Protein AF-0000000086653975 (afdb_homodimer)

Organism: Vespula vulgaris (NCBI:txid7454)

Nearest PDB structures (foldseek):
  1xg5-assembly2_A  TM=9.527E-01  e=5.879E-28  Homo sapiens
  1xg5-assembly1_C  TM=9.156E-01  e=7.631E-26  Homo sapiens
  1xg5-assembly2_B-2  TM=9.301E-01  e=3.716E-25  Homo sapiens
  3a28-assembly1_A  TM=8.313E-01  e=4.718E-18  Corynebacterium glutamicum
  4yae-assembly1_B  TM=7.698E-01  e=1.686E-16  Sphingobium sp. SYK-6

Foldseek 3Di:
DQVQAAAEEEFEPCLWFLNVLLQLVSLLNHYAYEYEEQDQVSQVVSQVVSVVVVHNYGYRYDYADLLDLVRLVVSLVCCCVPVNAHAEYELDFAAWAQDAQVPDDPVVVSSRCSRLPVSLVSNLVSRQVRQQPDPDAHEYEYEAAVLLVPVPQADTHGHCNSVSSVNVLVVLVVVVVVCVVVVGRYAYAYEHEYAEPIPNVVNSVDDPVVVVPFDHHYSNVSSVVVVVQVPDDSVDHHHYDYYYPDVGRHD/DQVQAAAEEEFEPCLWFLNVLLQLVSLLSHYAYEYEEQDQVSQVVSQVVSVVVVHNYGYRYDYADLLDLVRLVVSLVCCCVPVNAHAEYELDFAAWAQDAQVPDDPVVVSSRCSRLPVSLVSNLVSRQVRQQPDPDAHEYEYEAAVLLVPVPQADTHGHCNSVSSVNVLVVLVVVVVVCVVVVGRYAYAYEHEYAEPIPNVVNSVDDPVVVVPFDHHYSNVSSVVVVVQVPDDSVDHHHYDYYYPDVGHHD

Radius of gyration: 23.65 Å; Cα contacts (8 Å, |Δi|>4): 1128; chains: 2; bounding box: 62×72×50 Å

Structure (mmCIF, N/CA/C/O backbone):
data_AF-0000000086653975-model_v1
#
loop_
_entity.id
_entity.type
_entity.pdbx_description
1 polymer 'Farnesol dehydrogenase'
#
loop_
_atom_site.group_PDB
_atom_site.id
_atom_site.type_symbol
_atom_site.label_atom_id
_atom_site.label_alt_id
_atom_site.label_comp_id
_atom_site.label_asym_id
_atom_site.label_entity_id
_atom_site.label_seq_id
_atom_site.pdbx_PDB_ins_code
_atom_site.Cartn_x
_atom_site.Cartn_y
_atom_site.Cartn_z
_atom_site.occupancy
_atom_site.B_iso_or_equiv
_atom_site.auth_seq_id
_atom_site.auth_comp_id
_atom_site.auth_asym_id
_atom_site.auth_atom_id
_atom_site.pdbx_PDB_model_num
ATOM 1 N N . MET A 1 1 ? -1.835 32.625 3.398 1 94.94 1 MET A N 1
ATOM 2 C CA . MET A 1 1 ? -1.377 31.953 4.605 1 94.94 1 MET A CA 1
ATOM 3 C C . MET A 1 1 ? -1.901 32.656 5.855 1 94.94 1 MET A C 1
ATOM 5 O O . MET A 1 1 ? -1.887 32.062 6.945 1 94.94 1 MET A O 1
ATOM 9 N N . GLU A 1 2 ? -2.426 33.812 5.676 1 93.56 2 GLU A N 1
ATOM 10 C CA . GLU A 1 2 ? -2.922 34.562 6.809 1 93.56 2 GLU A CA 1
ATOM 11 C C . GLU A 1 2 ? -4.055 33.844 7.523 1 93.56 2 GLU A C 1
ATOM 13 O O . GLU A 1 2 ? -4.148 33.875 8.75 1 93.56 2 GLU A O 1
ATOM 18 N N . ARG A 1 3 ? -4.855 33.125 6.789 1 93.69 3 ARG A N 1
ATOM 19 C CA . ARG A 1 3 ? -6.012 32.469 7.363 1 93.69 3 ARG A CA 1
ATOM 20 C C . ARG A 1 3 ? -5.582 31.344 8.312 1 93.69 3 ARG A C 1
ATOM 22 O O . ARG A 1 3 ? -6.391 30.844 9.102 1 93.69 3 ARG A O 1
ATOM 29 N N . TRP A 1 4 ? -4.301 30.938 8.18 1 96.38 4 TRP A N 1
ATOM 30 C CA . TRP A 1 4 ? -3.816 29.812 8.977 1 96.38 4 TRP A CA 1
ATOM 31 C C . TRP A 1 4 ? -3.137 30.312 10.25 1 96.38 4 TRP A C 1
ATOM 33 O O . TRP A 1 4 ? -2.77 29.516 11.117 1 96.38 4 TRP A O 1
ATOM 43 N N . SER A 1 5 ? -2.949 31.672 10.289 1 96.75 5 SER A N 1
ATOM 44 C CA . SER A 1 5 ? -2.311 32.219 11.484 1 96.75 5 SER A CA 1
ATOM 45 C C . SER A 1 5 ? -3.082 31.844 12.742 1 96.75 5 SER A C 1
ATOM 47 O O . SER A 1 5 ? -4.309 31.969 12.789 1 96.75 5 SER A O 1
ATOM 49 N N . GLY A 1 6 ? -2.361 31.25 13.75 1 97.06 6 GLY A N 1
ATOM 50 C CA . GLY A 1 6 ? -2.955 30.844 15.016 1 97.06 6 GLY A CA 1
ATOM 51 C C . GLY A 1 6 ? -3.568 29.469 14.977 1 97.06 6 GLY A C 1
ATOM 52 O O . GLY A 1 6 ? -3.934 28.906 16.016 1 97.06 6 GLY A O 1
ATOM 53 N N . LYS A 1 7 ? -3.713 28.906 13.805 1 97.69 7 LYS A N 1
ATOM 54 C CA . LYS A 1 7 ? -4.316 27.578 13.656 1 97.69 7 LYS A CA 1
ATOM 55 C C . LYS A 1 7 ? -3.332 26.484 14.062 1 97.69 7 LYS A C 1
ATOM 57 O O . LYS A 1 7 ? -2.148 26.75 14.273 1 97.69 7 LYS A O 1
ATOM 62 N N . ILE A 1 8 ? -3.848 25.234 14.211 1 98.5 8 ILE A N 1
ATOM 63 C CA . ILE A 1 8 ? -3.064 24.125 14.758 1 98.5 8 ILE A CA 1
ATOM 64 C C . ILE A 1 8 ? -2.695 23.156 13.641 1 98.5 8 ILE A C 1
A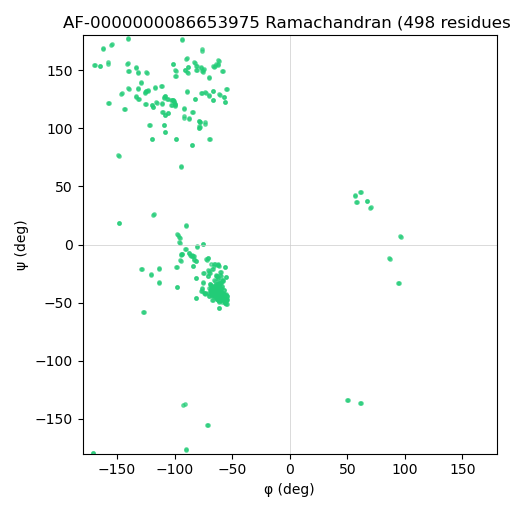TOM 66 O O . ILE A 1 8 ? -3.564 22.688 12.891 1 98.5 8 ILE A O 1
ATOM 70 N N . ALA A 1 9 ? -1.442 22.891 13.508 1 98.88 9 ALA A N 1
ATOM 71 C CA . ALA A 1 9 ? -0.938 21.906 12.555 1 98.88 9 ALA A CA 1
ATOM 72 C C . ALA A 1 9 ? -0.245 20.75 13.273 1 98.88 9 ALA A C 1
ATOM 74 O O . ALA A 1 9 ? 0.465 20.969 14.258 1 98.88 9 ALA A O 1
ATOM 75 N N . LEU A 1 10 ? -0.537 19.562 12.875 1 98.94 10 LEU A N 1
ATOM 76 C CA . LEU A 1 10 ? 0.234 18.391 13.281 1 98.94 10 LEU A CA 1
ATOM 77 C C . LEU A 1 10 ? 1.171 17.938 12.164 1 98.94 10 LEU A C 1
ATOM 79 O O . LEU A 1 10 ? 0.737 17.734 11.031 1 98.94 10 LEU A O 1
ATOM 83 N N . VAL A 1 11 ? 2.441 17.844 12.43 1 98.94 11 VAL A N 1
ATOM 84 C CA . VAL A 1 11 ? 3.439 17.375 11.477 1 98.94 11 VAL A CA 1
ATOM 85 C C . VAL A 1 11 ? 4.109 16.109 12.016 1 98.94 11 VAL A C 1
ATOM 87 O O . VAL A 1 11 ? 4.75 16.141 13.07 1 98.94 11 VAL A O 1
ATOM 90 N N . THR A 1 12 ? 3.975 15.008 11.32 1 98.94 12 THR A N 1
ATOM 91 C CA . THR A 1 12 ? 4.656 13.781 11.711 1 98.94 12 THR A CA 1
ATOM 92 C C . THR A 1 12 ? 6.043 13.703 11.086 1 98.94 12 THR A C 1
ATOM 94 O O . THR A 1 12 ? 6.266 14.234 9.992 1 98.94 12 THR A O 1
ATOM 97 N N . GLY A 1 13 ? 6.93 12.992 11.773 1 98.62 13 GLY A N 1
ATOM 98 C CA . GLY A 1 13 ? 8.289 12.914 11.281 1 98.62 13 GLY A CA 1
ATOM 99 C C . GLY A 1 13 ? 8.984 14.266 11.211 1 98.62 13 GLY A C 1
ATOM 100 O O . GLY A 1 13 ? 9.602 14.602 10.203 1 98.62 13 GLY A O 1
ATOM 101 N N . ALA A 1 14 ? 8.859 15.055 12.227 1 98.69 14 ALA A N 1
ATOM 102 C CA . ALA A 1 14 ? 9.242 16.453 12.188 1 98.69 14 ALA A CA 1
ATOM 103 C C . ALA A 1 14 ? 10.656 16.656 12.734 1 98.69 14 ALA A C 1
ATOM 105 O O . ALA A 1 14 ? 11.117 17.797 12.859 1 98.69 14 ALA A O 1
ATOM 106 N N . SER A 1 15 ? 11.391 15.586 13.055 1 97.25 15 SER A N 1
ATOM 107 C CA . SER A 1 15 ? 12.656 15.727 13.758 1 97.25 15 SER A CA 1
ATOM 108 C C . SER A 1 15 ? 13.789 16.078 12.797 1 97.25 15 SER A C 1
ATOM 110 O O . SER A 1 15 ? 14.883 16.453 13.227 1 97.25 15 SER A O 1
ATOM 112 N N . ALA A 1 16 ? 13.586 15.93 11.484 1 95.88 16 ALA A N 1
ATOM 113 C CA . ALA A 1 16 ? 14.641 16.203 10.516 1 95.88 16 ALA A CA 1
ATOM 114 C C . ALA A 1 16 ? 14.062 16.391 9.109 1 95.88 16 ALA A C 1
ATOM 116 O O . ALA A 1 16 ? 12.867 16.203 8.898 1 95.88 16 ALA A O 1
ATOM 117 N N . GLY A 1 17 ? 14.859 16.844 8.281 1 96.81 17 GLY A N 1
ATOM 118 C CA . GLY A 1 17 ? 14.555 16.844 6.859 1 96.81 17 GLY A CA 1
ATOM 119 C C . GLY A 1 17 ? 13.32 17.672 6.52 1 96.81 17 GLY A C 1
ATOM 120 O O . GLY A 1 17 ? 13.188 18.812 6.969 1 96.81 17 GLY A O 1
ATOM 121 N N . ILE A 1 18 ? 12.516 17.062 5.645 1 98 18 ILE A N 1
ATOM 122 C CA . ILE A 1 18 ? 11.328 17.75 5.121 1 98 18 ILE A CA 1
ATOM 123 C C . ILE A 1 18 ? 10.414 18.141 6.27 1 98 18 ILE A C 1
ATOM 125 O O . ILE A 1 18 ? 9.922 19.266 6.32 1 98 18 ILE A O 1
ATOM 129 N N . GLY A 1 19 ? 10.242 17.25 7.258 1 98.56 19 GLY A N 1
ATOM 130 C CA . GLY A 1 19 ? 9.336 17.484 8.375 1 98.56 19 GLY A CA 1
ATOM 131 C C . GLY A 1 19 ? 9.742 18.672 9.234 1 98.56 19 GLY A C 1
ATOM 132 O O . GLY A 1 19 ? 8.914 19.516 9.578 1 98.56 19 GLY A O 1
ATOM 133 N N . ALA A 1 20 ? 10.984 18.703 9.547 1 98.62 20 ALA A N 1
ATOM 134 C CA . ALA A 1 20 ? 11.492 19.812 10.352 1 98.62 20 ALA A CA 1
ATOM 135 C C . ALA A 1 20 ? 11.344 21.141 9.609 1 98.62 20 ALA A C 1
ATOM 137 O O . ALA A 1 20 ? 10.945 22.156 10.195 1 98.62 20 ALA A O 1
ATOM 138 N N . LYS A 1 21 ? 11.664 21.109 8.32 1 98.56 21 LYS A N 1
ATOM 139 C CA . LYS A 1 21 ? 11.586 22.328 7.52 1 98.56 21 LYS A CA 1
ATOM 140 C C . LYS A 1 21 ? 10.141 22.812 7.398 1 98.56 21 LYS A C 1
ATOM 142 O O . LYS A 1 21 ? 9.867 24 7.477 1 98.56 21 LYS A O 1
ATOM 147 N N . ILE A 1 22 ? 9.227 21.859 7.223 1 98.69 22 ILE A N 1
ATOM 148 C CA . ILE A 1 22 ? 7.809 22.188 7.133 1 98.69 22 ILE A CA 1
ATOM 149 C C . ILE A 1 22 ? 7.344 22.828 8.445 1 98.69 22 ILE A C 1
ATOM 151 O O . ILE A 1 22 ? 6.652 23.844 8.43 1 98.69 22 ILE A O 1
ATOM 155 N N . ALA A 1 23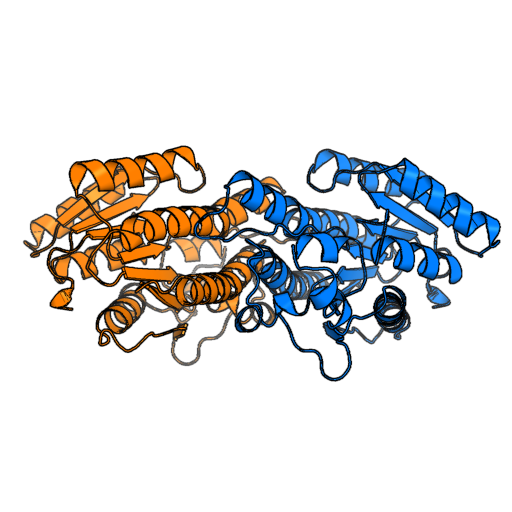 ? 7.703 22.219 9.562 1 98.75 23 ALA A N 1
ATOM 156 C CA . ALA A 1 23 ? 7.309 22.734 10.875 1 98.75 23 ALA A CA 1
ATOM 157 C C . ALA A 1 23 ? 7.801 24.172 11.062 1 98.75 23 ALA A C 1
ATOM 159 O O . ALA A 1 23 ? 7.047 25.031 11.516 1 98.75 23 ALA A O 1
ATOM 160 N N . GLU A 1 24 ? 9.031 24.406 10.695 1 98.5 24 GLU A N 1
ATOM 161 C CA . GLU A 1 24 ? 9.617 25.734 10.797 1 98.5 24 GLU A CA 1
ATOM 162 C C . GLU A 1 24 ? 8.867 26.734 9.922 1 98.5 24 GLU A C 1
ATOM 164 O O . GLU A 1 24 ? 8.547 27.844 10.375 1 98.5 24 GLU A O 1
ATOM 169 N N . GLU A 1 25 ? 8.617 26.344 8.656 1 98.5 25 GLU A N 1
ATOM 170 C CA . GLU A 1 25 ? 7.926 27.234 7.727 1 98.5 25 GLU A CA 1
ATOM 171 C C . GLU A 1 25 ? 6.52 27.562 8.219 1 98.5 25 GLU A C 1
ATOM 173 O O . GLU A 1 25 ? 6.07 28.703 8.109 1 98.5 25 GLU A O 1
ATOM 178 N N . LEU A 1 26 ? 5.828 26.562 8.773 1 98.69 26 LEU A N 1
ATOM 179 C CA . LEU A 1 26 ? 4.484 26.797 9.289 1 98.69 26 LEU A CA 1
ATOM 180 C C . LEU A 1 26 ? 4.512 27.781 10.461 1 98.69 26 LEU A C 1
ATOM 182 O O . LEU A 1 26 ? 3.637 28.641 10.578 1 98.69 26 LEU A O 1
ATOM 186 N N . ALA A 1 27 ? 5.5 27.656 11.305 1 98.56 27 ALA A N 1
ATOM 187 C CA . ALA A 1 27 ? 5.648 28.578 12.43 1 98.56 27 ALA A CA 1
ATOM 188 C C . ALA A 1 27 ? 5.883 30 11.945 1 98.56 27 ALA A C 1
ATOM 190 O O . ALA A 1 27 ? 5.422 30.953 12.578 1 98.56 27 ALA A O 1
ATOM 191 N N . LYS A 1 28 ? 6.602 30.125 10.836 1 98 28 LYS A N 1
ATOM 192 C CA . LYS A 1 28 ? 6.844 31.453 10.25 1 98 28 LYS A CA 1
ATOM 193 C C . LYS A 1 28 ? 5.527 32.156 9.906 1 98 28 LYS A C 1
ATOM 195 O O . LYS A 1 28 ? 5.441 33.375 9.938 1 98 28 LYS A O 1
ATOM 200 N N . TYR A 1 29 ? 4.57 31.359 9.594 1 98 29 TYR A N 1
ATOM 201 C CA . TYR A 1 29 ? 3.285 31.938 9.195 1 98 29 TYR A CA 1
ATOM 202 C C . TYR A 1 29 ? 2.309 31.953 10.367 1 98 29 TYR A C 1
ATOM 204 O O . TYR A 1 29 ? 1.105 32.125 10.172 1 98 29 TYR A O 1
ATOM 212 N N . GLY A 1 30 ? 2.807 31.641 11.578 1 98.31 30 GLY A N 1
ATOM 213 C CA . GLY A 1 30 ? 2.041 31.891 12.781 1 98.31 30 GLY A CA 1
ATOM 214 C C . GLY A 1 30 ? 1.274 30.688 13.273 1 98.31 30 GLY A C 1
ATOM 215 O O . GLY A 1 30 ? 0.443 30.797 14.18 1 98.31 30 GLY A O 1
ATOM 216 N N . LEU A 1 31 ? 1.469 29.531 12.688 1 98.5 31 LEU A N 1
ATOM 217 C CA . LEU A 1 31 ? 0.751 28.344 13.133 1 98.5 31 LEU A CA 1
ATOM 218 C C . LEU A 1 31 ? 1.345 27.797 14.43 1 98.5 31 LEU A C 1
ATOM 220 O O . LEU A 1 31 ? 2.525 28.016 14.711 1 98.5 31 LEU A O 1
ATOM 224 N N . LYS A 1 32 ? 0.507 27.203 15.211 1 98.69 32 LYS A N 1
ATOM 225 C CA . LYS A 1 32 ? 0.932 26.328 16.297 1 98.69 32 LYS A CA 1
ATOM 226 C C . LYS A 1 32 ? 1.181 24.922 15.797 1 98.69 32 LYS A C 1
ATOM 228 O O . LYS A 1 32 ? 0.243 24.219 15.406 1 98.69 32 LYS A O 1
ATOM 233 N N . VAL A 1 33 ? 2.402 24.531 15.852 1 98.94 33 VAL A N 1
ATOM 234 C CA . VAL A 1 33 ? 2.785 23.281 15.195 1 98.94 33 VAL A CA 1
ATOM 235 C C . VAL A 1 33 ? 3.08 22.219 16.25 1 98.94 33 VAL A C 1
ATOM 237 O O . VAL A 1 33 ? 4.027 22.344 17.031 1 98.94 33 VAL A O 1
ATOM 240 N N . VAL A 1 34 ? 2.23 21.219 16.328 1 98.94 34 VAL A N 1
ATOM 241 C CA . VAL A 1 34 ? 2.566 20 17.062 1 98.94 34 VAL A CA 1
ATOM 242 C C . VAL A 1 34 ? 3.494 19.141 16.219 1 98.94 34 VAL A C 1
ATOM 244 O O . VAL A 1 34 ? 3.07 18.547 15.211 1 98.94 34 VAL A O 1
ATOM 247 N N . ALA A 1 35 ? 4.75 19.141 16.609 1 98.94 35 ALA A N 1
ATOM 248 C CA . ALA A 1 35 ? 5.785 18.406 15.891 1 98.94 35 ALA A CA 1
ATOM 249 C C . ALA A 1 35 ? 6.086 17.062 16.578 1 98.94 35 ALA A C 1
ATOM 251 O O . ALA A 1 35 ? 6.523 17.047 17.719 1 98.94 35 ALA A O 1
ATOM 252 N N . ILE A 1 36 ? 5.883 15.977 15.836 1 98.94 36 ILE A N 1
ATOM 253 C CA . ILE A 1 36 ? 6.074 14.695 16.516 1 98.94 36 ILE A CA 1
ATOM 254 C C . ILE A 1 36 ? 7.094 13.852 15.742 1 98.94 36 ILE A C 1
ATOM 256 O O . ILE A 1 36 ? 7.207 13.969 14.523 1 98.94 36 ILE A O 1
ATOM 260 N N . ALA A 1 37 ? 7.809 13.086 16.391 1 98.81 37 ALA A N 1
ATOM 261 C CA . ALA A 1 37 ? 8.789 12.117 15.922 1 98.81 37 ALA A CA 1
ATOM 262 C C . ALA A 1 37 ? 9.281 11.234 17.062 1 98.81 37 ALA A C 1
ATOM 264 O O . ALA A 1 37 ? 8.828 11.367 18.203 1 98.81 37 ALA A O 1
ATOM 265 N N . ARG A 1 38 ? 10.188 10.32 16.797 1 97.44 38 ARG A N 1
ATOM 266 C CA . ARG A 1 38 ? 10.727 9.422 17.812 1 97.44 38 ARG A CA 1
ATOM 267 C C . ARG A 1 38 ? 11.828 10.102 18.625 1 97.44 38 ARG A C 1
ATOM 269 O O . ARG A 1 38 ? 12.039 9.781 19.797 1 97.44 38 ARG A O 1
ATOM 276 N N . ARG A 1 39 ? 12.57 11.094 18.016 1 96.5 39 ARG A N 1
ATOM 277 C CA . ARG A 1 39 ? 13.703 11.758 18.656 1 96.5 39 ARG A CA 1
ATOM 278 C C . ARG A 1 39 ? 13.297 13.094 19.25 1 96.5 39 ARG A C 1
ATOM 280 O O . ARG A 1 39 ? 13.391 14.133 18.594 1 96.5 39 ARG A O 1
ATOM 287 N N . LEU A 1 40 ? 12.914 12.977 20.484 1 98.5 40 LEU A N 1
ATOM 288 C CA . LEU A 1 40 ? 12.391 14.164 21.172 1 98.5 40 LEU A CA 1
ATOM 289 C C . LEU A 1 40 ? 13.445 15.266 21.219 1 98.5 40 LEU A C 1
ATOM 291 O O . LEU A 1 40 ? 13.117 16.438 21.109 1 98.5 40 LEU A O 1
ATOM 295 N N . ASN A 1 41 ? 14.719 14.875 21.422 1 98.62 41 ASN A N 1
ATOM 296 C CA . ASN A 1 41 ? 15.789 15.867 21.531 1 98.62 41 ASN A CA 1
ATOM 297 C C . ASN A 1 41 ? 15.891 16.719 20.266 1 98.62 41 ASN A C 1
ATOM 299 O O . ASN A 1 41 ? 16.109 17.938 20.359 1 98.62 41 ASN A O 1
ATOM 303 N N . LYS A 1 42 ? 15.695 16.125 19.094 1 98.5 42 LYS A N 1
ATOM 304 C CA . LYS A 1 42 ? 15.742 16.859 17.828 1 98.5 42 LYS A CA 1
ATOM 305 C C . LYS A 1 42 ? 14.547 17.797 17.703 1 98.5 42 LYS A C 1
ATOM 307 O O . LYS A 1 42 ? 14.664 18.891 17.125 1 98.5 42 LYS A O 1
ATOM 312 N N . LEU A 1 43 ? 13.438 17.391 18.234 1 98.75 43 LEU A N 1
ATOM 313 C CA . LEU A 1 43 ? 12.25 18.234 18.219 1 98.75 43 LEU A CA 1
ATOM 314 C C . LEU A 1 43 ? 12.438 19.453 19.125 1 98.75 43 LEU A C 1
ATOM 316 O O . LEU A 1 43 ? 12 20.562 18.797 1 98.75 43 LEU A O 1
ATOM 320 N N . GLU A 1 44 ? 13.039 19.219 20.234 1 98.69 44 GLU A N 1
ATOM 321 C CA . GLU A 1 44 ? 13.328 20.312 21.156 1 98.69 44 GLU A CA 1
ATOM 322 C C . GLU A 1 44 ? 14.305 21.312 20.547 1 98.69 44 GLU A C 1
ATOM 324 O O . GLU A 1 44 ? 14.18 22.516 20.75 1 98.69 44 GLU A O 1
ATOM 329 N N . GLU A 1 45 ? 15.258 20.781 19.828 1 98.62 45 GLU A N 1
ATOM 330 C CA . GLU A 1 45 ? 16.172 21.656 19.094 1 98.62 45 GLU A CA 1
ATOM 331 C C . GLU A 1 45 ? 15.422 22.516 18.078 1 98.62 45 GLU A C 1
ATOM 333 O O . GLU A 1 45 ? 15.719 23.688 17.922 1 98.62 45 GLU A O 1
ATOM 338 N N . LEU A 1 46 ? 14.516 21.891 17.391 1 98.31 46 LEU A N 1
ATOM 339 C CA . LEU A 1 46 ? 13.672 22.625 16.438 1 98.31 46 LEU A CA 1
ATOM 340 C C . LEU A 1 46 ? 12.898 23.734 17.141 1 98.31 46 LEU A C 1
ATOM 342 O O . LEU A 1 46 ? 12.82 24.844 16.641 1 98.31 46 LEU A O 1
ATOM 346 N N . LYS A 1 47 ? 12.289 23.406 18.266 1 98.62 47 LYS A N 1
ATOM 347 C CA . LYS A 1 47 ? 11.57 24.391 19.062 1 98.62 47 LYS A CA 1
ATOM 348 C C . LYS A 1 47 ? 12.469 25.578 19.422 1 98.62 47 LYS A C 1
ATOM 350 O O . LYS A 1 47 ? 12.094 26.734 19.234 1 98.62 47 LYS A O 1
ATOM 355 N N . THR A 1 48 ? 13.641 25.266 19.891 1 98.38 48 THR A N 1
ATOM 356 C CA . THR A 1 48 ? 14.586 26.297 20.312 1 98.38 48 THR A CA 1
ATOM 357 C C . THR A 1 48 ? 14.961 27.188 19.125 1 98.38 48 THR A C 1
ATOM 359 O O . THR A 1 48 ? 15.039 28.422 19.266 1 98.38 48 THR A O 1
ATOM 362 N N . LYS A 1 49 ? 15.203 26.562 18.016 1 97.12 49 LYS A N 1
ATOM 363 C CA . LYS A 1 49 ? 15.547 27.281 16.797 1 97.12 49 LYS A CA 1
ATOM 364 C C . LYS A 1 49 ? 14.445 28.266 16.406 1 97.12 49 LYS A C 1
ATOM 366 O O . LYS A 1 49 ? 14.719 29.422 16.078 1 97.12 49 LYS A O 1
ATOM 371 N N . VAL A 1 50 ? 13.25 27.812 16.422 1 97.06 50 VAL A N 1
ATOM 372 C CA . VAL A 1 50 ? 12.086 28.609 16.031 1 97.06 50 VAL A CA 1
ATOM 373 C C . VAL A 1 50 ? 11.898 29.75 17.031 1 97.06 50 VAL A C 1
ATOM 375 O O . VAL A 1 50 ? 11.641 30.891 16.641 1 97.06 50 VAL A O 1
ATOM 378 N N . GLU A 1 51 ? 12.07 29.484 18.297 1 97.31 51 GLU A N 1
ATOM 379 C CA . GLU A 1 51 ? 11.93 30.5 19.344 1 97.31 51 GLU A CA 1
ATOM 380 C C . GLU A 1 51 ? 13 31.578 19.203 1 97.31 51 GLU A C 1
ATOM 382 O O . GLU A 1 51 ? 12.727 32.75 19.422 1 97.31 51 GLU A O 1
ATOM 387 N N . ALA A 1 52 ? 14.18 31.125 18.875 1 97.62 52 ALA A N 1
ATOM 388 C CA . ALA A 1 52 ? 15.297 32.062 18.734 1 97.62 52 ALA A CA 1
ATOM 389 C C . ALA A 1 52 ? 15.055 33.031 17.594 1 97.62 52 ALA A C 1
ATOM 391 O O . ALA A 1 52 ? 15.539 34.156 17.641 1 97.62 52 ALA A O 1
ATOM 392 N N . GLN A 1 53 ? 14.305 32.625 16.641 1 96.69 53 GLN A N 1
ATOM 393 C CA . GLN A 1 53 ? 14.008 33.469 15.477 1 96.69 53 GLN A CA 1
ATOM 394 C C . GLN A 1 53 ? 12.844 34.406 15.75 1 96.69 53 GLN A C 1
ATOM 396 O O . GLN A 1 53 ? 12.523 35.281 14.922 1 96.69 53 GLN A O 1
ATOM 401 N N . LYS A 1 54 ? 12.156 34.219 16.891 1 96.25 54 LYS A N 1
ATOM 402 C CA . LYS A 1 54 ? 11.016 35.031 17.312 1 96.25 54 LYS A CA 1
ATOM 403 C C . LYS A 1 54 ? 9.898 35 16.266 1 96.25 54 LYS A C 1
ATOM 405 O O . LYS A 1 54 ? 9.367 36.062 15.891 1 96.25 54 LYS A O 1
ATOM 410 N N . LEU A 1 55 ? 9.742 33.875 15.664 1 94.06 55 LEU A N 1
ATOM 411 C CA . LEU A 1 55 ? 8.664 33.688 14.703 1 94.06 55 LEU A CA 1
ATOM 412 C C . LEU A 1 55 ? 7.301 33.781 15.391 1 94.06 55 LEU A C 1
ATOM 414 O O . LEU A 1 55 ? 7.203 33.625 16.609 1 94.06 55 LEU A O 1
ATOM 418 N N . PRO A 1 56 ? 6.266 34.156 14.656 1 97 56 PRO A N 1
ATOM 419 C CA . PRO A 1 56 ? 4.949 34.344 15.258 1 97 56 PRO A CA 1
ATOM 420 C C . PRO A 1 56 ? 4.309 33.031 15.719 1 97 56 PRO A C 1
ATOM 422 O O . PRO A 1 56 ? 3.459 33.031 16.609 1 97 56 PRO A O 1
ATOM 425 N N . GLY A 1 57 ? 4.684 31.922 15.156 1 97.56 57 GLY A N 1
ATOM 426 C CA . GLY A 1 57 ? 4.133 30.625 15.539 1 97.56 57 GLY A CA 1
ATOM 427 C C . GLY A 1 57 ? 4.918 29.953 16.656 1 97.56 57 GLY A C 1
ATOM 428 O O . GLY A 1 57 ? 5.809 30.562 17.25 1 97.56 57 GLY A O 1
ATOM 429 N N . LYS A 1 58 ? 4.512 28.734 17 1 98 58 LYS A N 1
ATOM 430 C CA . LYS A 1 58 ? 5.109 27.969 18.094 1 98 58 LYS A CA 1
ATOM 431 C C . LYS A 1 58 ? 5.246 26.5 17.719 1 98 58 LYS A C 1
ATOM 433 O O . LYS A 1 58 ? 4.445 25.969 16.953 1 98 58 LYS A O 1
ATOM 438 N N . ILE A 1 59 ? 6.254 25.906 18.281 1 98.75 59 ILE A N 1
ATOM 439 C CA . ILE A 1 59 ? 6.461 24.469 18.125 1 98.75 59 ILE A CA 1
ATOM 440 C C . ILE A 1 59 ? 6.148 23.766 19.438 1 98.75 59 ILE A C 1
ATOM 442 O O . ILE A 1 59 ? 6.613 24.172 20.5 1 98.75 59 ILE A O 1
ATOM 446 N N . TYR A 1 60 ? 5.301 22.766 19.375 1 98.81 60 TYR A N 1
ATOM 447 C CA . TYR A 1 60 ? 5.047 21.844 20.484 1 98.81 60 TYR A CA 1
ATOM 448 C C . TYR A 1 60 ? 5.656 20.469 20.188 1 98.81 60 TYR A C 1
ATOM 450 O O . TYR A 1 60 ? 5.035 19.641 19.531 1 98.81 60 TYR A O 1
ATOM 458 N N . PRO A 1 61 ? 6.875 20.234 20.734 1 98.81 61 PRO A N 1
ATOM 459 C CA . PRO A 1 61 ? 7.535 18.953 20.484 1 98.81 61 PRO A CA 1
ATOM 460 C C . PRO A 1 61 ? 6.945 17.812 21.312 1 98.81 61 PRO A C 1
ATOM 462 O O . PRO A 1 61 ? 6.758 17.953 22.516 1 98.81 61 PRO A O 1
ATOM 465 N N . MET A 1 62 ? 6.625 16.703 20.672 1 98.75 62 MET A N 1
ATOM 466 C CA . MET A 1 62 ? 6.129 15.531 21.375 1 98.75 62 MET A CA 1
ATOM 467 C C . MET A 1 62 ? 6.699 14.25 20.781 1 98.75 62 MET A C 1
ATOM 469 O O . MET A 1 62 ? 6.758 14.109 19.562 1 98.75 62 MET A O 1
ATOM 473 N N . LYS A 1 63 ? 7.133 13.383 21.672 1 98.81 63 LYS A N 1
ATOM 474 C CA . LYS A 1 63 ? 7.637 12.086 21.219 1 98.81 63 LYS A CA 1
ATOM 475 C C . LYS A 1 63 ? 6.496 11.18 20.766 1 98.81 63 LYS A C 1
ATOM 477 O O . LYS A 1 63 ? 5.48 11.055 21.453 1 98.81 63 LYS A O 1
ATOM 482 N N . CYS A 1 64 ? 6.676 10.609 19.609 1 98.88 64 CYS A N 1
ATOM 483 C CA . CYS A 1 64 ? 5.664 9.695 19.094 1 98.88 64 CYS A CA 1
ATOM 484 C C . CYS A 1 64 ? 6.262 8.742 18.062 1 98.88 64 CYS A C 1
ATOM 486 O O . CYS A 1 64 ? 6.898 9.18 17.109 1 98.88 64 CYS A O 1
ATOM 488 N N . ASP A 1 65 ? 6.172 7.504 18.297 1 98.81 65 ASP A N 1
ATOM 489 C CA . ASP A 1 65 ? 6.379 6.48 17.281 1 98.81 65 ASP A CA 1
ATOM 490 C C . ASP A 1 65 ? 5.078 6.18 16.531 1 98.81 65 ASP A C 1
ATOM 492 O O . ASP A 1 65 ? 4.191 5.508 17.062 1 98.81 65 ASP A O 1
ATOM 496 N N . VAL A 1 66 ? 5.055 6.641 15.289 1 98.81 66 VAL A N 1
ATOM 497 C CA . VAL A 1 66 ? 3.783 6.605 14.57 1 98.81 66 VAL A CA 1
ATOM 498 C C . VAL A 1 66 ? 3.432 5.164 14.211 1 98.81 66 VAL A C 1
ATOM 500 O O . VAL A 1 66 ? 2.311 4.879 13.781 1 98.81 66 VAL A O 1
ATOM 503 N N . SER A 1 67 ? 4.406 4.191 14.336 1 98.38 67 SER A N 1
ATOM 504 C CA . SER A 1 67 ? 4.074 2.787 14.125 1 98.38 67 SER A CA 1
ATOM 505 C C . SER A 1 67 ? 3.219 2.242 15.266 1 98.38 67 SER A C 1
ATOM 507 O O . SER A 1 67 ? 2.676 1.141 15.164 1 98.38 67 SER A O 1
ATOM 509 N N . LYS A 1 68 ? 3.094 2.975 16.359 1 98.56 68 LYS A N 1
ATOM 510 C CA . LYS A 1 68 ? 2.309 2.582 17.531 1 98.56 68 LYS A CA 1
ATOM 511 C C . LYS A 1 68 ? 1.013 3.383 17.609 1 98.56 68 LYS A C 1
ATOM 513 O O . LYS A 1 68 ? 1.029 4.566 17.953 1 98.56 68 LYS A O 1
ATOM 518 N N . GLU A 1 69 ? -0.062 2.744 17.453 1 98.56 69 GLU A N 1
ATOM 519 C CA . GLU A 1 69 ? -1.355 3.42 17.406 1 98.56 69 GLU A CA 1
ATOM 520 C C . GLU A 1 69 ? -1.604 4.199 18.703 1 98.56 69 GLU A C 1
ATOM 522 O O . GLU A 1 69 ? -2.1 5.328 18.656 1 98.56 69 GLU A O 1
ATOM 527 N N . GLU A 1 70 ? -1.317 3.568 19.797 1 98.62 70 GLU A N 1
ATOM 528 C CA . GLU A 1 70 ? -1.614 4.188 21.078 1 98.62 70 GLU A CA 1
ATOM 529 C C . GLU A 1 70 ? -0.896 5.527 21.234 1 98.62 70 GLU A C 1
ATOM 531 O O . GLU A 1 70 ? -1.433 6.465 21.812 1 98.62 70 GLU A O 1
ATOM 536 N N . GLU A 1 71 ? 0.288 5.629 20.719 1 98.88 71 GLU A N 1
ATOM 537 C CA . GLU A 1 71 ? 1.034 6.879 20.797 1 98.88 71 GLU A CA 1
ATOM 538 C C . GLU A 1 71 ? 0.404 7.953 19.906 1 98.88 71 GLU A C 1
ATOM 540 O O . GLU A 1 71 ? 0.343 9.125 20.297 1 98.88 71 GLU A O 1
ATOM 545 N N . ILE A 1 72 ? -0.096 7.566 18.734 1 98.88 72 ILE A N 1
ATOM 546 C CA . ILE A 1 72 ? -0.801 8.492 17.844 1 98.88 72 ILE A CA 1
ATOM 547 C C . ILE A 1 72 ? -2.049 9.023 18.547 1 98.88 72 ILE A C 1
ATOM 549 O O . ILE A 1 72 ? -2.287 10.234 18.578 1 98.88 72 ILE A O 1
ATOM 553 N N . LEU A 1 73 ? -2.785 8.086 19.109 1 98.75 73 LEU A N 1
ATOM 554 C CA . LEU A 1 73 ? -4.031 8.461 19.781 1 98.75 73 LEU A CA 1
ATOM 555 C C . LEU A 1 73 ? -3.77 9.406 20.938 1 98.75 73 LEU A C 1
ATOM 557 O O . LEU A 1 73 ? -4.547 10.336 21.188 1 98.75 73 LEU A O 1
ATOM 561 N N . ASN A 1 74 ? -2.703 9.211 21.625 1 98.81 74 ASN A N 1
ATOM 562 C CA . ASN A 1 74 ? -2.332 10.078 22.75 1 98.81 74 ASN A CA 1
ATOM 563 C C . ASN A 1 74 ? -2.02 11.492 22.266 1 98.81 74 ASN A C 1
ATOM 565 O O . ASN A 1 74 ? -2.328 12.469 22.953 1 98.81 74 ASN A O 1
ATOM 569 N N . ILE A 1 75 ? -1.378 11.602 21.125 1 98.88 75 ILE A N 1
ATOM 570 C CA . ILE A 1 75 ? -1.079 12.914 20.547 1 98.88 75 ILE A CA 1
ATOM 571 C C . ILE A 1 75 ? -2.379 13.656 20.266 1 98.88 75 ILE A C 1
ATOM 573 O O . ILE A 1 75 ? -2.529 14.828 20.625 1 98.88 75 ILE A O 1
ATOM 577 N N . PHE A 1 76 ? -3.326 13.016 19.609 1 98.69 76 PHE A N 1
ATOM 578 C CA . PHE A 1 76 ? -4.578 13.664 19.25 1 98.69 76 PHE A CA 1
ATOM 579 C C . PHE A 1 76 ? -5.398 14 20.484 1 98.69 76 PHE A C 1
ATOM 581 O O . PHE A 1 76 ? -6.082 15.023 20.516 1 98.69 76 PHE A O 1
ATOM 588 N N . LYS A 1 77 ? -5.328 13.094 21.469 1 98.62 77 LYS A N 1
ATOM 589 C CA . LYS A 1 77 ? -5.98 13.398 22.734 1 98.62 77 LYS A CA 1
ATOM 590 C C . LYS A 1 77 ? -5.41 14.664 23.359 1 98.62 77 LYS A C 1
ATOM 592 O O . LYS A 1 77 ? -6.16 15.531 23.812 1 98.62 77 LYS A O 1
ATOM 597 N N . TRP A 1 78 ? -4.141 14.758 23.406 1 98.75 78 TRP A N 1
ATOM 598 C CA . TRP A 1 78 ? -3.484 15.938 23.953 1 98.75 78 TRP A CA 1
ATOM 599 C C . TRP A 1 78 ? -3.881 17.188 23.172 1 98.75 78 TRP A C 1
ATOM 601 O O . TRP A 1 78 ? -4.184 18.234 23.781 1 98.75 78 TRP A O 1
ATOM 611 N N . ILE A 1 79 ? -3.863 17.141 21.844 1 98.44 79 ILE A N 1
ATOM 612 C CA . ILE A 1 79 ? -4.219 18.281 21 1 98.44 79 ILE A CA 1
ATOM 613 C C . ILE A 1 79 ? -5.633 18.75 21.344 1 98.44 79 ILE A C 1
ATOM 615 O O . ILE A 1 79 ? -5.871 19.953 21.516 1 98.44 79 ILE A O 1
ATOM 619 N N . LYS A 1 80 ? -6.516 17.797 21.422 1 97.31 80 LYS A N 1
ATOM 620 C CA . LYS A 1 80 ? -7.906 18.109 21.75 1 97.31 80 LYS A CA 1
ATOM 621 C C . LYS A 1 80 ? -8.016 18.812 23.094 1 97.31 80 LYS A C 1
ATOM 623 O O . LYS A 1 80 ? -8.711 19.812 23.234 1 97.31 80 LYS A O 1
ATOM 628 N N . GLU A 1 81 ? -7.328 18.328 24.062 1 98.06 81 GLU A N 1
ATOM 629 C CA . GLU A 1 81 ? -7.445 18.828 25.422 1 98.06 81 GLU A CA 1
ATOM 630 C C . GLU A 1 81 ? -6.719 20.156 25.594 1 98.06 81 GLU A C 1
ATOM 632 O O . GLU A 1 81 ? -7.211 21.062 26.281 1 98.06 81 GLU A O 1
ATOM 637 N N . GLU A 1 82 ? -5.582 20.312 24.953 1 98.06 82 GLU A N 1
ATOM 638 C CA . GLU A 1 82 ? -4.707 21.438 25.219 1 98.06 82 GLU A CA 1
ATOM 639 C C . GLU A 1 82 ? -4.91 22.547 24.188 1 98.06 82 GLU A C 1
ATOM 641 O O . GLU A 1 82 ? -4.797 23.734 24.5 1 98.06 82 GLU A O 1
ATOM 646 N N . LEU A 1 83 ? -5.148 22.141 22.953 1 96.56 83 LEU A N 1
ATOM 647 C CA . LEU A 1 83 ? -5.203 23.141 21.891 1 96.56 83 LEU A CA 1
ATOM 648 C C . LEU A 1 83 ? -6.609 23.234 21.312 1 96.56 83 LEU A C 1
ATOM 650 O O . LEU A 1 83 ? -6.953 24.234 20.672 1 96.56 83 LEU A O 1
ATOM 654 N N . GLY A 1 84 ? -7.434 22.188 21.5 1 94.19 84 GLY A N 1
ATOM 655 C CA . GLY A 1 84 ? -8.852 22.234 21.188 1 94.19 84 GLY A CA 1
ATOM 656 C C . GLY A 1 84 ? -9.18 21.719 19.797 1 94.19 84 GLY A C 1
ATOM 657 O O . GLY A 1 84 ? -10.242 21.125 19.594 1 94.19 84 GLY A O 1
ATOM 658 N N . GLU A 1 85 ? -8.328 21.891 18.812 1 95.12 85 GLU A N 1
ATOM 659 C CA . GLU A 1 85 ? -8.641 21.469 17.453 1 95.12 85 GLU A CA 1
ATOM 660 C C . GLU A 1 85 ? -7.363 21.188 16.656 1 95.12 85 GLU A C 1
ATOM 662 O O . GLU A 1 85 ? -6.258 21.391 17.156 1 95.12 85 GLU A O 1
ATOM 667 N N . VAL A 1 86 ? -7.551 20.641 15.445 1 97.44 86 VAL A N 1
ATOM 668 C CA . VAL A 1 86 ? -6.508 20.5 14.438 1 97.44 86 VAL A CA 1
ATOM 669 C C . VAL A 1 86 ? -7.023 21 13.086 1 97.44 86 VAL A C 1
ATOM 671 O O . VAL A 1 86 ? -8.164 20.719 12.711 1 97.44 86 VAL A O 1
ATOM 674 N N . ASN A 1 87 ? -6.219 21.781 12.43 1 98.12 87 ASN A N 1
ATOM 675 C CA . ASN A 1 87 ? -6.652 22.391 11.18 1 98.12 87 ASN A CA 1
ATOM 676 C C . ASN A 1 87 ? -5.859 21.859 9.992 1 98.12 87 ASN A C 1
ATOM 678 O O . ASN A 1 87 ? -6.383 21.781 8.875 1 98.12 87 ASN A O 1
ATOM 682 N N . VAL A 1 88 ? -4.625 21.531 10.227 1 98.75 88 VAL A N 1
ATOM 683 C CA . VAL A 1 88 ? -3.74 21.031 9.18 1 98.75 88 VAL A CA 1
ATOM 684 C C . VAL A 1 88 ? -3.029 19.766 9.664 1 98.75 88 VAL A C 1
ATOM 686 O O . VAL A 1 88 ? -2.506 19.734 10.781 1 98.75 88 VAL A O 1
ATOM 689 N N . LEU A 1 89 ? -3.125 18.703 8.953 1 98.94 89 LEU A N 1
ATOM 690 C CA . LEU A 1 89 ? -2.352 17.484 9.195 1 98.94 89 LEU A CA 1
ATOM 691 C C . LEU A 1 89 ? -1.33 17.281 8.078 1 98.94 89 LEU A C 1
ATOM 693 O O . LEU A 1 89 ? -1.691 17.219 6.902 1 98.94 89 LEU A O 1
ATOM 697 N N . ILE A 1 90 ? -0.102 17.219 8.43 1 98.94 90 ILE A N 1
ATOM 698 C CA . ILE A 1 90 ? 0.956 16.859 7.492 1 98.94 90 ILE A CA 1
ATOM 699 C C . ILE A 1 90 ? 1.498 15.477 7.832 1 98.94 90 ILE A C 1
ATOM 701 O O . ILE A 1 90 ? 2.285 15.328 8.766 1 98.94 90 ILE A O 1
ATOM 705 N N . ASN A 1 91 ? 1.086 14.516 7.062 1 98.94 91 ASN A N 1
ATOM 706 C CA . ASN A 1 91 ? 1.674 13.188 7.133 1 98.94 91 ASN A CA 1
ATOM 707 C C . ASN A 1 91 ? 3.012 13.125 6.402 1 98.94 91 ASN A C 1
ATOM 709 O O . ASN A 1 91 ? 3.051 12.93 5.188 1 98.94 91 ASN A O 1
ATOM 713 N N . ASN A 1 92 ? 4.086 13.188 7.191 1 98.88 92 ASN A N 1
ATOM 714 C CA . ASN A 1 92 ? 5.418 13.281 6.605 1 98.88 92 ASN A CA 1
ATOM 715 C C . ASN A 1 92 ? 6.301 12.117 7.031 1 98.88 92 ASN A C 1
ATOM 717 O O . ASN A 1 92 ? 7.234 11.742 6.316 1 98.88 92 ASN A O 1
ATOM 721 N N . ALA A 1 93 ? 5.969 11.531 8.219 1 98.69 93 ALA A N 1
ATOM 722 C CA . ALA A 1 93 ? 6.781 10.414 8.688 1 98.69 93 ALA A CA 1
ATOM 723 C C . ALA A 1 93 ? 6.852 9.312 7.633 1 98.69 93 ALA A C 1
ATOM 725 O O . ALA A 1 93 ? 5.844 8.984 7 1 98.69 93 ALA A O 1
ATOM 726 N N . GLY A 1 94 ? 7.98 8.82 7.387 1 98 94 GLY A N 1
ATOM 727 C CA . GLY A 1 94 ? 8.211 7.746 6.434 1 98 94 GLY A CA 1
ATOM 728 C C . GLY A 1 94 ? 9.578 7.098 6.582 1 98 94 GLY A C 1
ATOM 729 O O . GLY A 1 94 ? 10.523 7.734 7.047 1 98 94 GLY A O 1
ATOM 730 N N . ILE A 1 95 ? 9.656 5.879 6.191 1 98.06 95 ILE A N 1
ATOM 731 C CA . ILE A 1 95 ? 10.945 5.195 6.246 1 98.06 95 ILE A CA 1
ATOM 732 C C . ILE A 1 95 ? 11.195 4.465 4.93 1 98.06 95 ILE A C 1
ATOM 734 O O . ILE A 1 95 ? 10.258 4.125 4.207 1 98.06 95 ILE A O 1
ATOM 738 N N . ILE A 1 96 ? 12.43 4.301 4.617 1 97.75 96 ILE A N 1
ATOM 739 C CA . ILE A 1 96 ? 12.93 3.564 3.463 1 97.75 96 ILE A CA 1
ATOM 740 C C . ILE A 1 96 ? 13.992 2.564 3.91 1 97.75 96 ILE A C 1
ATOM 742 O O . ILE A 1 96 ? 14.75 2.83 4.848 1 97.75 96 ILE A O 1
ATOM 746 N N . VAL A 1 97 ? 14 1.413 3.389 1 97.31 97 VAL A N 1
ATOM 747 C CA . VAL A 1 97 ? 14.984 0.373 3.686 1 97.31 97 VAL A CA 1
ATOM 748 C C . VAL A 1 97 ? 15.641 -0.099 2.393 1 97.31 97 VAL A C 1
ATOM 750 O O . VAL A 1 97 ? 14.961 -0.37 1.401 1 97.31 97 VAL A O 1
ATOM 753 N N . ASN A 1 98 ? 16.953 -0.179 2.408 1 97.12 98 ASN A N 1
ATOM 754 C CA . ASN A 1 98 ? 17.719 -0.648 1.25 1 97.12 98 ASN A CA 1
ATOM 755 C C . ASN A 1 98 ? 17.812 -2.172 1.222 1 97.12 98 ASN A C 1
ATOM 757 O O . ASN A 1 98 ? 18.797 -2.744 1.675 1 97.12 98 ASN A O 1
ATOM 761 N N . GLU A 1 99 ? 16.891 -2.775 0.691 1 97.69 99 GLU A N 1
ATOM 762 C CA . GLU A 1 99 ? 16.828 -4.219 0.493 1 97.69 99 GLU A CA 1
ATOM 763 C C . GLU A 1 99 ? 15.867 -4.59 -0.628 1 97.69 99 GLU A C 1
ATOM 765 O O . GLU A 1 99 ? 15.008 -3.789 -1.004 1 97.69 99 GLU A O 1
ATOM 770 N N . LYS A 1 100 ? 16.078 -5.766 -1.242 1 98.25 100 LYS A N 1
ATOM 771 C CA . LYS A 1 100 ? 15.141 -6.266 -2.242 1 98.25 100 LYS A CA 1
ATOM 772 C C . LYS A 1 100 ? 13.891 -6.844 -1.583 1 98.25 100 LYS A C 1
ATOM 774 O O . LYS A 1 100 ? 13.945 -7.309 -0.443 1 98.25 100 LYS A O 1
ATOM 779 N N . ILE A 1 101 ? 12.773 -6.801 -2.309 1 98.75 101 ILE A N 1
ATOM 780 C CA . ILE A 1 101 ? 11.578 -7.52 -1.868 1 98.75 101 ILE A CA 1
ATOM 781 C C . ILE A 1 101 ? 11.828 -9.023 -1.937 1 98.75 101 ILE A C 1
ATOM 783 O O . ILE A 1 101 ? 11.492 -9.758 -1.005 1 98.75 101 ILE A O 1
ATOM 787 N N . ILE A 1 102 ? 12.461 -9.508 -2.955 1 98.44 102 ILE A N 1
ATOM 788 C CA . ILE A 1 102 ? 12.617 -10.93 -3.256 1 98.44 102 ILE A CA 1
ATOM 789 C C . ILE A 1 102 ? 13.664 -11.539 -2.326 1 98.44 102 ILE A C 1
ATOM 791 O O . ILE A 1 102 ? 13.906 -12.75 -2.371 1 98.44 102 ILE A O 1
ATOM 795 N N . ASP A 1 103 ? 14.25 -10.742 -1.411 1 96.56 103 ASP A N 1
ATOM 796 C CA . ASP A 1 103 ? 15.234 -11.227 -0.452 1 96.56 103 ASP A CA 1
ATOM 797 C C . ASP A 1 103 ? 15.164 -10.445 0.856 1 96.56 103 ASP A C 1
ATOM 799 O O . ASP A 1 103 ? 16.141 -10.383 1.609 1 96.56 103 ASP A O 1
ATOM 803 N N . GLY A 1 104 ? 14.125 -9.805 1.076 1 96.75 104 GLY A N 1
ATOM 804 C CA . GLY A 1 104 ? 14.008 -8.922 2.223 1 96.75 104 GLY A CA 1
ATOM 805 C C . GLY A 1 104 ? 13.398 -9.594 3.436 1 96.75 104 GLY A C 1
ATOM 806 O O . GLY A 1 104 ? 13.062 -10.781 3.395 1 96.75 104 GLY A O 1
ATOM 807 N N . SER A 1 105 ? 13.312 -8.891 4.547 1 97.75 105 SER A N 1
ATOM 808 C CA . SER A 1 105 ? 12.758 -9.445 5.785 1 97.75 105 SER A CA 1
ATOM 809 C C . SER A 1 105 ? 11.312 -9.016 5.984 1 97.75 105 SER A C 1
ATOM 811 O O . SER A 1 105 ? 10.945 -7.875 5.684 1 97.75 105 SER A O 1
ATOM 813 N N . THR A 1 106 ? 10.531 -9.898 6.551 1 98.5 106 THR A N 1
ATOM 814 C CA . THR A 1 106 ? 9.133 -9.617 6.863 1 98.5 106 THR A CA 1
ATOM 815 C C . THR A 1 106 ? 9.031 -8.461 7.859 1 98.5 106 THR A C 1
ATOM 817 O O . THR A 1 106 ? 8.102 -7.656 7.789 1 98.5 106 THR A O 1
ATOM 820 N N . GLU A 1 107 ? 9.953 -8.445 8.719 1 98.5 107 GLU A N 1
ATOM 821 C CA . GLU A 1 107 ? 9.977 -7.371 9.711 1 98.5 107 GLU A CA 1
ATOM 822 C C . GLU A 1 107 ? 10.055 -6.004 9.039 1 98.5 107 GLU A C 1
ATOM 824 O O . GLU A 1 107 ? 9.32 -5.082 9.398 1 98.5 107 GLU A O 1
ATOM 829 N N . ASN A 1 108 ? 10.938 -5.867 8.047 1 98.56 108 ASN A N 1
ATOM 830 C CA . ASN A 1 108 ? 11.07 -4.605 7.332 1 98.56 108 ASN A CA 1
ATOM 831 C C . ASN A 1 108 ? 9.828 -4.305 6.496 1 98.56 108 ASN A C 1
ATOM 833 O O . ASN A 1 108 ? 9.398 -3.152 6.395 1 98.56 108 ASN A O 1
ATOM 837 N N . PHE A 1 109 ? 9.25 -5.387 5.895 1 98.81 109 PHE A N 1
ATOM 838 C CA . PHE A 1 109 ? 7.992 -5.191 5.176 1 98.81 109 PHE A CA 1
ATOM 839 C C . PHE A 1 109 ? 6.945 -4.555 6.078 1 98.81 109 PHE A C 1
ATOM 841 O O . PHE A 1 109 ? 6.355 -3.527 5.727 1 98.81 109 PHE A O 1
ATOM 848 N N . ARG A 1 110 ? 6.781 -5.145 7.223 1 98.69 110 ARG A N 1
ATOM 849 C CA . ARG A 1 110 ? 5.754 -4.707 8.164 1 98.69 110 ARG A CA 1
ATOM 850 C C . ARG A 1 110 ? 6.051 -3.305 8.688 1 98.69 110 ARG A C 1
ATOM 852 O O . ARG A 1 110 ? 5.148 -2.473 8.797 1 98.69 110 ARG A O 1
ATOM 859 N N . ASN A 1 111 ? 7.273 -3.09 9.016 1 98.62 111 ASN A N 1
ATOM 860 C CA . ASN A 1 111 ? 7.652 -1.784 9.547 1 98.62 111 ASN A CA 1
ATOM 861 C C . ASN A 1 111 ? 7.379 -0.671 8.539 1 98.62 111 ASN A C 1
ATOM 863 O O . ASN A 1 111 ? 6.859 0.385 8.898 1 98.62 111 ASN A O 1
ATOM 867 N N . ILE A 1 112 ? 7.699 -0.894 7.262 1 98.81 112 ILE A N 1
ATOM 868 C CA . ILE A 1 112 ? 7.461 0.091 6.211 1 98.81 112 ILE A CA 1
ATOM 869 C C . ILE A 1 112 ? 5.961 0.353 6.082 1 98.81 112 ILE A C 1
ATOM 871 O O . ILE A 1 112 ? 5.527 1.507 6.055 1 98.81 112 ILE A O 1
ATOM 875 N N . MET A 1 113 ? 5.184 -0.667 6.047 1 98.88 113 MET A N 1
ATOM 876 C CA . MET A 1 113 ? 3.744 -0.493 5.863 1 98.88 113 MET A CA 1
ATOM 877 C C . MET A 1 113 ? 3.117 0.161 7.09 1 98.88 113 MET A C 1
ATOM 879 O O . MET A 1 113 ? 2.186 0.958 6.965 1 98.88 113 MET A O 1
ATOM 883 N N . ASP A 1 114 ? 3.631 -0.155 8.273 1 98.75 114 ASP A N 1
ATOM 884 C CA . ASP A 1 114 ? 3.121 0.441 9.508 1 98.75 114 ASP A CA 1
ATOM 885 C C . ASP A 1 114 ? 3.346 1.952 9.516 1 98.75 114 ASP A C 1
ATOM 887 O O . ASP A 1 114 ? 2.428 2.719 9.82 1 98.75 114 ASP A O 1
ATOM 891 N N . VAL A 1 115 ? 4.496 2.334 9.164 1 98.88 115 VAL A N 1
ATOM 892 C CA . VAL A 1 115 ? 4.879 3.738 9.273 1 98.88 115 VAL A CA 1
ATOM 893 C C . VAL A 1 115 ? 4.34 4.516 8.07 1 98.88 115 VAL A C 1
ATOM 895 O O . VAL A 1 115 ? 3.738 5.578 8.234 1 98.88 115 VAL A O 1
ATOM 898 N N . ASN A 1 116 ? 4.523 3.957 6.871 1 98.94 116 ASN A N 1
ATOM 899 C CA . ASN A 1 116 ? 4.273 4.727 5.656 1 98.94 116 ASN A CA 1
ATOM 900 C C . ASN A 1 116 ? 2.799 4.703 5.27 1 98.94 116 ASN A C 1
ATOM 902 O O . ASN A 1 116 ? 2.354 5.512 4.453 1 98.94 116 ASN A O 1
ATOM 906 N N . VAL A 1 117 ? 2.025 3.73 5.797 1 98.94 117 VAL A N 1
ATOM 907 C CA . VAL A 1 117 ? 0.662 3.592 5.297 1 98.94 117 VAL A CA 1
ATOM 908 C C . VAL A 1 117 ? -0.321 3.607 6.465 1 98.94 117 VAL A C 1
ATOM 910 O O . VAL A 1 117 ? -1.157 4.508 6.57 1 98.94 117 VAL A O 1
ATOM 913 N N . ILE A 1 118 ? -0.135 2.678 7.383 1 98.94 118 ILE A N 1
ATOM 914 C CA . ILE A 1 118 ? -1.11 2.51 8.453 1 98.94 118 ILE A CA 1
ATOM 915 C C . ILE A 1 118 ? -1.132 3.758 9.336 1 98.94 118 ILE A C 1
ATOM 917 O O . ILE A 1 118 ? -2.203 4.238 9.711 1 98.94 118 ILE A O 1
ATOM 921 N N . ALA A 1 119 ? 0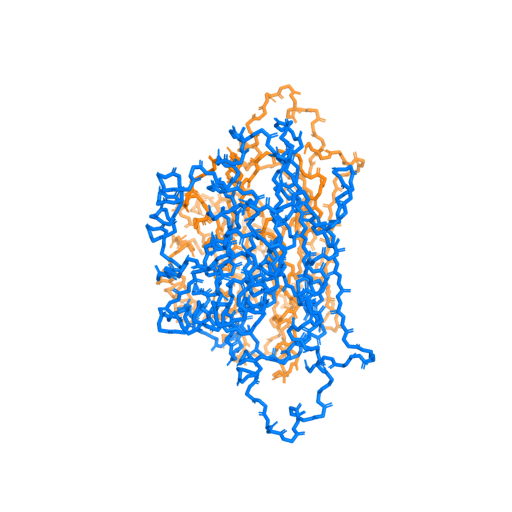.023 4.273 9.656 1 98.94 119 ALA A N 1
ATOM 922 C CA . ALA A 1 119 ? 0.112 5.484 10.469 1 98.94 119 ALA A CA 1
ATOM 923 C C . ALA A 1 119 ? -0.653 6.633 9.828 1 98.94 119 ALA A C 1
ATOM 925 O O . ALA A 1 119 ? -1.354 7.383 10.508 1 98.94 119 ALA A O 1
ATOM 926 N N . ILE A 1 120 ? -0.509 6.773 8.531 1 98.94 120 ILE A N 1
ATOM 927 C CA . ILE A 1 120 ? -1.171 7.848 7.801 1 98.94 120 ILE A CA 1
ATOM 928 C C . ILE A 1 120 ? -2.686 7.668 7.879 1 98.94 120 ILE A C 1
ATOM 930 O O . ILE A 1 120 ? -3.422 8.641 8.078 1 98.94 120 ILE A O 1
ATOM 934 N N . ALA A 1 121 ? -3.152 6.438 7.707 1 98.94 121 ALA A N 1
ATOM 935 C CA . ALA A 1 121 ? -4.582 6.156 7.82 1 98.94 121 ALA A CA 1
ATOM 936 C C . ALA A 1 121 ? -5.105 6.535 9.203 1 98.94 121 ALA A C 1
ATOM 938 O O . ALA A 1 121 ? -6.156 7.168 9.32 1 98.94 121 ALA A O 1
ATOM 939 N N . ILE A 1 122 ? -4.379 6.188 10.25 1 98.94 122 ILE A N 1
ATOM 940 C CA . ILE A 1 122 ? -4.797 6.453 11.625 1 98.94 122 ILE A CA 1
ATOM 941 C C . ILE A 1 122 ? -4.801 7.957 11.883 1 98.94 122 ILE A C 1
ATOM 943 O O . ILE A 1 122 ? -5.773 8.508 12.398 1 98.94 122 ILE A O 1
ATOM 947 N N . CYS A 1 123 ? -3.705 8.633 11.492 1 98.94 123 CYS A N 1
ATOM 948 C CA . CYS A 1 123 ? -3.619 10.078 11.672 1 98.94 123 CYS A CA 1
ATOM 949 C C . CYS A 1 123 ? -4.734 10.789 10.922 1 98.94 123 CYS A C 1
ATOM 951 O O . CYS A 1 123 ? -5.34 11.727 11.445 1 98.94 123 CYS A O 1
ATOM 953 N N . THR A 1 124 ? -4.973 10.344 9.703 1 98.94 124 THR A N 1
ATOM 954 C CA . THR A 1 124 ? -6.02 10.938 8.875 1 98.94 124 THR A CA 1
ATOM 955 C C . THR A 1 124 ? -7.387 10.766 9.531 1 98.94 124 THR A C 1
ATOM 957 O O . THR A 1 124 ? -8.156 11.719 9.625 1 98.94 124 THR A O 1
ATOM 960 N N . ARG A 1 125 ? -7.641 9.555 9.984 1 98.81 125 ARG A N 1
ATOM 961 C CA . ARG A 1 125 ? -8.898 9.281 10.672 1 98.81 125 ARG A CA 1
ATOM 962 C C . ARG A 1 125 ? -9.094 10.211 11.859 1 98.81 125 ARG A C 1
ATOM 964 O O . ARG A 1 125 ? -10.125 10.875 11.977 1 98.81 125 ARG A O 1
ATOM 971 N N . GLU A 1 126 ? -8.094 10.312 12.711 1 98.62 126 GLU A N 1
ATOM 972 C CA . GLU A 1 126 ? -8.195 11.109 13.938 1 98.62 126 GLU A CA 1
ATOM 973 C C . GLU A 1 126 ? -8.273 12.602 13.625 1 98.62 126 GLU A C 1
ATOM 975 O O . GLU A 1 126 ? -9 13.336 14.281 1 98.62 126 GLU A O 1
ATOM 980 N N . ALA A 1 127 ? -7.516 13.047 12.633 1 98.75 127 ALA A N 1
ATOM 981 C CA . ALA A 1 127 ? -7.551 14.453 12.242 1 98.75 127 ALA A CA 1
ATOM 982 C C . ALA A 1 127 ? -8.93 14.836 11.703 1 98.75 127 ALA A C 1
ATOM 984 O O . ALA A 1 127 ? -9.469 15.883 12.055 1 98.75 127 ALA A O 1
ATOM 985 N N . VAL A 1 128 ? -9.477 13.977 10.828 1 98.38 128 VAL A N 1
ATOM 986 C CA . VAL A 1 128 ? -10.781 14.258 10.25 1 98.38 128 VAL A CA 1
ATOM 987 C C . VAL A 1 128 ? -11.836 14.344 11.352 1 98.38 128 VAL A C 1
ATOM 989 O O . VAL A 1 128 ? -12.703 15.211 11.328 1 98.38 128 VAL A O 1
ATOM 992 N N . ARG A 1 129 ? -11.742 13.484 12.328 1 96.19 129 ARG A N 1
ATOM 993 C CA . ARG A 1 129 ? -12.68 13.484 13.453 1 96.19 129 ARG A CA 1
ATOM 994 C C . ARG A 1 129 ? -12.641 14.82 14.195 1 96.19 129 ARG A C 1
ATOM 996 O O . ARG A 1 129 ? -13.688 15.367 14.555 1 96.19 129 ARG A O 1
ATOM 1003 N N . LEU A 1 130 ? -11.484 15.32 14.367 1 96.44 130 LEU A N 1
ATOM 1004 C CA . LEU A 1 130 ? -11.344 16.594 15.07 1 96.44 130 LEU A CA 1
ATOM 1005 C C . LEU A 1 130 ? -11.727 17.75 14.164 1 96.44 130 LEU A C 1
ATOM 1007 O O . LEU A 1 130 ? -12.391 18.688 14.609 1 96.44 130 LEU A O 1
ATOM 1011 N N . MET A 1 131 ? -11.336 17.672 12.898 1 97.38 131 MET A N 1
ATOM 1012 C CA . MET A 1 131 ? -11.602 18.75 11.938 1 97.38 131 MET A CA 1
ATOM 1013 C C . MET A 1 131 ? -13.094 18.891 11.688 1 97.38 131 MET A C 1
ATOM 1015 O O . MET A 1 131 ? -13.578 20 11.43 1 97.38 131 MET A O 1
ATOM 1019 N N . SER A 1 132 ? -13.75 17.781 11.688 1 94.94 132 SER A N 1
ATOM 1020 C CA . SER A 1 132 ? -15.18 17.797 11.383 1 94.94 132 SER A CA 1
ATOM 1021 C C . SER A 1 132 ? -15.953 18.609 12.414 1 94.94 132 SER A C 1
ATOM 1023 O O . SER A 1 132 ? -17.078 19.062 12.141 1 94.94 132 SER A O 1
ATOM 1025 N N . LYS A 1 133 ? -15.367 18.859 13.523 1 90.75 133 LYS A N 1
ATOM 1026 C CA . LYS A 1 133 ? -16 19.625 14.586 1 90.75 133 LYS A CA 1
ATOM 1027 C C . LYS A 1 133 ? -15.609 21.094 14.508 1 90.75 133 LYS A C 1
ATOM 1029 O O . LYS A 1 133 ? -16.234 21.953 15.148 1 90.75 133 LYS A O 1
ATOM 1034 N N . SER A 1 134 ? -14.633 21.328 13.742 1 85.75 134 SER A N 1
ATOM 1035 C CA . SER A 1 134 ? -14.094 22.672 13.625 1 85.75 134 SER A CA 1
ATOM 1036 C C . SER A 1 134 ? -14.922 23.516 12.664 1 85.75 134 SER A C 1
ATOM 1038 O O . SER A 1 134 ? -15.547 22.984 11.742 1 85.75 134 SER A O 1
ATOM 1040 N N . LYS A 1 135 ? -14.961 24.766 12.883 1 84.38 135 LYS A N 1
ATOM 1041 C CA . LYS A 1 135 ? -15.656 25.688 12 1 84.38 135 LYS A CA 1
ATOM 1042 C C . LYS A 1 135 ? -14.75 26.125 10.852 1 84.38 135 LYS A C 1
ATOM 1044 O O . LYS A 1 135 ? -15.211 26.766 9.898 1 84.38 135 LYS A O 1
ATOM 1049 N N . THR A 1 136 ? -13.57 25.812 10.938 1 88.25 136 THR A N 1
ATOM 1050 C CA . THR A 1 136 ? -12.586 26.172 9.914 1 88.25 136 THR A CA 1
ATOM 1051 C C . THR A 1 136 ? -12.336 25 8.977 1 88.25 136 THR A C 1
ATOM 1053 O O . THR A 1 136 ? -12.461 23.844 9.375 1 88.25 136 THR A O 1
ATOM 1056 N N . GLN A 1 137 ? -12.023 25.344 7.762 1 93.94 137 GLN A N 1
ATOM 1057 C CA . GLN A 1 137 ? -11.695 24.312 6.777 1 93.94 137 GLN A CA 1
ATOM 1058 C C . GLN A 1 137 ? -10.398 23.594 7.145 1 93.94 137 GLN A C 1
ATOM 1060 O O . GLN A 1 137 ? -9.414 24.234 7.508 1 93.94 137 GLN A O 1
ATOM 1065 N N . GLY A 1 138 ? -10.461 22.25 7.094 1 97.81 138 GLY A N 1
ATOM 1066 C CA . GLY A 1 138 ? -9.273 21.438 7.363 1 97.81 138 GLY A CA 1
ATOM 1067 C C . GLY A 1 138 ? -8.453 21.156 6.117 1 97.81 138 GLY A C 1
ATOM 1068 O O . GLY A 1 138 ? -8.953 21.281 4.996 1 97.81 138 GLY A O 1
ATOM 1069 N N . HIS A 1 139 ? -7.223 20.797 6.285 1 98.75 139 HIS A N 1
ATOM 1070 C CA . HIS A 1 139 ? -6.352 20.438 5.172 1 98.75 139 HIS A CA 1
ATOM 1071 C C . HIS A 1 139 ? -5.402 19.312 5.562 1 98.75 139 HIS A C 1
ATOM 1073 O O . HIS A 1 139 ? -4.602 19.469 6.484 1 98.75 139 HIS A O 1
ATOM 1079 N N . ILE A 1 140 ? -5.559 18.188 4.887 1 98.88 140 ILE A N 1
ATOM 1080 C CA . ILE A 1 140 ? -4.668 17.047 5.062 1 98.88 140 ILE A CA 1
ATOM 1081 C C . ILE A 1 140 ? -3.662 17 3.914 1 98.88 140 ILE A C 1
ATOM 1083 O O . ILE A 1 140 ? -4.047 17 2.744 1 98.88 140 ILE A O 1
ATOM 1087 N N . ILE A 1 141 ? -2.416 17 4.246 1 98.94 141 ILE A N 1
ATOM 1088 C CA . ILE A 1 141 ? -1.354 16.922 3.25 1 98.94 141 ILE A CA 1
ATOM 1089 C C . ILE A 1 141 ? -0.51 15.68 3.498 1 98.94 141 ILE A C 1
ATOM 1091 O O . ILE A 1 141 ? -0.002 15.469 4.602 1 98.94 141 ILE A O 1
ATOM 1095 N N . ASN A 1 142 ? -0.444 14.789 2.539 1 98.94 142 ASN A N 1
ATOM 1096 C CA . ASN A 1 142 ? 0.393 13.594 2.58 1 98.94 142 ASN A CA 1
ATOM 1097 C C . ASN A 1 142 ? 1.686 13.781 1.792 1 98.94 142 ASN A C 1
ATOM 1099 O O . ASN A 1 142 ? 1.649 14.094 0.599 1 98.94 142 ASN A O 1
ATOM 1103 N N . ILE A 1 143 ? 2.801 13.633 2.496 1 98.81 143 ILE A N 1
ATOM 1104 C CA . ILE A 1 143 ? 4.066 13.617 1.772 1 98.81 143 ILE A CA 1
ATOM 1105 C C . ILE A 1 143 ? 4.277 12.25 1.126 1 98.81 143 ILE A C 1
ATOM 1107 O O . ILE A 1 143 ? 4.676 11.297 1.794 1 98.81 143 ILE A O 1
ATOM 1111 N N . ASN A 1 144 ? 4.023 12.195 -0.108 1 98.62 144 ASN A N 1
ATOM 1112 C CA . ASN A 1 144 ? 4.164 11 -0.929 1 98.62 144 ASN A CA 1
ATOM 1113 C C . ASN A 1 144 ? 5.547 10.914 -1.566 1 98.62 144 ASN A C 1
ATOM 1115 O O . ASN A 1 144 ? 6.562 11.031 -0.875 1 98.62 144 ASN A O 1
ATOM 1119 N N . SER A 1 145 ? 5.691 10.562 -2.766 1 98 145 SER A N 1
ATOM 1120 C CA . SER A 1 145 ? 6.938 10.445 -3.518 1 98 145 SER A CA 1
ATOM 1121 C C . SER A 1 145 ? 6.664 10.227 -5.004 1 98 145 SER A C 1
ATOM 1123 O O . SER A 1 145 ? 5.586 9.766 -5.379 1 98 145 SER A O 1
ATOM 1125 N N . ILE A 1 146 ? 7.598 10.609 -5.836 1 96.69 146 ILE A N 1
ATOM 1126 C CA . ILE A 1 146 ? 7.527 10.219 -7.238 1 96.69 146 ILE A CA 1
ATOM 1127 C C . ILE A 1 146 ? 7.418 8.695 -7.34 1 96.69 146 ILE A C 1
ATOM 1129 O O . ILE A 1 146 ? 6.812 8.172 -8.281 1 96.69 146 ILE A O 1
ATOM 1133 N N . SER A 1 147 ? 7.953 7.992 -6.359 1 96.75 147 SER A N 1
ATOM 1134 C CA . SER A 1 147 ? 7.887 6.535 -6.316 1 96.75 147 SER A CA 1
ATOM 1135 C C . SER A 1 147 ? 6.453 6.051 -6.141 1 96.75 147 SER A C 1
ATOM 1137 O O . SER A 1 147 ? 6.156 4.875 -6.371 1 96.75 147 SER A O 1
ATOM 1139 N N . GLY A 1 148 ? 5.531 6.887 -5.727 1 98.12 148 GLY A N 1
ATOM 1140 C CA . GLY A 1 148 ? 4.125 6.543 -5.605 1 98.12 148 GLY A CA 1
ATOM 1141 C C . GLY A 1 148 ? 3.381 6.602 -6.926 1 98.12 148 GLY A C 1
ATOM 1142 O O . GLY A 1 148 ? 2.197 6.258 -6.996 1 98.12 148 GLY A O 1
ATOM 1143 N N . HIS A 1 149 ? 4.117 6.988 -7.984 1 96.94 149 HIS A N 1
ATOM 1144 C CA . HIS A 1 149 ? 3.521 7.176 -9.297 1 96.94 149 HIS A CA 1
ATOM 1145 C C . HIS A 1 149 ? 4.297 6.414 -10.367 1 96.94 149 HIS A C 1
ATOM 1147 O O . HIS A 1 149 ? 3.773 6.152 -11.453 1 96.94 149 HIS A O 1
ATOM 1153 N N . ASP A 1 150 ? 5.543 6.109 -10.023 1 95.62 150 ASP A N 1
ATOM 1154 C CA . ASP A 1 150 ? 6.414 5.5 -11.023 1 95.62 150 ASP A CA 1
ATOM 1155 C C . ASP A 1 150 ? 7.426 4.562 -10.367 1 95.62 150 ASP A C 1
ATOM 1157 O O . ASP A 1 150 ? 8.633 4.828 -10.383 1 95.62 150 ASP A O 1
ATOM 1161 N N . ALA A 1 151 ? 7 3.459 -10.016 1 95.25 151 ALA A N 1
ATOM 1162 C CA . ALA A 1 151 ? 7.871 2.457 -9.406 1 95.25 151 ALA A CA 1
ATOM 1163 C C . ALA A 1 151 ? 8.758 1.794 -10.453 1 95.25 151 ALA A C 1
ATOM 1165 O O . ALA A 1 151 ? 9.844 1.307 -10.141 1 95.25 151 ALA A O 1
ATOM 1166 N N . LYS A 1 152 ? 8.359 1.783 -11.68 1 95.25 152 LYS A N 1
ATOM 1167 C CA . LYS A 1 152 ? 9.094 1.149 -12.773 1 95.25 152 LYS A CA 1
ATOM 1168 C C . LYS A 1 152 ? 10.469 1.779 -12.953 1 95.25 152 LYS A C 1
ATOM 1170 O O . LYS A 1 152 ? 11.445 1.082 -13.25 1 95.25 152 LYS A O 1
ATOM 1175 N N . SER A 1 153 ? 10.602 3.045 -12.703 1 94.25 153 SER A N 1
ATOM 1176 C CA . SER A 1 153 ? 11.836 3.779 -12.977 1 94.25 153 SER A CA 1
ATOM 1177 C C . SER A 1 153 ? 12.797 3.701 -11.789 1 94.25 153 SER A C 1
ATOM 1179 O O . SER A 1 153 ? 13.938 4.148 -11.883 1 94.25 153 SER A O 1
ATOM 1181 N N . ILE A 1 154 ? 12.336 3.141 -10.695 1 93.5 154 ILE A N 1
ATOM 1182 C CA . ILE A 1 154 ? 13.172 3.041 -9.5 1 93.5 154 ILE A CA 1
ATOM 1183 C C . ILE A 1 154 ? 13.922 1.708 -9.508 1 93.5 154 ILE A C 1
ATOM 1185 O O . ILE A 1 154 ? 13.336 0.662 -9.219 1 93.5 154 ILE A O 1
ATOM 1189 N N . LYS A 1 155 ? 15.203 1.796 -9.703 1 92.62 155 LYS A N 1
ATOM 1190 C CA . LYS A 1 155 ? 15.961 0.562 -9.891 1 92.62 155 LYS A CA 1
ATOM 1191 C C . LYS A 1 155 ? 16.641 0.132 -8.594 1 92.62 155 LYS A C 1
ATOM 1193 O O . LYS A 1 155 ? 17.047 -1.026 -8.453 1 92.62 155 LYS A O 1
ATOM 1198 N N . LEU A 1 156 ? 16.828 1.018 -7.633 1 94.5 156 LEU A N 1
ATOM 1199 C CA . LEU A 1 156 ? 17.438 0.675 -6.352 1 94.5 156 LEU A CA 1
ATOM 1200 C C . LEU A 1 156 ? 16.5 -0.204 -5.523 1 94.5 156 LEU A C 1
ATOM 1202 O O . LEU A 1 156 ? 15.281 -0.034 -5.566 1 94.5 156 LEU A O 1
ATOM 1206 N N . PRO A 1 157 ? 17.062 -1.121 -4.812 1 96.81 157 PRO A N 1
ATOM 1207 C CA . PRO A 1 157 ? 16.234 -1.957 -3.939 1 96.81 157 PRO A CA 1
ATOM 1208 C C . PRO A 1 157 ? 15.75 -1.214 -2.697 1 96.81 157 PRO A C 1
ATOM 1210 O O . PRO A 1 157 ? 16.5 -1.044 -1.737 1 96.81 157 PRO A O 1
ATOM 1213 N N . PHE A 1 158 ? 14.523 -0.878 -2.723 1 97.31 158 PHE A N 1
ATOM 1214 C CA . PHE A 1 158 ? 13.969 -0.07 -1.644 1 97.31 158 PHE A CA 1
ATOM 1215 C C . PHE A 1 158 ? 12.852 -0.818 -0.927 1 97.31 158 PHE A C 1
ATOM 1217 O O . PHE A 1 158 ? 11.914 -0.202 -0.416 1 97.31 158 PHE A O 1
ATOM 1224 N N . SER A 1 159 ? 12.938 -2.16 -1.008 1 98.25 159 SER A N 1
ATOM 1225 C CA . SER A 1 159 ? 11.922 -2.967 -0.343 1 98.25 159 SER A CA 1
ATOM 1226 C C . SER A 1 159 ? 10.516 -2.498 -0.712 1 98.25 159 SER A C 1
ATOM 1228 O O . SER A 1 159 ? 10.219 -2.285 -1.889 1 98.25 159 SER A O 1
ATOM 1230 N N . LEU A 1 160 ? 9.594 -2.334 0.267 1 98.81 160 LEU A N 1
ATOM 1231 C CA . LEU A 1 160 ? 8.203 -1.995 -0.017 1 98.81 160 LEU A CA 1
ATOM 1232 C C . LEU A 1 160 ? 8.008 -0.483 -0.04 1 98.81 160 LEU A C 1
ATOM 1234 O O . LEU A 1 160 ? 6.875 0.001 0.025 1 98.81 160 LEU A O 1
ATOM 1238 N N . TYR A 1 161 ? 9.07 0.279 -0.141 1 98.69 161 TYR A N 1
ATOM 1239 C CA . TYR A 1 161 ? 8.906 1.729 -0.131 1 98.69 161 TYR A CA 1
ATOM 1240 C C . TYR A 1 161 ? 8.062 2.191 -1.308 1 98.69 161 TYR A C 1
ATOM 1242 O O . TYR A 1 161 ? 7.047 2.871 -1.12 1 98.69 161 TYR A O 1
ATOM 1250 N N . PRO A 1 162 ? 8.406 1.848 -2.625 1 98.69 162 PRO A N 1
ATOM 1251 C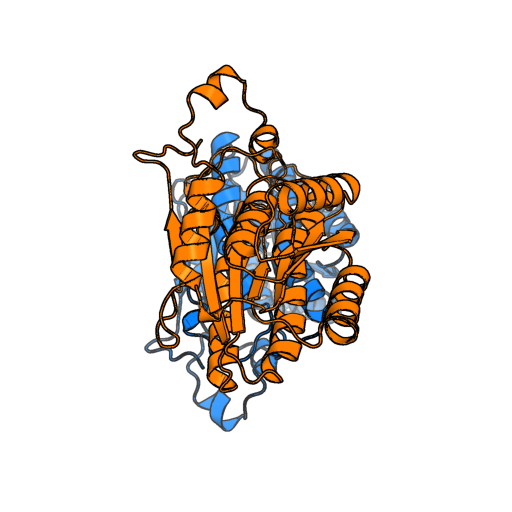 CA . PRO A 1 162 ? 7.52 2.262 -3.713 1 98.69 162 PRO A CA 1
ATOM 1252 C C . PRO A 1 162 ? 6.094 1.741 -3.541 1 98.69 162 PRO A C 1
ATOM 1254 O O . PRO A 1 162 ? 5.133 2.463 -3.814 1 98.69 162 PRO A O 1
ATOM 1257 N N . THR A 1 163 ? 5.984 0.473 -3.055 1 98.88 163 THR A N 1
ATOM 1258 C CA . THR A 1 163 ? 4.691 -0.13 -2.752 1 98.88 163 THR A CA 1
ATOM 1259 C C . THR A 1 163 ? 3.896 0.749 -1.791 1 98.88 163 THR A C 1
ATOM 1261 O O . THR A 1 163 ? 2.721 1.036 -2.033 1 98.88 163 THR A O 1
ATOM 1264 N N . SER A 1 164 ? 4.508 1.215 -0.733 1 98.88 164 SER A N 1
ATOM 1265 C CA . SER A 1 164 ? 3.857 2.035 0.284 1 98.88 164 SER A CA 1
ATOM 1266 C C . SER A 1 164 ? 3.441 3.389 -0.281 1 98.88 164 SER A C 1
ATOM 1268 O O . SER A 1 164 ? 2.391 3.922 0.082 1 98.88 164 SER A O 1
ATOM 1270 N N . LYS A 1 165 ? 4.258 3.936 -1.122 1 98.88 165 LYS A N 1
ATOM 1271 C CA . LYS A 1 165 ? 3.951 5.258 -1.659 1 98.88 165 LYS A CA 1
ATOM 1272 C C . LYS A 1 165 ? 2.85 5.184 -2.713 1 98.88 165 LYS A C 1
ATOM 1274 O O . LYS A 1 165 ? 2.037 6.102 -2.836 1 98.88 165 LYS A O 1
ATOM 1279 N N . TYR A 1 166 ? 2.77 4.078 -3.49 1 98.88 166 TYR A N 1
ATOM 1280 C CA . TYR A 1 166 ? 1.586 3.824 -4.305 1 98.88 166 TYR A CA 1
ATOM 1281 C C . TYR A 1 166 ? 0.335 3.75 -3.436 1 98.88 166 TYR A C 1
ATOM 1283 O O . TYR A 1 166 ? -0.711 4.297 -3.797 1 98.88 166 TYR A O 1
ATOM 1291 N N . ALA A 1 167 ? 0.484 3.074 -2.33 1 98.94 167 ALA A N 1
ATOM 1292 C CA . ALA A 1 167 ? -0.634 2.961 -1.396 1 98.94 167 ALA A CA 1
ATOM 1293 C C . ALA A 1 167 ? -1.167 4.34 -1.012 1 98.94 167 ALA A C 1
ATOM 1295 O O . ALA A 1 167 ? -2.381 4.555 -0.982 1 98.94 167 ALA A O 1
ATOM 1296 N N . ILE A 1 168 ? -0.28 5.262 -0.729 1 98.88 168 ILE A N 1
ATOM 1297 C CA . ILE A 1 168 ? -0.661 6.609 -0.324 1 98.88 168 ILE A CA 1
ATOM 1298 C C . ILE A 1 168 ? -1.419 7.293 -1.459 1 98.88 168 ILE A C 1
ATOM 1300 O O . ILE A 1 168 ? -2.396 8.008 -1.22 1 98.88 168 ILE A O 1
ATOM 1304 N N . THR A 1 169 ? -0.968 7.117 -2.705 1 98.81 169 THR A N 1
ATOM 1305 C CA . THR A 1 169 ? -1.648 7.695 -3.857 1 98.81 169 THR A CA 1
ATOM 1306 C C . THR A 1 169 ? -3.109 7.258 -3.898 1 98.81 169 THR A C 1
ATOM 1308 O O . THR A 1 169 ? -4.008 8.086 -4.066 1 98.81 169 THR A O 1
ATOM 1311 N N . GLY A 1 170 ? -3.334 5.977 -3.756 1 98.75 170 GLY A N 1
ATOM 1312 C CA . GLY A 1 170 ? -4.699 5.477 -3.715 1 98.75 170 GLY A CA 1
ATOM 1313 C C . GLY A 1 170 ? -5.48 5.973 -2.514 1 98.75 170 GLY A C 1
ATOM 1314 O O . GLY A 1 170 ? -6.664 6.305 -2.631 1 98.75 170 GLY A O 1
ATOM 1315 N N . MET A 1 171 ? -4.84 6.066 -1.38 1 98.81 171 MET A N 1
ATOM 1316 C CA . MET A 1 171 ? -5.496 6.477 -0.143 1 98.81 171 MET A CA 1
ATOM 1317 C C . MET A 1 171 ? -6.008 7.91 -0.247 1 98.81 171 MET A C 1
ATOM 1319 O O . MET A 1 171 ? -7.09 8.227 0.246 1 98.81 171 MET A O 1
ATOM 1323 N N . CYS A 1 172 ? -5.184 8.789 -0.869 1 98.75 172 CYS A N 1
ATOM 1324 C CA . CYS A 1 172 ? -5.582 10.18 -1.032 1 98.75 172 CYS A CA 1
ATOM 1325 C C . CYS A 1 172 ? -6.926 10.281 -1.744 1 98.75 172 CYS A C 1
ATOM 1327 O O . CYS A 1 172 ? -7.809 11.023 -1.31 1 98.75 172 CYS A O 1
ATOM 1329 N N . GLU A 1 173 ? -7.094 9.492 -2.756 1 98.44 173 GLU A N 1
ATOM 1330 C CA . GLU A 1 173 ? -8.336 9.531 -3.527 1 98.44 173 GLU A CA 1
ATOM 1331 C C . GLU A 1 173 ? -9.5 8.961 -2.727 1 98.44 173 GLU A C 1
ATOM 1333 O O . GLU A 1 173 ? -10.609 9.5 -2.766 1 98.44 173 GLU A O 1
ATOM 1338 N N . SER A 1 174 ? -9.242 7.855 -2.027 1 98.44 174 SER A N 1
ATOM 1339 C CA . SER A 1 174 ? -10.289 7.254 -1.213 1 98.44 174 SER A CA 1
ATOM 1340 C C . SER A 1 174 ? -10.766 8.211 -0.127 1 98.44 174 SER A C 1
ATOM 1342 O O . SER A 1 174 ? -11.969 8.375 0.084 1 98.44 174 SER A O 1
ATOM 1344 N N . VAL A 1 175 ? -9.836 8.836 0.527 1 98.75 175 VAL A N 1
ATOM 1345 C CA . VAL A 1 175 ? -10.172 9.766 1.599 1 98.75 175 VAL A CA 1
ATOM 1346 C C . VAL A 1 175 ? -10.922 10.969 1.024 1 98.75 175 VAL A C 1
ATOM 1348 O O . VAL A 1 175 ? -11.906 11.43 1.609 1 98.75 175 VAL A O 1
ATOM 1351 N N . ARG A 1 176 ? -10.469 11.492 -0.097 1 98.38 176 ARG A N 1
ATOM 1352 C CA . ARG A 1 176 ? -11.164 12.602 -0.754 1 98.38 176 ARG A CA 1
ATOM 1353 C C . ARG A 1 176 ? -12.617 12.242 -1.033 1 98.38 176 ARG A C 1
ATOM 1355 O O . ARG A 1 176 ? -13.516 13.047 -0.776 1 98.38 176 ARG A O 1
ATOM 1362 N N . ASN A 1 177 ? -12.828 11.023 -1.587 1 97.94 177 ASN A N 1
ATOM 1363 C CA . ASN A 1 177 ? -14.188 10.562 -1.852 1 97.94 177 ASN A CA 1
ATOM 1364 C C . ASN A 1 177 ? -15.031 10.555 -0.583 1 97.94 177 ASN A C 1
ATOM 1366 O O . ASN A 1 177 ? -16.188 10.992 -0.597 1 97.94 177 ASN A O 1
ATOM 1370 N N . GLU A 1 178 ? -14.484 10.086 0.471 1 98.25 178 GLU A N 1
ATOM 1371 C CA . GLU A 1 178 ? -15.227 9.969 1.725 1 98.25 178 GLU A CA 1
ATOM 1372 C C . GLU A 1 178 ? -15.555 11.344 2.301 1 98.25 178 GLU A C 1
ATOM 1374 O O . GLU A 1 178 ? -16.656 11.562 2.803 1 98.25 178 GLU A O 1
ATOM 1379 N N . ILE A 1 179 ? -14.57 12.203 2.227 1 98 179 ILE A N 1
ATOM 1380 C CA . ILE A 1 179 ? -14.766 13.57 2.697 1 98 179 ILE A CA 1
ATOM 1381 C C . ILE A 1 179 ? -15.891 14.234 1.905 1 98 179 ILE A C 1
ATOM 1383 O O . ILE A 1 179 ? -16.781 14.852 2.484 1 98 179 ILE A O 1
ATOM 1387 N N . MET A 1 180 ? -15.836 14.086 0.611 1 96.94 180 MET A N 1
ATOM 1388 C CA . MET A 1 180 ? -16.859 14.641 -0.267 1 96.94 180 MET A CA 1
ATOM 1389 C C . MET A 1 180 ? -18.234 14.047 0.049 1 96.94 180 MET A C 1
ATOM 1391 O O . MET A 1 180 ? -19.219 14.781 0.172 1 96.94 180 MET A O 1
ATOM 1395 N N . ASN A 1 181 ? -18.266 12.781 0.216 1 96.69 181 ASN A N 1
ATOM 1396 C CA . ASN A 1 181 ? -19.516 12.078 0.47 1 96.69 181 ASN A CA 1
ATOM 1397 C C . ASN A 1 181 ? -20.125 12.492 1.805 1 96.69 181 ASN A C 1
ATOM 1399 O O . ASN A 1 181 ? -21.359 12.523 1.946 1 96.69 181 ASN A O 1
ATOM 1403 N N . ASP A 1 182 ? -19.297 12.844 2.779 1 96.75 182 ASP A N 1
ATOM 1404 C CA . ASP A 1 182 ? -19.781 13.227 4.105 1 96.75 182 ASP A CA 1
ATOM 1405 C C . ASP A 1 182 ? -20.031 14.727 4.184 1 96.75 182 ASP A C 1
ATOM 1407 O O . ASP A 1 182 ? -20.469 15.234 5.219 1 96.75 182 ASP A O 1
ATOM 1411 N N . GLY A 1 183 ? -19.719 15.461 3.133 1 96.62 183 GLY A N 1
ATOM 1412 C CA . GLY A 1 183 ? -19.953 16.891 3.09 1 96.62 183 GLY A CA 1
ATOM 1413 C C . GLY A 1 183 ? -19.031 17.672 4.008 1 96.62 183 GLY A C 1
ATOM 1414 O O . GLY A 1 183 ? -19.438 18.688 4.59 1 96.62 183 GLY A O 1
ATOM 1415 N N . LEU A 1 184 ? -17.828 17.156 4.176 1 97 184 LEU A N 1
ATOM 1416 C CA . LEU A 1 184 ? -16.891 17.812 5.074 1 97 184 LEU A CA 1
ATOM 1417 C C . LEU A 1 184 ? -16.062 18.859 4.324 1 97 184 LEU A C 1
ATOM 1419 O O . LEU A 1 184 ? -15.758 18.688 3.145 1 97 184 LEU A O 1
ATOM 1423 N N . ASP A 1 185 ? -15.711 19.891 5.035 1 96.69 185 ASP A N 1
ATOM 1424 C CA . ASP A 1 185 ? -14.891 20.953 4.469 1 96.69 185 ASP A CA 1
ATOM 1425 C C . ASP A 1 185 ? -13.406 20.719 4.77 1 96.69 185 ASP A C 1
ATOM 1427 O O . ASP A 1 185 ? -12.797 21.469 5.531 1 96.69 185 ASP A O 1
ATOM 1431 N N . ILE A 1 186 ? -12.875 19.75 4.215 1 98.25 186 ILE A N 1
ATOM 1432 C CA . ILE A 1 186 ? -11.484 19.328 4.418 1 98.25 186 ILE A CA 1
ATOM 1433 C C . ILE A 1 186 ? -10.828 19.047 3.07 1 98.25 186 ILE A C 1
ATOM 1435 O O . ILE A 1 186 ? -11.414 18.359 2.227 1 98.25 186 ILE A O 1
ATOM 1439 N N . LYS A 1 187 ? -9.711 19.625 2.807 1 98.56 187 LYS A N 1
ATOM 1440 C CA . LYS A 1 187 ? -8.945 19.375 1.591 1 98.56 187 LYS A CA 1
ATOM 1441 C C . LYS A 1 187 ? -7.934 18.25 1.801 1 98.56 187 LYS A C 1
ATOM 1443 O O . LYS A 1 187 ? -7.492 18.016 2.926 1 98.56 187 LYS A O 1
ATOM 1448 N N . VAL A 1 188 ? -7.629 17.516 0.708 1 98.81 188 VAL A N 1
ATOM 1449 C CA . VAL A 1 188 ? -6.59 16.484 0.702 1 98.81 188 VAL A CA 1
ATOM 1450 C C . VAL A 1 188 ? -5.594 16.766 -0.42 1 98.81 188 VAL A C 1
ATOM 1452 O O . VAL A 1 188 ? -5.977 16.875 -1.588 1 98.81 188 VAL A O 1
ATOM 1455 N N . THR A 1 189 ? -4.34 16.938 -0.056 1 98.88 189 THR A N 1
ATOM 1456 C CA . THR A 1 189 ? -3.287 17.172 -1.036 1 98.88 189 THR A CA 1
ATOM 1457 C C . THR A 1 189 ? -2.184 16.125 -0.909 1 98.88 189 THR A C 1
ATOM 1459 O O . THR A 1 189 ? -1.783 15.773 0.202 1 98.88 189 THR A O 1
ATOM 1462 N N . SER A 1 190 ? -1.78 15.578 -2.002 1 98.81 190 SER A N 1
ATOM 1463 C CA . SER A 1 190 ? -0.584 14.75 -2.076 1 98.81 190 SER A CA 1
ATOM 1464 C C . SER A 1 190 ? 0.599 15.523 -2.641 1 98.81 190 SER A C 1
ATOM 1466 O O . SER A 1 190 ? 0.491 16.156 -3.697 1 98.81 190 SER A O 1
ATOM 1468 N N . ILE A 1 191 ? 1.706 15.609 -1.907 1 98.75 191 ILE A N 1
ATOM 1469 C CA . ILE A 1 191 ? 2.975 16.156 -2.375 1 98.75 191 ILE A CA 1
ATOM 1470 C C . ILE A 1 191 ? 3.936 15.023 -2.713 1 98.75 191 ILE A C 1
ATOM 1472 O O . ILE A 1 191 ? 4.281 14.211 -1.849 1 98.75 191 ILE A O 1
ATOM 1476 N N . SER A 1 192 ? 4.363 14.961 -3.924 1 98.56 192 SER A N 1
ATOM 1477 C CA . SER A 1 192 ? 5.215 13.867 -4.383 1 98.56 192 SER A CA 1
ATOM 1478 C C . SER A 1 192 ? 6.559 14.391 -4.883 1 98.56 192 SER A C 1
ATOM 1480 O O . SER A 1 192 ? 6.738 14.609 -6.082 1 98.56 192 SER A O 1
ATOM 1482 N N . PRO A 1 193 ? 7.512 14.469 -3.998 1 98.06 193 PRO A N 1
ATOM 1483 C CA . PRO A 1 193 ? 8.836 14.945 -4.402 1 98.06 193 PRO A CA 1
ATOM 1484 C C . PRO A 1 193 ? 9.672 13.859 -5.07 1 98.06 193 PRO A C 1
ATOM 1486 O O . PRO A 1 193 ? 9.477 12.672 -4.809 1 98.06 193 PRO A O 1
ATOM 1489 N N . GLY A 1 194 ? 10.609 14.32 -5.938 1 96.62 194 GLY A N 1
ATOM 1490 C CA . GLY A 1 194 ? 11.742 13.484 -6.305 1 96.62 194 GLY A CA 1
ATOM 1491 C C . GLY A 1 194 ? 12.742 13.312 -5.176 1 96.62 194 GLY A C 1
ATOM 1492 O O . GLY A 1 194 ? 12.375 13.359 -4 1 96.62 194 GLY A O 1
ATOM 1493 N N . ILE A 1 195 ? 13.945 13.031 -5.48 1 95.69 195 ILE A N 1
ATOM 1494 C CA . ILE A 1 195 ? 14.961 12.828 -4.453 1 95.69 195 ILE A CA 1
ATOM 1495 C C . ILE A 1 195 ? 15.219 14.141 -3.719 1 95.69 195 ILE A C 1
ATOM 1497 O O . ILE A 1 195 ? 15.43 15.18 -4.348 1 95.69 195 ILE A O 1
ATOM 1501 N N . VAL A 1 196 ? 15.078 14.125 -2.461 1 97 196 VAL A N 1
ATOM 1502 C CA . VAL A 1 196 ? 15.289 15.297 -1.613 1 97 196 VAL A CA 1
ATOM 1503 C C . VAL A 1 196 ? 16.531 15.094 -0.754 1 97 196 VAL A C 1
ATOM 1505 O O . VAL A 1 196 ? 16.75 14.008 -0.218 1 97 196 VAL A O 1
ATOM 1508 N N . LYS A 1 197 ? 17.344 16.141 -0.67 1 95.56 197 LYS A N 1
ATOM 1509 C CA . LYS A 1 197 ? 18.547 16.062 0.142 1 95.56 197 LYS A CA 1
ATOM 1510 C C . LYS A 1 197 ? 18.219 16.016 1.629 1 95.56 197 LYS A C 1
ATOM 1512 O O . LYS A 1 197 ? 18.109 17.047 2.287 1 95.56 197 LYS A O 1
ATOM 1517 N N . THR A 1 198 ? 18.062 14.844 2.172 1 95.62 198 THR A N 1
ATOM 1518 C CA . THR A 1 198 ? 17.812 14.562 3.58 1 95.62 198 THR A CA 1
ATOM 1519 C C . THR A 1 198 ? 18.594 13.328 4.035 1 95.62 198 THR A C 1
ATOM 1521 O O . THR A 1 198 ? 19.25 12.672 3.227 1 95.62 198 THR A O 1
ATOM 1524 N N . ASP A 1 199 ? 18.484 13.008 5.32 1 93.31 199 ASP A N 1
ATOM 1525 C CA . ASP A 1 199 ? 19.172 11.836 5.855 1 93.31 199 ASP A CA 1
ATOM 1526 C C . ASP A 1 199 ? 18.656 10.555 5.191 1 93.31 199 ASP A C 1
ATOM 1528 O O . ASP A 1 199 ? 19.328 9.523 5.227 1 93.31 199 ASP A O 1
ATOM 1532 N N . MET A 1 200 ? 17.531 10.57 4.57 1 92.56 200 MET A N 1
ATOM 1533 C CA . MET A 1 200 ? 16.953 9.398 3.922 1 92.56 200 MET A CA 1
ATOM 1534 C C . MET A 1 200 ? 17.844 8.898 2.795 1 92.56 200 MET A C 1
ATOM 1536 O O . MET A 1 200 ? 17.891 7.699 2.52 1 92.56 200 MET A O 1
ATOM 1540 N N . VAL A 1 201 ? 18.609 9.789 2.156 1 93.62 201 VAL A N 1
ATOM 1541 C CA . VAL A 1 201 ? 19.469 9.453 1.033 1 93.62 201 VAL A CA 1
ATOM 1542 C C . VAL A 1 201 ? 20.547 8.469 1.49 1 93.62 201 VAL A C 1
ATOM 1544 O O . VAL A 1 201 ? 21.062 7.691 0.688 1 93.62 201 VAL A O 1
ATOM 1547 N N . ASP A 1 202 ? 20.859 8.562 2.775 1 92.81 202 ASP A N 1
ATOM 1548 C CA . ASP A 1 202 ? 21.859 7.645 3.318 1 92.81 202 ASP A CA 1
ATOM 1549 C C . ASP A 1 202 ? 21.422 6.191 3.154 1 92.81 202 ASP A C 1
ATOM 1551 O O . ASP A 1 202 ? 22.266 5.293 3.07 1 92.81 202 ASP A O 1
ATOM 1555 N N . HIS A 1 203 ? 20.172 5.961 3.039 1 93.06 203 HIS A N 1
ATOM 1556 C CA . HIS A 1 203 ? 19.641 4.609 2.945 1 93.06 203 HIS A CA 1
ATOM 1557 C C . HIS A 1 203 ? 19.703 4.09 1.513 1 93.06 203 HIS A C 1
ATOM 1559 O O . HIS A 1 203 ? 19.406 2.918 1.26 1 93.06 203 HIS A O 1
ATOM 1565 N N . PHE A 1 204 ? 20.016 4.992 0.634 1 93.19 204 PHE A N 1
ATOM 1566 C CA . PHE A 1 204 ? 20.156 4.531 -0.741 1 93.19 204 PHE A CA 1
ATOM 1567 C C . PHE A 1 204 ? 21.359 3.602 -0.88 1 93.19 204 PHE A C 1
ATOM 1569 O O . PHE A 1 204 ? 21.453 2.824 -1.834 1 93.19 204 PHE A O 1
ATOM 1576 N N . ASN A 1 205 ? 22.328 3.705 0.102 1 93.75 205 ASN A N 1
ATOM 1577 C CA . ASN A 1 205 ? 23.531 2.889 0.148 1 93.75 205 ASN A CA 1
ATOM 1578 C C . ASN A 1 205 ? 24.344 3.02 -1.136 1 93.75 205 ASN A C 1
ATOM 1580 O O . ASN A 1 205 ? 24.781 2.016 -1.707 1 93.75 205 ASN A O 1
ATOM 1584 N N . LEU A 1 206 ? 24.438 4.23 -1.594 1 92.06 206 LEU A N 1
ATOM 1585 C CA . LEU A 1 206 ? 25.281 4.59 -2.721 1 92.06 206 LEU A CA 1
ATOM 1586 C C . LEU A 1 206 ? 26.578 5.254 -2.24 1 92.06 206 LEU A C 1
ATOM 1588 O O . LEU A 1 206 ? 26.625 5.797 -1.134 1 92.06 206 LEU A O 1
ATOM 1592 N N . SER A 1 207 ? 27.578 5.133 -3.119 1 92.88 207 SER A N 1
ATOM 1593 C CA . SER A 1 207 ? 28.828 5.812 -2.779 1 92.88 207 SER A CA 1
ATOM 1594 C C . SER A 1 207 ? 28.641 7.328 -2.785 1 92.88 207 SER A C 1
ATOM 1596 O O . SER A 1 207 ? 27.766 7.852 -3.48 1 92.88 207 SER A O 1
ATOM 1598 N N . GLN A 1 208 ? 29.453 7.902 -2.02 1 91.69 208 GLN A N 1
ATOM 1599 C CA . GLN A 1 208 ? 29.375 9.359 -1.935 1 91.69 208 GLN A CA 1
ATOM 1600 C C . GLN A 1 208 ? 29.578 10 -3.303 1 91.69 208 GLN A C 1
ATOM 1602 O O . GLN A 1 208 ? 28.984 11.031 -3.604 1 91.69 208 GLN A O 1
ATOM 1607 N N . ASP A 1 209 ? 30.391 9.352 -4.184 1 92.19 209 ASP A N 1
ATOM 1608 C CA . ASP A 1 209 ? 30.641 9.867 -5.523 1 92.19 209 ASP A CA 1
ATOM 1609 C C . ASP A 1 209 ? 29.375 9.852 -6.375 1 92.19 209 ASP A C 1
ATOM 1611 O O . ASP A 1 209 ? 29.141 10.773 -7.156 1 92.19 209 ASP A O 1
ATOM 1615 N N . VAL A 1 210 ? 28.625 8.797 -6.145 1 90.5 210 VAL A N 1
ATOM 1616 C CA . VAL A 1 210 ? 27.375 8.68 -6.891 1 90.5 210 VAL A CA 1
ATOM 1617 C C . VAL A 1 210 ? 26.359 9.664 -6.336 1 90.5 210 VAL A C 1
ATOM 1619 O O . VAL A 1 210 ? 25.672 10.352 -7.098 1 90.5 210 VAL A O 1
ATOM 1622 N N . ILE A 1 211 ? 26.281 9.797 -5.051 1 91.06 211 ILE A N 1
ATOM 1623 C CA . ILE A 1 211 ? 25.312 10.664 -4.375 1 91.06 211 ILE A CA 1
ATOM 1624 C C . ILE A 1 211 ? 25.562 12.117 -4.781 1 91.06 211 ILE A C 1
ATOM 1626 O O . ILE A 1 211 ? 24.609 12.875 -4.984 1 91.06 211 ILE A O 1
ATOM 1630 N N . ASN A 1 212 ? 26.781 12.445 -4.988 1 89.69 212 ASN A N 1
ATOM 1631 C CA . ASN A 1 212 ? 27.156 13.82 -5.324 1 89.69 212 ASN A CA 1
ATOM 1632 C C . ASN A 1 212 ? 26.688 14.188 -6.734 1 89.69 212 ASN A C 1
ATOM 1634 O O . ASN A 1 212 ? 26.594 15.375 -7.066 1 89.69 212 ASN A O 1
ATOM 1638 N N . LYS A 1 213 ? 26.484 13.164 -7.551 1 89.5 213 LYS A N 1
ATOM 1639 C CA . LYS A 1 213 ? 26.125 13.414 -8.945 1 89.5 213 LYS A CA 1
ATOM 1640 C C . LYS A 1 213 ? 24.609 13.406 -9.117 1 89.5 213 LYS A C 1
ATOM 1642 O O . LYS A 1 213 ? 24.094 13.789 -10.172 1 89.5 213 LYS A O 1
ATOM 1647 N N . ILE A 1 214 ? 23.906 13.016 -8.047 1 90.75 214 ILE A N 1
ATOM 1648 C CA . ILE A 1 214 ? 22.453 12.945 -8.117 1 90.75 214 ILE A CA 1
ATOM 1649 C C . ILE A 1 214 ? 21.859 14.328 -7.895 1 90.75 214 ILE A C 1
ATOM 1651 O O . ILE A 1 214 ? 22.203 15.016 -6.934 1 90.75 214 ILE A O 1
ATOM 1655 N N . LEU A 1 215 ? 21.016 14.797 -8.867 1 93.06 215 LEU A N 1
ATOM 1656 C CA . LEU A 1 215 ? 20.266 16.031 -8.672 1 93.06 215 LEU A CA 1
ATOM 1657 C C . LEU A 1 215 ? 19.172 15.836 -7.617 1 93.06 215 LEU A C 1
ATOM 1659 O O . LEU A 1 215 ? 18.391 14.891 -7.699 1 93.06 215 LEU A O 1
ATOM 1663 N N . MET A 1 216 ? 19.141 16.719 -6.605 1 96.12 216 MET A N 1
ATOM 1664 C CA . MET A 1 216 ? 18.219 16.562 -5.492 1 96.12 216 MET A CA 1
ATOM 1665 C C . MET A 1 216 ? 17.484 17.875 -5.203 1 96.12 216 MET A C 1
ATOM 1667 O O . MET A 1 216 ? 18.031 18.953 -5.461 1 96.12 216 MET A O 1
ATOM 1671 N N . LEU A 1 217 ? 16.297 17.75 -4.754 1 97.31 217 LEU A N 1
ATOM 1672 C CA . LEU A 1 217 ? 15.586 18.891 -4.176 1 97.31 217 LEU A CA 1
ATOM 1673 C C . LEU A 1 217 ? 16.109 19.203 -2.783 1 97.31 217 LEU A C 1
ATOM 1675 O O . LEU A 1 217 ? 16.594 18.312 -2.074 1 97.31 217 LEU A O 1
ATOM 1679 N N . SER A 1 218 ? 16.031 20.469 -2.43 1 97.12 218 SER A N 1
ATOM 1680 C CA . SER A 1 218 ? 16.203 20.828 -1.025 1 97.12 218 SER A CA 1
ATOM 1681 C C . SER A 1 218 ? 14.914 20.641 -0.24 1 97.12 218 SER A C 1
ATOM 1683 O O . SER A 1 218 ? 13.828 20.625 -0.821 1 97.12 218 SER A O 1
ATOM 1685 N N . ASP A 1 219 ? 15.008 20.453 1.085 1 97.69 219 ASP A N 1
ATOM 1686 C CA . ASP A 1 219 ? 13.812 20.375 1.926 1 97.69 219 ASP A CA 1
ATOM 1687 C C . ASP A 1 219 ? 13 21.672 1.84 1 97.69 219 ASP A C 1
ATOM 1689 O O . ASP A 1 219 ? 11.773 21.641 1.915 1 97.69 219 ASP A O 1
ATOM 1693 N N . GLU A 1 220 ? 13.633 22.781 1.536 1 97.56 220 GLU A N 1
ATOM 1694 C CA . GLU A 1 220 ? 12.961 24.078 1.367 1 97.56 220 GLU A CA 1
ATOM 1695 C C . GLU A 1 220 ? 12.055 24.062 0.14 1 97.56 220 GLU A C 1
ATOM 1697 O O . GLU A 1 220 ? 10.938 24.578 0.185 1 97.56 220 GLU A O 1
ATOM 1702 N N . GLU A 1 221 ? 12.578 23.516 -0.889 1 97.56 221 GLU A N 1
ATOM 1703 C CA . GLU A 1 221 ? 11.812 23.469 -2.131 1 97.56 221 GLU A CA 1
ATOM 1704 C C . GLU A 1 221 ? 10.555 22.609 -1.976 1 97.56 221 GLU A C 1
ATOM 1706 O O . GLU A 1 221 ? 9.516 22.906 -2.57 1 97.56 221 GLU A O 1
ATOM 1711 N N . VAL A 1 222 ? 10.641 21.547 -1.173 1 98.19 222 VAL A N 1
ATOM 1712 C CA . VAL A 1 222 ? 9.469 20.734 -0.887 1 98.19 222 VAL A CA 1
ATOM 1713 C C . VAL A 1 222 ? 8.492 21.516 -0.009 1 98.19 222 VAL A C 1
ATOM 1715 O O . VAL A 1 222 ? 7.289 21.531 -0.273 1 98.19 222 VAL A O 1
ATOM 1718 N N . ALA A 1 223 ? 9.016 22.203 1.041 1 98.31 223 ALA A N 1
ATOM 1719 C CA . ALA A 1 223 ? 8.188 22.984 1.953 1 98.31 223 ALA A CA 1
ATOM 1720 C C . ALA A 1 223 ? 7.434 24.078 1.206 1 98.31 223 ALA A C 1
ATOM 1722 O O . ALA A 1 223 ? 6.293 24.406 1.545 1 98.31 223 ALA A O 1
ATOM 1723 N N . GLU A 1 224 ? 8.078 24.625 0.146 1 98 224 GLU A N 1
ATOM 1724 C CA . GLU A 1 224 ? 7.43 25.656 -0.66 1 98 224 GLU A CA 1
ATOM 1725 C C . GLU A 1 224 ? 6.18 25.125 -1.348 1 98 224 GLU A C 1
ATOM 1727 O O . GLU A 1 224 ? 5.188 25.844 -1.503 1 98 224 GLU A O 1
ATOM 1732 N N . GLY A 1 225 ? 6.285 23.891 -1.813 1 98.38 225 GLY A N 1
ATOM 1733 C CA . GLY A 1 225 ? 5.109 23.25 -2.393 1 98.38 225 GLY A CA 1
ATOM 1734 C C . GLY A 1 225 ? 3.961 23.125 -1.411 1 98.38 225 GLY A C 1
ATOM 1735 O O . GLY A 1 225 ? 2.801 23.328 -1.774 1 98.38 225 GLY A O 1
ATOM 1736 N N . ILE A 1 226 ? 4.285 22.812 -0.17 1 98.44 226 ILE A N 1
ATOM 1737 C CA . ILE A 1 226 ? 3.287 22.656 0.884 1 98.44 226 ILE A CA 1
ATOM 1738 C C . ILE A 1 226 ? 2.646 24.016 1.188 1 98.44 226 ILE A C 1
ATOM 1740 O O . ILE A 1 226 ? 1.424 24.109 1.3 1 98.44 226 ILE A O 1
ATOM 1744 N N . ILE A 1 227 ? 3.469 25.078 1.282 1 98.62 227 ILE A N 1
ATOM 1745 C CA . ILE A 1 227 ? 2.973 26.438 1.544 1 98.62 227 ILE A CA 1
ATOM 1746 C C . ILE A 1 227 ? 2.084 26.891 0.389 1 98.62 227 ILE A C 1
ATOM 1748 O O . ILE A 1 227 ? 1.038 27.5 0.608 1 98.62 227 ILE A O 1
ATOM 1752 N N . TYR A 1 228 ? 2.51 26.547 -0.844 1 98.69 228 TYR A N 1
ATOM 1753 C CA . TYR A 1 228 ? 1.684 26.859 -2.006 1 98.69 228 TYR A CA 1
ATOM 1754 C C . TYR A 1 228 ? 0.301 26.234 -1.872 1 98.69 228 TYR A C 1
ATOM 1756 O O . TYR A 1 228 ? -0.714 26.906 -2.053 1 98.69 228 TYR A O 1
ATOM 1764 N N . ALA A 1 229 ? 0.252 24.938 -1.521 1 98.38 229 ALA A N 1
ATOM 1765 C CA . ALA A 1 229 ? -1.022 24.234 -1.389 1 98.38 229 ALA A CA 1
ATOM 1766 C C . ALA A 1 229 ? -1.881 24.859 -0.291 1 98.38 229 ALA A C 1
ATOM 1768 O O . ALA A 1 229 ? -3.082 25.062 -0.478 1 98.38 229 ALA A O 1
ATOM 1769 N N . LEU A 1 230 ? -1.296 25.219 0.821 1 98.19 230 LEU A N 1
ATOM 1770 C CA . LEU A 1 230 ? -2.008 25.781 1.964 1 98.19 230 LEU A CA 1
ATOM 1771 C C . LEU A 1 230 ? -2.5 27.188 1.66 1 98.19 230 LEU A C 1
ATOM 1773 O O . LEU A 1 230 ? -3.518 27.625 2.201 1 98.19 230 LEU A O 1
ATOM 1777 N N . SER A 1 231 ? -1.809 27.859 0.782 1 98.12 231 SER A N 1
ATOM 1778 C CA . SER A 1 231 ? -2.094 29.281 0.525 1 98.12 231 SER A CA 1
ATOM 1779 C C . SER A 1 231 ? -3.24 29.438 -0.466 1 98.12 231 SER A C 1
ATOM 1781 O O . SER A 1 231 ? -3.746 30.547 -0.666 1 98.12 231 SER A O 1
ATOM 1783 N N . ARG A 1 232 ? -3.615 28.344 -1.11 1 97.25 232 ARG A N 1
ATOM 1784 C CA . ARG A 1 232 ? -4.703 28.453 -2.078 1 97.25 232 ARG A CA 1
ATOM 1785 C C . ARG A 1 232 ? -5.996 28.891 -1.4 1 97.25 232 ARG A C 1
ATOM 1787 O O . ARG A 1 232 ? -6.203 28.625 -0.214 1 97.25 232 ARG A O 1
ATOM 1794 N N . SER A 1 233 ? -6.871 29.5 -2.172 1 95.88 233 SER A N 1
ATOM 1795 C CA . SER A 1 233 ? -8.164 29.922 -1.642 1 95.88 233 SER A CA 1
ATOM 1796 C C . SER A 1 233 ? -8.977 28.719 -1.17 1 95.88 233 SER A C 1
ATOM 1798 O O . SER A 1 233 ? -8.719 27.578 -1.582 1 95.88 233 SER A O 1
ATOM 1800 N N . PRO A 1 234 ? -9.977 28.938 -0.275 1 93.69 234 PRO A N 1
ATOM 1801 C CA . PRO A 1 234 ? -10.789 27.844 0.263 1 93.69 234 PRO A CA 1
ATOM 1802 C C . PRO A 1 234 ? -11.477 27.016 -0.83 1 93.69 234 PRO A C 1
ATOM 1804 O O . PRO A 1 234 ? -11.805 25.859 -0.614 1 93.69 234 PRO A O 1
ATOM 1807 N N . ASN A 1 235 ? -11.594 27.562 -1.997 1 95.38 235 ASN A N 1
ATOM 1808 C CA . ASN A 1 235 ? -12.336 26.875 -3.043 1 95.38 235 ASN A CA 1
ATOM 1809 C C . ASN A 1 235 ? -11.414 26.078 -3.957 1 95.38 235 ASN A C 1
ATOM 1811 O O . ASN A 1 235 ? -11.867 25.438 -4.91 1 95.38 235 ASN A O 1
ATOM 1815 N N . VAL A 1 236 ? -10.07 26.062 -3.691 1 97.31 236 VAL A N 1
ATOM 1816 C CA . VAL A 1 236 ? -9.109 25.375 -4.543 1 97.31 236 VAL A CA 1
ATOM 1817 C C . VAL A 1 236 ? -8.445 24.25 -3.764 1 97.31 236 VAL A C 1
ATOM 1819 O O . VAL A 1 236 ? -7.852 24.469 -2.707 1 97.31 236 VAL A O 1
ATOM 1822 N N . GLU A 1 237 ? -8.562 23.078 -4.27 1 97.56 237 GLU A N 1
ATOM 1823 C CA . GLU A 1 237 ? -7.883 21.906 -3.725 1 97.56 237 GLU A CA 1
ATOM 1824 C C . GLU A 1 237 ? -6.801 21.406 -4.672 1 97.56 237 GLU A C 1
ATOM 1826 O O . GLU A 1 237 ? -7.094 21 -5.797 1 97.56 237 GLU A O 1
ATOM 1831 N N . VAL A 1 238 ? -5.586 21.5 -4.258 1 98.19 238 VAL A N 1
ATOM 1832 C CA . VAL A 1 238 ? -4.488 20.891 -5 1 98.19 238 VAL A CA 1
ATOM 1833 C C . VAL A 1 238 ? -4.449 19.391 -4.711 1 98.19 238 VAL A C 1
ATOM 1835 O O . VAL A 1 238 ? -4.02 18.969 -3.633 1 98.19 238 VAL A O 1
ATOM 1838 N N . ASN A 1 239 ? -4.855 18.609 -5.656 1 98.25 239 ASN A N 1
ATOM 1839 C CA . ASN A 1 239 ? -4.941 17.172 -5.402 1 98.25 239 ASN A CA 1
ATOM 1840 C C . ASN A 1 239 ? -3.562 16.516 -5.359 1 98.25 239 ASN A C 1
ATOM 1842 O O . ASN A 1 239 ? -3.303 15.664 -4.516 1 98.25 239 ASN A O 1
ATOM 1846 N N . GLU A 1 240 ? -2.717 16.938 -6.301 1 98.44 240 GLU A N 1
ATOM 1847 C CA . GLU A 1 240 ? -1.393 16.344 -6.465 1 98.44 240 GLU A CA 1
ATOM 1848 C C . GLU A 1 240 ? -0.375 17.391 -6.922 1 98.44 240 GLU A C 1
ATOM 1850 O O . GLU A 1 240 ? -0.676 18.234 -7.777 1 98.44 240 GLU A O 1
ATOM 1855 N N . LEU A 1 241 ? 0.708 17.469 -6.27 1 98.12 241 LEU A N 1
ATOM 1856 C CA . LEU A 1 241 ? 1.873 18.234 -6.707 1 98.12 241 LEU A CA 1
ATOM 1857 C C . LEU A 1 241 ? 3.096 17.328 -6.836 1 98.12 241 LEU A C 1
ATOM 1859 O O . LEU A 1 241 ? 3.643 16.875 -5.832 1 98.12 241 LEU A O 1
ATOM 1863 N N . ILE A 1 242 ? 3.502 16.922 -8.039 1 98 242 ILE A N 1
ATOM 1864 C CA . ILE A 1 242 ? 4.723 16.172 -8.305 1 98 242 ILE A CA 1
ATOM 1865 C C . ILE A 1 242 ? 5.867 17.141 -8.617 1 98 242 ILE A C 1
ATOM 1867 O O . ILE A 1 242 ? 5.801 17.891 -9.594 1 98 242 ILE A O 1
ATOM 1871 N N . ILE A 1 243 ? 6.93 17.172 -7.801 1 97 243 ILE A N 1
ATOM 1872 C CA . ILE A 1 243 ? 8.039 18.125 -7.938 1 97 243 ILE A CA 1
ATOM 1873 C C . ILE A 1 243 ? 9.359 17.359 -8.016 1 97 243 ILE A C 1
ATOM 1875 O O . ILE A 1 243 ? 9.586 16.422 -7.246 1 97 243 ILE A O 1
ATOM 1879 N N . ALA A 1 244 ? 10.125 17.672 -8.945 1 96.19 244 ALA A N 1
ATOM 1880 C CA . ALA A 1 244 ? 11.391 16.984 -9.156 1 96.19 244 ALA A CA 1
ATOM 1881 C C . ALA A 1 244 ? 12.484 17.953 -9.578 1 96.19 244 ALA A C 1
ATOM 1883 O O . ALA A 1 244 ? 12.188 19.047 -10.078 1 96.19 244 ALA A O 1
ATOM 1884 N N . PRO A 1 245 ? 13.734 17.609 -9.328 1 94.38 245 PRO A N 1
ATOM 1885 C CA . PRO A 1 245 ? 14.805 18.422 -9.906 1 94.38 245 PRO A CA 1
ATOM 1886 C C . PRO A 1 245 ? 14.734 18.5 -11.43 1 94.38 245 PRO A C 1
ATOM 1888 O O . PRO A 1 245 ? 14.273 17.547 -12.078 1 94.38 245 PRO A O 1
ATOM 1891 N N . LEU A 1 246 ? 15.203 19.656 -11.875 1 91.5 246 LEU A N 1
ATOM 1892 C CA . LEU A 1 246 ? 15.305 19.766 -13.32 1 91.5 246 LEU A CA 1
ATOM 1893 C C . LEU A 1 246 ? 16.156 18.656 -13.906 1 91.5 246 LEU A C 1
ATOM 1895 O O . LEU A 1 246 ? 17.281 18.422 -13.453 1 91.5 246 LEU A O 1
ATOM 1899 N N . HIS A 1 247 ? 15.711 17.828 -14.828 1 86.81 247 HIS A N 1
ATOM 1900 C CA . HIS A 1 247 ? 16.391 16.75 -15.516 1 86.81 247 HIS A CA 1
ATOM 1901 C C . HIS A 1 247 ? 16.734 15.609 -14.562 1 86.81 247 HIS A C 1
ATOM 1903 O O . HIS A 1 247 ? 17.797 15.008 -14.664 1 86.81 247 HIS A O 1
ATOM 1909 N N . GLN A 1 248 ? 15.844 15.391 -13.68 1 85.25 248 GLN A N 1
ATOM 1910 C CA . GLN A 1 248 ? 16.078 14.336 -12.695 1 85.25 248 GLN A CA 1
ATOM 1911 C C . GLN A 1 248 ? 16.234 12.977 -13.367 1 85.25 248 GLN A C 1
ATOM 1913 O O . GLN A 1 248 ? 15.461 12.641 -14.281 1 85.25 248 GLN A O 1
ATOM 1918 N N . THR A 1 249 ? 17.312 12.289 -13.008 1 79.81 249 THR A N 1
ATOM 1919 C CA . THR A 1 249 ? 17.484 10.875 -13.32 1 79.81 249 THR A CA 1
ATOM 1920 C C . THR A 1 249 ? 17.375 10.023 -12.055 1 79.81 249 THR A C 1
ATOM 1922 O O . THR A 1 249 ? 18.047 10.305 -11.062 1 79.81 249 THR A O 1
ATOM 1925 N N . LEU A 1 250 ? 16.484 9.023 -12.086 1 80.56 250 LEU A N 1
ATOM 1926 C CA . LEU A 1 250 ? 16.297 8.164 -10.922 1 80.56 250 LEU A CA 1
ATOM 1927 C C . LEU A 1 250 ? 17.25 6.977 -10.961 1 80.56 250 LEU A C 1
ATOM 1929 O O . LEU A 1 250 ? 17.5 6.402 -12.023 1 80.56 250 LEU A O 1
ATOM 1933 N N . PRO A 1 251 ? 17.859 6.809 -9.867 1 76.06 251 PRO A N 1
ATOM 1934 C CA . PRO A 1 251 ? 18.766 5.668 -9.852 1 76.06 251 PRO A CA 1
ATOM 1935 C C . PRO A 1 251 ? 18.047 4.324 -9.844 1 76.06 251 PRO A C 1
ATOM 1937 O O . PRO A 1 251 ? 16.891 4.25 -9.422 1 76.06 251 PRO A O 1
ATOM 1940 N N . MET B 1 1 ? -0.098 -23.797 -22.969 1 95 1 MET B N 1
ATOM 1941 C CA . MET B 1 1 ? -0.284 -24.297 -21.609 1 95 1 MET B CA 1
ATOM 1942 C C . MET B 1 1 ? 0.387 -25.656 -21.438 1 95 1 MET B C 1
ATOM 1944 O O . MET B 1 1 ? 0.604 -26.109 -20.297 1 95 1 MET B O 1
ATOM 1948 N N . GLU B 1 2 ? 0.79 -26.219 -22.5 1 93.62 2 GLU B N 1
ATOM 1949 C CA . GLU B 1 2 ? 1.405 -27.531 -22.453 1 93.62 2 GLU B CA 1
ATOM 1950 C C . GLU B 1 2 ? 2.693 -27.516 -21.625 1 93.62 2 GLU B C 1
ATOM 1952 O O . GLU B 1 2 ? 2.982 -28.469 -20.906 1 93.62 2 GLU B O 1
ATOM 1957 N N . ARG B 1 3 ? 3.412 -26.453 -21.703 1 93.69 3 ARG B N 1
ATOM 1958 C CA . ARG B 1 3 ? 4.699 -26.359 -21.016 1 93.69 3 ARG B CA 1
ATOM 1959 C C . ARG B 1 3 ? 4.52 -26.391 -19.5 1 93.69 3 ARG B C 1
ATOM 1961 O O . ARG B 1 3 ? 5.477 -26.609 -18.766 1 93.69 3 ARG B O 1
ATOM 1968 N N . TRP B 1 4 ? 3.271 -26.109 -19.062 1 96.38 4 TRP B N 1
ATOM 1969 C CA . TRP B 1 4 ? 3.014 -26.031 -17.625 1 96.38 4 TRP B CA 1
ATOM 1970 C C . TRP B 1 4 ? 2.518 -27.359 -17.094 1 96.38 4 TRP B C 1
ATOM 1972 O O . TRP B 1 4 ? 2.361 -27.516 -15.875 1 96.38 4 TRP B O 1
ATOM 1982 N N . SER B 1 5 ? 2.232 -28.297 -18.047 1 96.75 5 SER B N 1
ATOM 1983 C CA . SER B 1 5 ? 1.763 -29.594 -17.609 1 96.75 5 SER B CA 1
ATOM 1984 C C . SER B 1 5 ? 2.76 -30.25 -16.656 1 96.75 5 SER B C 1
ATOM 1986 O O . SER B 1 5 ? 3.963 -30.266 -16.922 1 96.75 5 SER B O 1
ATOM 1988 N N . GLY B 1 6 ? 2.26 -30.672 -15.453 1 97.06 6 GLY B N 1
ATOM 1989 C CA . GLY B 1 6 ? 3.084 -31.328 -14.453 1 97.06 6 GLY B CA 1
ATOM 1990 C C . GLY B 1 6 ? 3.787 -30.344 -13.523 1 97.06 6 GLY B C 1
ATOM 1991 O O . GLY B 1 6 ? 4.363 -30.75 -12.516 1 97.06 6 GLY B O 1
ATOM 1992 N N . LYS B 1 7 ? 3.775 -29.094 -13.867 1 97.69 7 LYS B N 1
ATOM 1993 C CA . LYS B 1 7 ? 4.445 -28.078 -13.062 1 97.69 7 LYS B CA 1
ATOM 1994 C C . LYS B 1 7 ? 3.635 -27.75 -11.812 1 97.69 7 LYS B C 1
ATOM 1996 O O . LYS B 1 7 ? 2.484 -28.172 -11.68 1 97.69 7 LYS B O 1
ATOM 2001 N N . ILE B 1 8 ? 4.273 -27.031 -10.844 1 98.56 8 ILE B N 1
ATOM 2002 C CA . ILE B 1 8 ? 3.68 -26.781 -9.531 1 98.56 8 ILE B CA 1
ATOM 2003 C C . ILE B 1 8 ? 3.211 -25.328 -9.445 1 98.56 8 ILE B C 1
ATOM 2005 O O . ILE B 1 8 ? 3.98 -24.406 -9.711 1 98.56 8 ILE B O 1
ATOM 2009 N N . ALA B 1 9 ? 1.976 -25.156 -9.117 1 98.88 9 ALA B N 1
ATOM 2010 C CA . ALA B 1 9 ? 1.401 -23.828 -8.891 1 98.88 9 ALA B CA 1
ATOM 2011 C C . ALA B 1 9 ? 0.927 -23.688 -7.445 1 98.88 9 ALA B C 1
ATOM 2013 O O . ALA B 1 9 ? 0.372 -24.625 -6.867 1 98.88 9 ALA B O 1
ATOM 2014 N N . LEU B 1 10 ? 1.242 -22.578 -6.848 1 98.94 10 LEU B N 1
ATOM 2015 C CA . LEU B 1 10 ? 0.641 -22.188 -5.574 1 98.94 10 LEU B CA 1
ATOM 2016 C C . LEU B 1 10 ? -0.429 -21.125 -5.785 1 98.94 10 LEU B C 1
ATOM 2018 O O . LEU B 1 10 ? -0.176 -20.094 -6.422 1 98.94 10 LEU B O 1
ATOM 2022 N N . VAL B 1 11 ? -1.63 -21.359 -5.328 1 98.94 11 VAL B N 1
ATOM 2023 C CA . VAL B 1 11 ? -2.732 -20.406 -5.41 1 98.94 11 VAL B CA 1
ATOM 2024 C C . VAL B 1 11 ? -3.205 -20.047 -4.004 1 98.94 11 VAL B C 1
ATOM 2026 O O . VAL B 1 11 ? -3.666 -20.906 -3.254 1 98.94 11 VAL B O 1
ATOM 2029 N N . THR B 1 12 ? -3.098 -18.797 -3.639 1 98.94 12 THR B N 1
ATOM 2030 C CA . THR B 1 12 ? -3.605 -18.344 -2.346 1 98.94 12 THR B CA 1
ATOM 2031 C C . THR B 1 12 ? -5.07 -17.938 -2.455 1 98.94 12 THR B C 1
ATOM 2033 O O . THR B 1 12 ? -5.512 -17.469 -3.508 1 98.94 12 THR B O 1
ATOM 2036 N N . GLY B 1 13 ? -5.77 -18.062 -1.326 1 98.62 13 GLY B N 1
ATOM 2037 C CA . GLY B 1 13 ? -7.188 -17.734 -1.352 1 98.62 13 GLY B CA 1
ATOM 2038 C C . GLY B 1 13 ? -7.984 -18.609 -2.303 1 98.62 13 GLY B C 1
ATOM 2039 O O . GLY B 1 13 ? -8.789 -18.109 -3.09 1 98.62 13 GLY B O 1
ATOM 2040 N N . ALA B 1 14 ? -7.754 -19.891 -2.275 1 98.69 14 ALA B N 1
ATOM 2041 C CA . ALA B 1 14 ? -8.25 -20.797 -3.305 1 98.69 14 ALA B CA 1
ATOM 2042 C C . ALA B 1 14 ? -9.562 -21.453 -2.873 1 98.69 14 ALA B C 1
ATOM 2044 O O . ALA B 1 14 ? -10.086 -22.312 -3.568 1 98.69 14 ALA B O 1
ATOM 2045 N N . SER B 1 15 ? -10.141 -21.047 -1.737 1 97.25 15 SER B N 1
ATOM 2046 C CA . SER B 1 15 ? -11.289 -21.766 -1.181 1 97.25 15 SER B CA 1
ATOM 2047 C C . SER B 1 15 ? -12.586 -21.344 -1.871 1 97.25 15 SER B C 1
ATOM 2049 O O . SER B 1 15 ? -13.617 -22 -1.7 1 97.25 15 SER B O 1
ATOM 2051 N N . ALA B 1 16 ? -12.586 -20.25 -2.623 1 95.88 16 ALA B N 1
ATOM 2052 C CA . ALA B 1 16 ? -13.805 -19.766 -3.27 1 95.88 16 ALA B CA 1
ATOM 2053 C C . ALA B 1 16 ? -13.484 -18.781 -4.391 1 95.88 16 ALA B C 1
ATOM 2055 O O . ALA B 1 16 ? -12.32 -18.422 -4.602 1 95.88 16 ALA B O 1
ATOM 2056 N N . GLY B 1 17 ? -14.445 -18.5 -5.121 1 96.81 17 GLY B N 1
ATOM 2057 C CA . GLY B 1 17 ? -14.375 -17.406 -6.074 1 96.81 17 GLY B CA 1
ATOM 2058 C C . GLY B 1 17 ? -13.289 -17.594 -7.117 1 96.81 17 GLY B C 1
ATOM 2059 O O . GLY B 1 17 ? -13.18 -18.656 -7.723 1 96.81 17 GLY B O 1
ATOM 2060 N N . ILE B 1 18 ? -12.594 -16.484 -7.355 1 98.06 18 ILE B N 1
ATOM 2061 C CA . ILE B 1 18 ? -11.578 -16.438 -8.398 1 98.06 18 ILE B CA 1
ATOM 2062 C C . ILE B 1 18 ? -10.508 -17.5 -8.125 1 98.06 18 ILE B C 1
ATOM 2064 O O . ILE B 1 18 ? -10.109 -18.234 -9.031 1 98.06 18 ILE B O 1
ATOM 2068 N N . GLY B 1 19 ? -10.109 -17.641 -6.852 1 98.62 19 GLY B N 1
ATOM 2069 C CA . GLY B 1 19 ? -9.055 -18.562 -6.477 1 98.62 19 GLY B CA 1
ATOM 2070 C C . GLY B 1 19 ? -9.398 -20.016 -6.758 1 98.62 19 GLY B C 1
ATOM 2071 O O . GLY B 1 19 ? -8.594 -20.75 -7.316 1 98.62 19 GLY B O 1
ATOM 2072 N N . ALA B 1 20 ? -10.57 -20.375 -6.387 1 98.62 20 ALA B N 1
ATOM 2073 C CA . ALA B 1 20 ? -11.023 -21.734 -6.633 1 98.62 20 ALA B CA 1
ATOM 2074 C C . ALA B 1 20 ? -11.102 -22.031 -8.133 1 98.62 20 ALA B C 1
ATOM 2076 O O . ALA B 1 20 ? -10.688 -23.094 -8.586 1 98.62 20 ALA B O 1
ATOM 2077 N N . LYS B 1 21 ? -11.633 -21.062 -8.859 1 98.62 21 LYS B N 1
ATOM 2078 C CA . LYS B 1 21 ? -11.773 -21.25 -10.305 1 98.62 21 LYS B CA 1
ATOM 2079 C C . LYS B 1 21 ? -10.414 -21.359 -10.984 1 98.62 21 LYS B C 1
ATOM 2081 O O . LYS B 1 21 ? -10.227 -22.172 -11.883 1 98.62 21 LYS B O 1
ATOM 2086 N N . ILE B 1 22 ? -9.477 -20.531 -10.531 1 98.69 22 ILE B N 1
ATOM 2087 C CA . ILE B 1 22 ? -8.125 -20.562 -11.078 1 98.69 22 ILE B CA 1
ATOM 2088 C C . ILE B 1 22 ? -7.5 -21.938 -10.812 1 98.69 22 ILE B C 1
ATOM 2090 O O . ILE B 1 22 ? -6.902 -22.547 -11.711 1 98.69 22 ILE B O 1
ATOM 2094 N N . ALA B 1 23 ? -7.617 -22.422 -9.578 1 98.75 23 ALA B N 1
ATOM 2095 C CA . ALA B 1 23 ? -7.051 -23.719 -9.211 1 98.75 23 ALA B CA 1
ATOM 2096 C C . ALA B 1 23 ? -7.617 -24.828 -10.094 1 98.75 23 ALA B C 1
ATOM 2098 O O . ALA B 1 23 ? -6.871 -25.672 -10.586 1 98.75 23 ALA B O 1
ATOM 2099 N N . GLU B 1 24 ? -8.898 -24.797 -10.297 1 98.5 24 GLU B N 1
ATOM 2100 C CA . GLU B 1 24 ? -9.57 -25.781 -11.141 1 98.5 24 GLU B CA 1
ATOM 2101 C C . GLU B 1 24 ? -9.047 -25.719 -12.578 1 98.5 24 GLU B C 1
ATOM 2103 O O . GLU B 1 24 ? -8.75 -26.75 -13.18 1 98.5 24 GLU B O 1
ATOM 2108 N N . GLU B 1 25 ? -8.992 -24.5 -13.125 1 98.5 25 GLU B N 1
ATOM 2109 C CA . GLU B 1 25 ? -8.539 -24.312 -14.5 1 98.5 25 GLU B CA 1
ATOM 2110 C C . GLU B 1 25 ? -7.098 -24.797 -14.672 1 98.5 25 GLU B C 1
ATOM 2112 O O . GLU B 1 25 ? -6.766 -25.422 -15.68 1 98.5 25 GLU B O 1
ATOM 2117 N N . LEU B 1 26 ? -6.25 -24.5 -13.68 1 98.69 26 LEU B N 1
ATOM 2118 C CA . LEU B 1 26 ? -4.859 -24.938 -13.75 1 98.69 26 LEU B CA 1
ATOM 2119 C C . LEU B 1 26 ? -4.766 -26.469 -13.742 1 98.69 26 LEU B C 1
ATOM 2121 O O . LEU B 1 26 ? -3.955 -27.047 -14.461 1 98.69 26 LEU B O 1
ATOM 2125 N N . ALA B 1 27 ? -5.59 -27.109 -12.953 1 98.5 27 ALA B N 1
ATOM 2126 C CA . ALA B 1 27 ? -5.621 -28.562 -12.906 1 98.5 27 ALA B CA 1
ATOM 2127 C C . ALA B 1 27 ? -6.043 -29.141 -14.258 1 98.5 27 ALA B C 1
ATOM 2129 O O . ALA B 1 27 ? -5.559 -30.203 -14.656 1 98.5 27 ALA B O 1
ATOM 2130 N N . LYS B 1 28 ? -6.941 -28.453 -14.93 1 98 28 LYS B N 1
ATOM 2131 C CA . LYS B 1 28 ? -7.379 -28.875 -16.25 1 98 28 LYS B CA 1
ATOM 2132 C C . LYS B 1 28 ? -6.203 -28.969 -17.219 1 98 28 LYS B C 1
ATOM 2134 O O . LYS B 1 28 ? -6.207 -29.781 -18.141 1 98 28 LYS B O 1
ATOM 2139 N N . TYR B 1 29 ? -5.254 -28.141 -17 1 98 29 TYR B N 1
ATOM 2140 C CA . TYR B 1 29 ? -4.105 -28.109 -17.906 1 98 29 TYR B CA 1
ATOM 2141 C C . TYR B 1 29 ? -2.951 -28.938 -17.344 1 98 29 TYR B C 1
ATOM 2143 O O . TYR B 1 29 ? -1.814 -28.812 -17.797 1 98 29 TYR B O 1
ATOM 2151 N N . GLY B 1 30 ? -3.207 -29.688 -16.25 1 98.31 30 GLY B N 1
ATOM 2152 C CA . GLY B 1 30 ? -2.275 -30.703 -15.805 1 98.31 30 GLY B CA 1
ATOM 2153 C C . GLY B 1 30 ? -1.346 -30.234 -14.703 1 98.31 30 GLY B C 1
ATOM 2154 O O . GLY B 1 30 ? -0.391 -30.922 -14.352 1 98.31 30 GLY B O 1
ATOM 2155 N N . LEU B 1 31 ? -1.537 -29.062 -14.18 1 98.5 31 LEU B N 1
ATOM 2156 C CA . LEU B 1 31 ? -0.666 -28.562 -13.117 1 98.5 31 LEU B CA 1
ATOM 2157 C C . LEU B 1 31 ? -0.992 -29.234 -11.789 1 98.5 31 LEU B C 1
ATOM 2159 O O . LEU B 1 31 ? -2.123 -29.688 -11.57 1 98.5 31 LEU B O 1
ATOM 2163 N N . LYS B 1 32 ? 0.01 -29.391 -10.984 1 98.69 32 LYS B N 1
ATOM 2164 C CA . LYS B 1 32 ? -0.159 -29.672 -9.562 1 98.69 32 LYS B CA 1
ATOM 2165 C C . LYS B 1 32 ? -0.376 -28.391 -8.766 1 98.69 32 LYS B C 1
ATOM 2167 O O . LYS B 1 32 ? 0.534 -27.578 -8.641 1 98.69 32 LYS B O 1
ATOM 2172 N N . VAL B 1 33 ? -1.545 -28.281 -8.234 1 98.94 33 VAL B N 1
ATOM 2173 C CA . VAL B 1 33 ? -1.932 -27 -7.637 1 98.94 33 VAL B CA 1
ATOM 2174 C C . VAL B 1 33 ? -1.964 -27.141 -6.117 1 98.94 33 VAL B C 1
ATOM 2176 O O . VAL B 1 33 ? -2.775 -27.891 -5.566 1 98.94 33 VAL B O 1
ATOM 2179 N N . VAL B 1 34 ? -1.038 -26.484 -5.453 1 98.94 34 VAL B N 1
ATOM 2180 C CA . VAL B 1 34 ? -1.154 -26.266 -4.016 1 98.94 34 VAL B CA 1
ATOM 2181 C C . VAL B 1 34 ? -2.141 -25.141 -3.734 1 98.94 34 VAL B C 1
ATOM 2183 O O . VAL B 1 34 ? -1.848 -23.969 -3.998 1 98.94 34 VAL B O 1
ATOM 2186 N N . ALA B 1 35 ? -3.312 -25.531 -3.277 1 98.94 35 ALA B N 1
ATOM 2187 C CA . ALA B 1 35 ? -4.391 -24.594 -3.004 1 98.94 35 ALA B CA 1
ATOM 2188 C C . ALA B 1 35 ? -4.473 -24.266 -1.514 1 98.94 35 ALA B C 1
ATOM 2190 O O . ALA B 1 35 ? -4.711 -25.156 -0.691 1 98.94 35 ALA B O 1
ATOM 2191 N N . ILE B 1 36 ? -4.301 -22.984 -1.189 1 98.94 36 ILE B N 1
ATOM 2192 C CA . ILE B 1 36 ? -4.277 -22.672 0.236 1 98.94 36 ILE B CA 1
ATOM 2193 C C . ILE B 1 36 ? -5.34 -21.625 0.555 1 98.94 36 ILE B C 1
ATOM 2195 O O . ILE B 1 36 ? -5.664 -20.781 -0.289 1 98.94 36 ILE B O 1
ATOM 2199 N N . ALA B 1 37 ? -5.883 -21.672 1.671 1 98.81 37 ALA B N 1
ATOM 2200 C CA . ALA B 1 37 ? -6.852 -20.766 2.268 1 98.81 37 ALA B CA 1
ATOM 2201 C C . ALA B 1 37 ? -7.086 -21.094 3.738 1 98.81 37 ALA B C 1
ATOM 2203 O O . ALA B 1 37 ? -6.457 -22 4.285 1 98.81 37 ALA B O 1
ATOM 2204 N N . ARG B 1 38 ? -7.945 -20.375 4.41 1 97.5 38 ARG B N 1
ATOM 2205 C CA . ARG B 1 38 ? -8.242 -20.594 5.82 1 97.5 38 ARG B CA 1
ATOM 2206 C C . ARG B 1 38 ? -9.242 -21.734 5.996 1 97.5 38 ARG B C 1
ATOM 2208 O O . ARG B 1 38 ? -9.234 -22.422 7.02 1 97.5 38 ARG B O 1
ATOM 2215 N N . ARG B 1 39 ? -10.148 -21.969 4.988 1 96.5 39 ARG B N 1
ATOM 2216 C CA . ARG B 1 39 ? -11.211 -22.969 5.086 1 96.5 39 ARG B CA 1
ATOM 2217 C C . ARG B 1 39 ? -10.812 -24.266 4.379 1 96.5 39 ARG B C 1
ATOM 2219 O O . ARG B 1 39 ? -11.094 -24.438 3.195 1 96.5 39 ARG B O 1
ATOM 2226 N N . LEU B 1 40 ? -10.227 -25.094 5.191 1 98.5 40 LEU B N 1
ATOM 2227 C CA . LEU B 1 40 ? -9.695 -26.328 4.645 1 98.5 40 LEU B CA 1
ATOM 2228 C C . LEU B 1 40 ? -10.805 -27.172 4.023 1 98.5 40 LEU B C 1
ATOM 2230 O O . LEU B 1 40 ? -10.594 -27.828 2.998 1 98.5 40 LEU B O 1
ATOM 2234 N N . ASN B 1 41 ? -11.992 -27.156 4.641 1 98.62 41 ASN B N 1
ATOM 2235 C CA . ASN B 1 41 ? -13.102 -27.969 4.141 1 98.62 41 ASN B CA 1
ATOM 2236 C C . ASN B 1 41 ? -13.477 -27.578 2.713 1 98.62 41 ASN B C 1
ATOM 2238 O O . ASN B 1 41 ? -13.781 -28.453 1.89 1 98.62 41 ASN B O 1
ATOM 2242 N N . LYS B 1 42 ? -13.43 -26.297 2.391 1 98.5 42 LYS B N 1
ATOM 2243 C CA . LYS B 1 42 ? -13.742 -25.828 1.043 1 98.5 42 LYS B CA 1
ATOM 2244 C C . LYS B 1 42 ? -12.664 -26.25 0.052 1 98.5 42 LYS B C 1
ATOM 2246 O O . LYS B 1 42 ? -12.953 -26.516 -1.115 1 98.5 42 LYS B O 1
ATOM 2251 N N . LEU B 1 43 ? -11.453 -26.297 0.506 1 98.75 43 LEU B N 1
ATOM 2252 C CA . LEU B 1 43 ? -10.352 -26.734 -0.332 1 98.75 43 LEU B CA 1
ATOM 2253 C C . LEU B 1 43 ? -10.477 -28.219 -0.65 1 98.75 43 LEU B C 1
ATOM 2255 O O . LEU B 1 43 ? -10.188 -28.656 -1.771 1 98.75 43 LEU B O 1
ATOM 2259 N N . GLU B 1 44 ? -10.867 -28.969 0.335 1 98.69 44 GLU B N 1
ATOM 2260 C CA . GLU B 1 44 ? -11.086 -30.391 0.132 1 98.69 44 GLU B CA 1
ATOM 2261 C C . GLU B 1 44 ? -12.227 -30.641 -0.85 1 98.69 44 GLU B C 1
ATOM 2263 O O . GLU B 1 44 ? -12.164 -31.562 -1.659 1 98.69 44 GLU B O 1
ATOM 2268 N N . GLU B 1 45 ? -13.242 -29.828 -0.739 1 98.62 45 GLU B N 1
ATOM 2269 C CA . GLU B 1 45 ? -14.328 -29.906 -1.711 1 98.62 45 GLU B CA 1
ATOM 2270 C C . GLU B 1 45 ? -13.82 -29.641 -3.127 1 98.62 45 GLU B C 1
ATOM 2272 O O . GLU B 1 45 ? -14.234 -30.312 -4.074 1 98.62 45 GLU B O 1
ATOM 2277 N N . LEU B 1 46 ? -12.992 -28.656 -3.248 1 98.38 46 LEU B N 1
ATOM 2278 C CA . LEU B 1 46 ? -12.375 -28.344 -4.535 1 98.38 46 LEU B CA 1
ATOM 2279 C C . LEU B 1 46 ? -11.578 -29.531 -5.059 1 98.38 46 LEU B C 1
ATOM 2281 O O . LEU B 1 46 ? -11.68 -29.891 -6.238 1 98.38 46 LEU B O 1
ATOM 2285 N N . LYS B 1 47 ? -10.781 -30.125 -4.203 1 98.62 47 LYS B N 1
ATOM 2286 C CA . LYS B 1 47 ? -10.016 -31.312 -4.566 1 98.62 47 LYS B CA 1
ATOM 2287 C C . LYS B 1 47 ? -10.93 -32.406 -5.078 1 98.62 47 LYS B C 1
ATOM 2289 O O . LYS B 1 47 ? -10.68 -33 -6.137 1 98.62 47 LYS B O 1
ATOM 2294 N N . THR B 1 48 ? -11.984 -32.688 -4.363 1 98.38 48 THR B N 1
ATOM 2295 C CA . THR B 1 48 ? -12.93 -33.719 -4.719 1 98.38 48 THR B CA 1
ATOM 2296 C C . THR B 1 48 ? -13.562 -33.438 -6.078 1 98.38 48 THR B C 1
ATOM 2298 O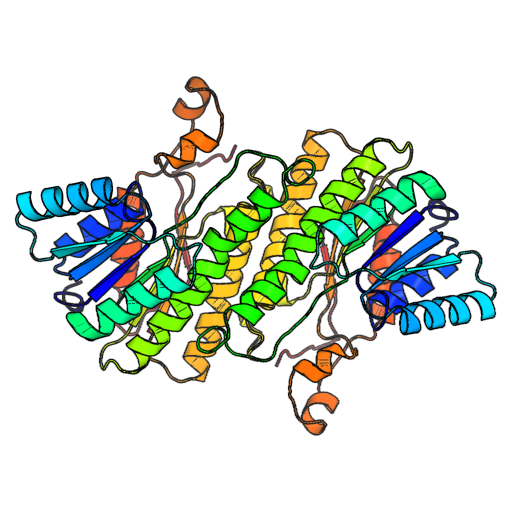 O . THR B 1 48 ? -13.703 -34.344 -6.902 1 98.38 48 THR B O 1
ATOM 2301 N N . LYS B 1 49 ? -13.93 -32.219 -6.266 1 97.12 49 LYS B N 1
ATOM 2302 C CA . LYS B 1 49 ? -14.531 -31.797 -7.527 1 97.12 49 LYS B CA 1
ATOM 2303 C C . LYS B 1 49 ? -13.578 -32.062 -8.695 1 97.12 49 LYS B C 1
ATOM 2305 O O . LYS B 1 49 ? -13.992 -32.562 -9.734 1 97.12 49 LYS B O 1
ATOM 2310 N N . VAL B 1 50 ? -12.375 -31.656 -8.562 1 97.12 50 VAL B N 1
ATOM 2311 C CA . VAL B 1 50 ? -11.359 -31.812 -9.594 1 97.12 50 VAL B CA 1
ATOM 2312 C C . VAL B 1 50 ? -11.094 -33.281 -9.859 1 97.12 50 VAL B C 1
ATOM 2314 O O . VAL B 1 50 ? -10.992 -33.719 -11.016 1 97.12 50 VAL B O 1
ATOM 2317 N N . GLU B 1 51 ? -11.031 -34.094 -8.812 1 97.31 51 GLU B N 1
ATOM 2318 C CA . GLU B 1 51 ? -10.805 -35.531 -8.945 1 97.31 51 GLU B CA 1
ATOM 2319 C C . GLU B 1 51 ? -11.961 -36.188 -9.672 1 97.31 51 GLU B C 1
ATOM 2321 O O . GLU B 1 51 ? -11.75 -37.094 -10.477 1 97.31 51 GLU B O 1
ATOM 2326 N N . ALA B 1 52 ? -13.133 -35.75 -9.344 1 97.56 52 ALA B N 1
ATOM 2327 C CA . ALA B 1 52 ? -14.328 -36.344 -9.945 1 97.56 52 ALA B CA 1
ATOM 2328 C C . ALA B 1 52 ? -14.352 -36.094 -11.453 1 97.56 52 ALA B C 1
ATOM 2330 O O . ALA B 1 52 ? -14.906 -36.906 -12.203 1 97.56 52 ALA B O 1
ATOM 2331 N N . GLN B 1 53 ? -13.734 -35.062 -11.883 1 96.62 53 GLN B N 1
ATOM 2332 C CA . GLN B 1 53 ? -13.711 -34.688 -13.297 1 96.62 53 GLN B CA 1
ATOM 2333 C C . GLN B 1 53 ? -12.586 -35.438 -14.031 1 96.62 53 GLN B C 1
ATOM 2335 O O . GLN B 1 53 ? -12.477 -35.344 -15.25 1 96.62 53 GLN B O 1
ATOM 2340 N N . LYS B 1 54 ? -11.703 -36.125 -13.281 1 96.12 54 LYS B N 1
ATOM 2341 C CA . LYS B 1 54 ? -10.578 -36.875 -13.812 1 96.12 54 LYS B CA 1
ATOM 2342 C C . LYS B 1 54 ? -9.656 -35.969 -14.641 1 96.12 54 LYS B C 1
ATOM 2344 O O . LYS B 1 54 ? -9.273 -36.344 -15.758 1 96.12 54 LYS B O 1
ATOM 2349 N N . LEU B 1 55 ? -9.516 -34.781 -14.203 1 94 55 LEU B N 1
ATOM 2350 C CA . LEU B 1 55 ? -8.594 -33.844 -14.844 1 94 55 LEU B CA 1
ATOM 2351 C C . LEU B 1 55 ? -7.152 -34.344 -14.719 1 94 55 LEU B C 1
ATOM 2353 O O . LEU B 1 55 ? -6.836 -35.125 -13.82 1 94 55 LEU B O 1
ATOM 2357 N N . PRO B 1 56 ? -6.277 -33.938 -15.625 1 97 56 PRO B N 1
ATOM 2358 C CA . PRO B 1 56 ? -4.895 -34.406 -15.609 1 97 56 PRO B CA 1
ATOM 2359 C C . PRO B 1 56 ? -4.094 -33.844 -14.438 1 97 56 PRO B C 1
ATOM 2361 O O . PRO B 1 56 ? -3.111 -34.469 -14.008 1 97 56 PRO B O 1
ATOM 2364 N N . GLY B 1 57 ? -4.469 -32.719 -13.883 1 97.56 57 GLY B N 1
ATOM 2365 C CA . GLY B 1 57 ? -3.768 -32.125 -12.758 1 97.56 57 GLY B CA 1
ATOM 2366 C C . GLY B 1 57 ? -4.305 -32.594 -11.414 1 97.56 57 GLY B C 1
ATOM 2367 O O . GLY B 1 57 ? -5.137 -33.5 -11.352 1 97.56 57 GLY B O 1
ATOM 2368 N N . LYS B 1 58 ? -3.756 -32.031 -10.336 1 97.94 58 LYS B N 1
ATOM 2369 C CA . LYS B 1 58 ? -4.105 -32.406 -8.969 1 97.94 58 LYS B CA 1
ATOM 2370 C C . LYS B 1 58 ? -4.184 -31.188 -8.062 1 97.94 58 LYS B C 1
ATOM 2372 O O . LYS B 1 58 ? -3.486 -30.203 -8.289 1 97.94 58 LYS B O 1
ATOM 2377 N N . ILE B 1 59 ? -5.035 -31.312 -7.094 1 98.75 59 ILE B N 1
ATOM 2378 C CA . ILE B 1 59 ? -5.156 -30.266 -6.074 1 98.75 59 ILE B CA 1
ATOM 2379 C C . ILE B 1 59 ? -4.574 -30.781 -4.758 1 98.75 59 ILE B C 1
ATOM 2381 O O . ILE B 1 59 ? -4.887 -31.891 -4.316 1 98.75 59 ILE B O 1
ATOM 2385 N N . TYR B 1 60 ? -3.674 -30.016 -4.184 1 98.81 60 TYR B N 1
ATOM 2386 C CA . TYR B 1 60 ? -3.166 -30.234 -2.832 1 98.81 60 TYR B CA 1
ATOM 2387 C C . TYR B 1 60 ? -3.707 -29.172 -1.874 1 98.81 60 TYR B C 1
ATOM 2389 O O . TYR B 1 60 ? -3.145 -28.078 -1.761 1 98.81 60 TYR B O 1
ATOM 2397 N N . PRO B 1 61 ? -4.805 -29.531 -1.15 1 98.81 61 PRO B N 1
ATOM 2398 C CA . PRO B 1 61 ? -5.395 -28.547 -0.233 1 98.81 61 PRO B CA 1
ATOM 2399 C C . PRO B 1 61 ? -4.594 -28.391 1.058 1 98.81 61 PRO B C 1
ATOM 2401 O O . PRO B 1 61 ? -4.219 -29.391 1.683 1 98.81 61 PRO B O 1
ATOM 2404 N N . MET B 1 62 ? -4.285 -27.172 1.438 1 98.75 62 MET B N 1
ATOM 2405 C CA . MET B 1 62 ? -3.592 -26.906 2.697 1 98.75 62 MET B CA 1
ATOM 2406 C C . MET B 1 62 ? -4.156 -25.672 3.377 1 98.75 62 MET B C 1
ATOM 2408 O O . MET B 1 62 ? -4.395 -24.656 2.725 1 98.75 62 MET B O 1
ATOM 2412 N N . LYS B 1 63 ? -4.387 -25.812 4.664 1 98.81 63 LYS B N 1
ATOM 2413 C CA . LYS B 1 63 ? -4.859 -24.672 5.449 1 98.81 63 LYS B CA 1
ATOM 2414 C C . LYS B 1 63 ? -3.742 -23.656 5.664 1 98.81 63 LYS B C 1
ATOM 2416 O O . LYS B 1 63 ? -2.619 -24.016 6.02 1 98.81 63 LYS B O 1
ATOM 2421 N N . CYS B 1 64 ? -4.055 -22.406 5.383 1 98.88 64 CYS B N 1
ATOM 2422 C CA . CYS B 1 64 ? -3.072 -21.359 5.59 1 98.88 64 CYS B CA 1
ATOM 2423 C C . CYS B 1 64 ? -3.758 -20 5.758 1 98.88 64 CYS B C 1
ATOM 2425 O O . CYS B 1 64 ? -4.578 -19.609 4.926 1 98.88 64 CYS B O 1
ATOM 2427 N N . ASP B 1 65 ? -3.531 -19.375 6.828 1 98.81 65 ASP B N 1
ATOM 2428 C CA . ASP B 1 65 ? -3.822 -17.953 6.988 1 98.81 65 ASP B CA 1
ATOM 2429 C C . ASP B 1 65 ? -2.645 -17.094 6.527 1 98.81 65 ASP B C 1
ATOM 2431 O O . ASP B 1 65 ? -1.632 -17 7.223 1 98.81 65 ASP B O 1
ATOM 2435 N N . VAL B 1 66 ? -2.865 -16.438 5.395 1 98.81 66 VAL B N 1
ATOM 2436 C CA . VAL B 1 66 ? -1.731 -15.781 4.754 1 98.81 66 VAL B CA 1
ATOM 2437 C C . VAL B 1 66 ? -1.333 -14.547 5.559 1 98.81 66 VAL B C 1
ATOM 2439 O O . VAL B 1 66 ? -0.281 -13.945 5.316 1 98.81 66 VAL B O 1
ATOM 2442 N N . SER B 1 67 ? -2.193 -14.086 6.539 1 98.44 67 SER B N 1
ATOM 2443 C CA . SER B 1 67 ? -1.791 -12.992 7.414 1 98.44 67 SER B CA 1
ATOM 2444 C C . SER B 1 67 ? -0.718 -13.438 8.398 1 98.44 67 SER B C 1
ATOM 2446 O O . SER B 1 67 ? -0.112 -12.602 9.078 1 98.44 67 SER B O 1
ATOM 2448 N N . LYS B 1 68 ? -0.469 -14.727 8.516 1 98.62 68 LYS B N 1
ATOM 2449 C CA . LYS B 1 68 ? 0.528 -15.297 9.422 1 98.62 68 LYS B CA 1
ATOM 2450 C C . LYS B 1 68 ? 1.756 -15.773 8.648 1 98.62 68 LYS B C 1
ATOM 2452 O O . LYS B 1 68 ? 1.705 -16.797 7.969 1 98.62 68 LYS B O 1
ATOM 2457 N N . GLU B 1 69 ? 2.828 -15.156 8.852 1 98.56 69 GLU B N 1
ATOM 2458 C CA . GLU B 1 69 ? 4.043 -15.469 8.102 1 98.56 69 GLU B CA 1
ATOM 2459 C C . GLU B 1 69 ? 4.441 -16.922 8.289 1 98.56 69 GLU B C 1
ATOM 2461 O O . GLU B 1 69 ? 4.84 -17.594 7.328 1 98.56 69 GLU B O 1
ATOM 2466 N N . GLU B 1 70 ? 4.387 -17.359 9.508 1 98.62 70 GLU B N 1
ATOM 2467 C CA . GLU B 1 70 ? 4.848 -18.719 9.805 1 98.62 70 GLU B CA 1
ATOM 2468 C C . GLU B 1 70 ? 4.062 -19.75 9 1 98.62 70 GLU B C 1
ATOM 2470 O O . GLU B 1 70 ? 4.617 -20.766 8.578 1 98.62 70 GLU B O 1
ATOM 2475 N N . GLU B 1 71 ? 2.809 -19.531 8.797 1 98.88 71 GLU B N 1
ATOM 2476 C CA . GLU B 1 71 ? 1.993 -20.453 8.023 1 98.88 71 GLU B CA 1
ATOM 2477 C C . GLU B 1 71 ? 2.385 -20.438 6.547 1 98.88 71 GLU B C 1
ATOM 2479 O O . GLU B 1 71 ? 2.42 -21.484 5.895 1 98.88 71 GLU B O 1
ATOM 2484 N N . ILE B 1 72 ? 2.699 -19.25 6.004 1 98.88 72 ILE B N 1
ATOM 2485 C CA . ILE B 1 72 ? 3.176 -19.125 4.633 1 98.88 72 ILE B CA 1
ATOM 2486 C C . ILE B 1 72 ? 4.48 -19.906 4.469 1 98.88 72 ILE B C 1
ATOM 2488 O O . ILE B 1 72 ? 4.625 -20.703 3.535 1 98.88 72 ILE B O 1
ATOM 2492 N N . LEU B 1 73 ? 5.375 -19.672 5.414 1 98.75 73 LEU B N 1
ATOM 2493 C CA . LEU B 1 73 ? 6.68 -20.328 5.344 1 98.75 73 LEU B CA 1
ATOM 2494 C C . LEU B 1 73 ? 6.543 -21.844 5.406 1 98.75 73 LEU B C 1
ATOM 2496 O O . LEU B 1 73 ? 7.273 -22.562 4.73 1 98.75 73 LEU B O 1
ATOM 2500 N N . ASN B 1 74 ? 5.617 -22.312 6.172 1 98.81 74 ASN B N 1
ATOM 2501 C CA . ASN B 1 74 ? 5.371 -23.75 6.277 1 98.81 74 ASN B CA 1
ATOM 2502 C C . ASN B 1 74 ? 4.875 -24.328 4.957 1 98.81 74 ASN B C 1
ATOM 2504 O O . ASN B 1 74 ? 5.219 -25.453 4.605 1 98.81 74 ASN B O 1
ATOM 2508 N N . ILE B 1 75 ? 4.051 -23.578 4.254 1 98.88 75 ILE B N 1
ATOM 2509 C CA . ILE B 1 75 ? 3.559 -24.031 2.953 1 98.88 75 ILE B CA 1
ATOM 2510 C C . ILE B 1 75 ? 4.73 -24.188 1.987 1 98.88 75 ILE B C 1
ATOM 2512 O O . ILE B 1 75 ? 4.852 -25.219 1.312 1 98.88 75 ILE B O 1
ATOM 2516 N N . PHE B 1 76 ? 5.602 -23.203 1.909 1 98.69 76 PHE B N 1
ATOM 2517 C CA . PHE B 1 76 ? 6.719 -23.25 0.975 1 98.69 76 PHE B CA 1
ATOM 2518 C C . PHE B 1 76 ? 7.707 -24.344 1.367 1 98.69 76 PHE B C 1
ATOM 2520 O O . PHE B 1 76 ? 8.305 -24.984 0.502 1 98.69 76 PHE B O 1
ATOM 2527 N N . LYS B 1 77 ? 7.871 -24.5 2.684 1 98.62 77 LYS B N 1
ATOM 2528 C CA . LYS B 1 77 ? 8.703 -25.609 3.154 1 98.62 77 LYS B CA 1
ATOM 2529 C C . LYS B 1 77 ? 8.141 -26.953 2.684 1 98.62 77 LYS B C 1
ATOM 2531 O O . LYS B 1 77 ? 8.891 -27.797 2.189 1 98.62 77 LYS B O 1
ATOM 2536 N N . TRP B 1 78 ? 6.895 -27.141 2.846 1 98.75 78 TRP B N 1
ATOM 2537 C CA . TRP B 1 78 ? 6.25 -28.375 2.406 1 98.75 78 TRP B CA 1
ATOM 2538 C C . TRP B 1 78 ? 6.422 -28.562 0.905 1 98.75 78 TRP B C 1
ATOM 2540 O O . TRP B 1 78 ? 6.738 -29.672 0.45 1 98.75 78 TRP B O 1
ATOM 2550 N N . ILE B 1 79 ? 6.184 -27.531 0.101 1 98.44 79 ILE B N 1
ATOM 2551 C CA . ILE B 1 79 ? 6.312 -27.609 -1.351 1 98.44 79 ILE B CA 1
ATOM 2552 C C . ILE B 1 79 ? 7.723 -28.062 -1.722 1 98.44 79 ILE B C 1
ATOM 2554 O O . ILE B 1 79 ? 7.895 -28.953 -2.559 1 98.44 79 ILE B O 1
ATOM 2558 N N . LYS B 1 80 ? 8.672 -27.438 -1.091 1 97.31 80 LYS B N 1
ATOM 2559 C CA . LYS B 1 80 ? 10.07 -27.766 -1.349 1 97.31 80 LYS B CA 1
ATOM 2560 C C . LYS B 1 80 ? 10.352 -29.234 -1.044 1 97.31 80 LYS B C 1
ATOM 2562 O O . LYS B 1 80 ? 10.984 -29.938 -1.844 1 97.31 80 LYS B O 1
ATOM 2567 N N . GLU B 1 81 ? 9.867 -29.703 0.037 1 98.06 81 GLU B N 1
ATOM 2568 C CA . GLU B 1 81 ? 10.172 -31.062 0.503 1 98.06 81 GLU B CA 1
ATOM 2569 C C . GLU B 1 81 ? 9.391 -32.094 -0.28 1 98.06 81 GLU B C 1
ATOM 2571 O O . GLU B 1 81 ? 9.914 -33.156 -0.604 1 98.06 81 GLU B O 1
ATOM 2576 N N . GLU B 1 82 ? 8.148 -31.797 -0.608 1 98.12 82 GLU B N 1
ATOM 2577 C CA . GLU B 1 82 ? 7.25 -32.812 -1.159 1 98.12 82 GLU B CA 1
ATOM 2578 C C . GLU B 1 82 ? 7.199 -32.719 -2.682 1 98.12 82 GLU B C 1
ATOM 2580 O O . GLU B 1 82 ? 7.051 -33.75 -3.359 1 98.12 82 GLU B O 1
ATOM 2585 N N . LEU B 1 83 ? 7.258 -31.516 -3.186 1 96.56 83 LEU B N 1
ATOM 2586 C CA . LEU B 1 83 ? 7.062 -31.359 -4.621 1 96.56 83 LEU B CA 1
ATOM 2587 C C . LEU B 1 83 ? 8.344 -30.875 -5.293 1 96.56 83 LEU B C 1
ATOM 2589 O O . LEU B 1 83 ? 8.5 -31.016 -6.508 1 96.56 83 LEU B O 1
ATOM 2593 N N . GLY B 1 84 ? 9.266 -30.266 -4.516 1 94.31 84 GLY B N 1
ATOM 2594 C CA . GLY B 1 84 ? 10.602 -29.953 -4.984 1 94.31 84 GLY B CA 1
ATOM 2595 C C . GLY B 1 84 ? 10.734 -28.531 -5.52 1 94.31 84 GLY B C 1
ATOM 2596 O O . GLY B 1 84 ? 11.789 -27.906 -5.387 1 94.31 84 GLY B O 1
ATOM 2597 N N . GLU B 1 85 ? 9.719 -27.969 -6.133 1 95.19 85 GLU B N 1
ATOM 2598 C CA . GLU B 1 85 ? 9.828 -26.641 -6.73 1 95.19 85 GLU B CA 1
ATOM 2599 C C . GLU B 1 85 ? 8.469 -25.969 -6.824 1 95.19 85 GLU B C 1
ATOM 2601 O O . GLU B 1 85 ? 7.445 -26.562 -6.469 1 95.19 85 GLU B O 1
ATOM 2606 N N . VAL B 1 86 ? 8.484 -24.688 -7.203 1 97.5 86 VAL B N 1
ATOM 2607 C CA . VAL B 1 86 ? 7.301 -23.922 -7.566 1 97.5 86 VAL B CA 1
ATOM 2608 C C . VAL B 1 86 ? 7.547 -23.188 -8.883 1 97.5 86 VAL B C 1
ATOM 2610 O O . VAL B 1 86 ? 8.625 -22.625 -9.102 1 97.5 86 VAL B O 1
ATOM 2613 N N . ASN B 1 87 ? 6.586 -23.25 -9.758 1 98.12 87 ASN B N 1
ATOM 2614 C CA . ASN B 1 87 ? 6.75 -22.672 -11.086 1 98.12 87 ASN B CA 1
ATOM 2615 C C . ASN B 1 87 ? 5.82 -21.484 -11.297 1 98.12 87 ASN B C 1
ATOM 2617 O O . ASN B 1 87 ? 6.156 -20.547 -12.031 1 98.12 87 ASN B O 1
ATOM 2621 N N . VAL B 1 88 ? 4.668 -21.547 -10.695 1 98.75 88 VAL B N 1
ATOM 2622 C CA . VAL B 1 88 ? 3.662 -20.5 -10.828 1 98.75 88 VAL B CA 1
ATOM 2623 C C . VAL B 1 88 ? 3.145 -20.094 -9.453 1 98.75 88 VAL B C 1
ATOM 2625 O O . VAL B 1 88 ? 2.82 -20.969 -8.633 1 98.75 88 VAL B O 1
ATOM 2628 N N . LEU B 1 89 ? 3.199 -18.859 -9.109 1 98.94 89 LEU B N 1
ATOM 2629 C CA . LEU B 1 89 ? 2.572 -18.312 -7.914 1 98.94 89 LEU B CA 1
ATOM 2630 C C . LEU B 1 89 ? 1.399 -17.406 -8.281 1 98.94 89 LEU B C 1
ATOM 2632 O O . LEU B 1 89 ? 1.562 -16.453 -9.039 1 98.94 89 LEU B O 1
ATOM 2636 N N . ILE B 1 90 ? 0.251 -17.734 -7.809 1 98.94 90 ILE B N 1
ATOM 2637 C CA . ILE B 1 90 ? -0.917 -16.875 -7.957 1 98.94 90 ILE B CA 1
ATOM 2638 C C . ILE B 1 90 ? -1.286 -16.266 -6.605 1 98.94 90 ILE B C 1
ATOM 2640 O O . ILE B 1 90 ? -1.888 -16.938 -5.762 1 98.94 90 ILE B O 1
ATOM 2644 N N . ASN B 1 91 ? -0.935 -15.031 -6.434 1 98.94 91 ASN B N 1
ATOM 2645 C CA . ASN B 1 91 ? -1.396 -14.258 -5.281 1 98.94 91 ASN B CA 1
ATOM 2646 C C . ASN B 1 91 ? -2.828 -13.766 -5.473 1 98.94 91 ASN B C 1
ATOM 2648 O O . ASN B 1 91 ? -3.055 -12.727 -6.09 1 98.94 91 ASN B O 1
ATOM 2652 N N . ASN B 1 92 ? -3.76 -14.484 -4.848 1 98.88 92 ASN B N 1
ATOM 2653 C CA . ASN B 1 92 ? -5.176 -14.203 -5.066 1 98.88 92 ASN B CA 1
ATOM 2654 C C . ASN B 1 92 ? -5.883 -13.836 -3.764 1 98.88 92 ASN B C 1
ATOM 2656 O O . ASN B 1 92 ? -6.887 -13.125 -3.775 1 98.88 92 ASN B O 1
ATOM 2660 N N . ALA B 1 93 ? -5.309 -14.344 -2.633 1 98.69 93 ALA B N 1
ATOM 2661 C CA . ALA B 1 93 ? -5.941 -14.031 -1.354 1 98.69 93 ALA B CA 1
ATOM 2662 C C . ALA B 1 93 ? -6.098 -12.523 -1.169 1 98.69 93 ALA B C 1
ATOM 2664 O O . ALA B 1 93 ? -5.184 -11.758 -1.482 1 98.69 93 ALA B O 1
ATOM 2665 N N . GLY B 1 94 ? -7.215 -12.109 -0.764 1 98.06 94 GLY B N 1
ATOM 2666 C CA . GLY B 1 94 ? -7.516 -10.703 -0.511 1 98.06 94 GLY B CA 1
ATOM 2667 C C . GLY B 1 94 ? -8.781 -10.508 0.301 1 98.06 94 GLY B C 1
ATOM 2668 O O . GLY B 1 94 ? -9.68 -11.352 0.275 1 98.06 94 GLY B O 1
ATOM 2669 N N . ILE B 1 95 ? -8.828 -9.422 0.982 1 98.06 95 ILE B N 1
ATOM 2670 C CA . ILE B 1 95 ? -10.031 -9.117 1.751 1 98.06 95 ILE B CA 1
ATOM 2671 C C . ILE B 1 95 ? -10.445 -7.668 1.514 1 98.06 95 ILE B C 1
ATOM 2673 O O . ILE B 1 95 ? -9.617 -6.832 1.155 1 98.06 95 ILE B O 1
ATOM 2677 N N . ILE B 1 96 ? -11.695 -7.43 1.64 1 97.75 96 ILE B N 1
ATOM 2678 C CA . ILE B 1 96 ? -12.32 -6.113 1.552 1 97.75 96 ILE B CA 1
ATOM 2679 C C . ILE B 1 96 ? -13.219 -5.887 2.77 1 97.75 96 ILE B C 1
ATOM 2681 O O . ILE B 1 96 ? -13.82 -6.828 3.289 1 97.75 96 ILE B O 1
ATOM 2685 N N . VAL B 1 97 ? -13.234 -4.746 3.32 1 97.38 97 VAL B N 1
ATOM 2686 C CA . VAL B 1 97 ? -14.062 -4.371 4.457 1 97.38 97 VAL B CA 1
ATOM 2687 C C . VAL B 1 97 ? -14.898 -3.141 4.105 1 97.38 97 VAL B C 1
ATOM 2689 O O . VAL B 1 97 ? -14.375 -2.16 3.572 1 97.38 97 VAL B O 1
ATOM 2692 N N . ASN B 1 98 ? -16.172 -3.203 4.387 1 97.12 98 ASN B N 1
ATOM 2693 C CA . ASN B 1 98 ? -17.078 -2.082 4.133 1 97.12 98 ASN B CA 1
ATOM 2694 C C . ASN B 1 98 ? -17.062 -1.077 5.281 1 97.12 98 ASN B C 1
ATOM 2696 O O . ASN B 1 98 ? -17.906 -1.131 6.168 1 97.12 98 ASN B O 1
ATOM 2700 N N . GLU B 1 99 ? -16.188 -0.206 5.25 1 97.62 99 GLU B N 1
ATOM 2701 C CA . GLU B 1 99 ? -16.078 0.893 6.203 1 97.62 99 GLU B CA 1
ATOM 2702 C C . GLU B 1 99 ? -15.281 2.055 5.613 1 97.62 99 GLU B C 1
ATOM 2704 O O . GLU B 1 99 ? -14.562 1.883 4.629 1 97.62 99 GLU B O 1
ATOM 2709 N N . LYS B 1 100 ? -15.492 3.268 6.145 1 98.25 100 LYS B N 1
ATOM 2710 C CA . LYS B 1 100 ? -14.695 4.418 5.734 1 98.25 100 LYS B CA 1
ATOM 2711 C C . LYS B 1 100 ? -13.312 4.395 6.383 1 98.25 100 LYS B C 1
ATOM 2713 O O . LYS B 1 100 ? -13.141 3.832 7.469 1 98.25 100 LYS B O 1
ATOM 2718 N N . ILE B 1 101 ? -12.336 4.992 5.711 1 98.75 101 ILE B N 1
ATOM 2719 C CA . ILE B 1 101 ? -11.039 5.215 6.332 1 98.75 101 ILE B CA 1
ATOM 2720 C C . ILE B 1 101 ? -11.172 6.227 7.469 1 98.75 101 ILE B C 1
ATOM 2722 O O . ILE B 1 101 ? -10.633 6.023 8.555 1 98.75 101 ILE B O 1
ATOM 2726 N N . ILE B 1 102 ? -11.922 7.27 7.305 1 98.44 102 ILE B N 1
ATOM 2727 C CA . ILE B 1 102 ? -12.023 8.406 8.211 1 98.44 102 ILE B CA 1
ATOM 2728 C C . ILE B 1 102 ? -12.844 8.016 9.438 1 98.44 102 ILE B C 1
ATOM 2730 O O . ILE B 1 102 ? -13.008 8.82 10.367 1 98.44 102 ILE B O 1
ATOM 2734 N N . ASP B 1 103 ? -13.328 6.754 9.508 1 96.56 103 ASP B N 1
ATOM 2735 C CA . ASP B 1 103 ? -14.102 6.266 10.641 1 96.56 103 ASP B CA 1
ATOM 2736 C C . ASP B 1 103 ? -13.867 4.773 10.867 1 96.56 103 ASP B C 1
ATOM 2738 O O . ASP B 1 103 ? -14.703 4.09 11.461 1 96.56 103 ASP B O 1
ATOM 2742 N N . GLY B 1 104 ? -12.867 4.277 10.352 1 96.81 104 GLY B N 1
ATOM 2743 C CA . GLY B 1 104 ? -12.625 2.844 10.383 1 96.81 104 GLY B CA 1
ATOM 2744 C C . GLY B 1 104 ? -11.766 2.41 11.562 1 96.81 104 GLY B C 1
ATOM 2745 O O . GLY B 1 104 ? -11.344 3.238 12.367 1 96.81 104 GLY B O 1
ATOM 2746 N N . SER B 1 105 ? -11.562 1.127 11.719 1 97.75 105 SER B N 1
ATOM 2747 C CA . SER B 1 105 ? -10.773 0.589 12.828 1 97.75 105 SER B CA 1
ATOM 2748 C C . SER B 1 105 ? -9.352 0.267 12.383 1 97.75 105 SER B C 1
ATOM 2750 O O . SER B 1 105 ? -9.133 -0.215 11.273 1 97.75 105 SER B O 1
ATOM 2752 N N . THR B 1 106 ? -8.43 0.475 13.273 1 98.44 106 THR B N 1
ATOM 2753 C CA . THR B 1 106 ? -7.023 0.161 13.031 1 98.44 106 THR B CA 1
ATOM 2754 C C . THR B 1 106 ? -6.84 -1.332 12.773 1 98.44 106 THR B C 1
ATOM 2756 O O . THR B 1 106 ? -6 -1.729 11.961 1 98.44 106 THR B O 1
ATOM 2759 N N . GLU B 1 107 ? -7.598 -2.072 13.469 1 98.5 107 GLU B N 1
ATOM 2760 C CA . GLU B 1 107 ? -7.539 -3.52 13.281 1 98.5 107 GLU B CA 1
ATOM 2761 C C . GLU B 1 107 ? -7.836 -3.902 11.836 1 98.5 107 GLU B C 1
ATOM 2763 O O . GLU B 1 107 ? -7.129 -4.723 11.242 1 98.5 107 GLU B O 1
ATOM 2768 N N . ASN B 1 108 ? -8.883 -3.316 11.25 1 98.56 108 ASN B N 1
ATOM 2769 C CA . ASN B 1 108 ? -9.227 -3.602 9.867 1 98.56 108 ASN B CA 1
ATOM 2770 C C . ASN B 1 108 ? -8.164 -3.066 8.906 1 98.56 108 ASN B C 1
ATOM 2772 O O . ASN B 1 108 ? -7.855 -3.707 7.898 1 98.56 108 ASN B O 1
ATOM 2776 N N . PHE B 1 109 ? -7.613 -1.859 9.242 1 98.81 109 PHE B N 1
ATOM 2777 C CA . PHE B 1 109 ? -6.516 -1.344 8.43 1 98.81 109 PHE B CA 1
ATOM 2778 C C . PHE B 1 109 ? -5.383 -2.359 8.344 1 98.81 109 PHE B C 1
ATOM 2780 O O . PHE B 1 109 ? -4.941 -2.713 7.25 1 98.81 109 PHE B O 1
ATOM 2787 N N . ARG B 1 110 ? -4.988 -2.828 9.492 1 98.69 110 ARG B N 1
ATOM 2788 C CA . ARG B 1 110 ? -3.855 -3.744 9.586 1 98.69 110 ARG B CA 1
ATOM 2789 C C . ARG B 1 110 ? -4.168 -5.07 8.898 1 98.69 110 ARG B C 1
ATOM 2791 O O . ARG B 1 110 ? -3.326 -5.621 8.188 1 98.69 110 ARG B O 1
ATOM 2798 N N . ASN B 1 111 ? -5.328 -5.562 9.148 1 98.62 111 ASN B N 1
ATOM 2799 C CA . ASN B 1 111 ? -5.711 -6.84 8.555 1 98.62 111 ASN B CA 1
ATOM 2800 C C . ASN B 1 111 ? -5.695 -6.777 7.031 1 98.62 111 ASN B C 1
ATOM 2802 O O . ASN B 1 111 ? -5.203 -7.695 6.371 1 98.62 111 ASN B O 1
ATOM 2806 N N . ILE B 1 112 ? -6.207 -5.688 6.453 1 98.81 112 ILE B N 1
ATOM 2807 C CA . ILE B 1 112 ? -6.223 -5.512 5.004 1 98.81 112 ILE B CA 1
ATOM 2808 C C . ILE B 1 112 ? -4.789 -5.465 4.477 1 98.81 112 ILE B C 1
ATOM 2810 O O . ILE B 1 112 ? -4.457 -6.16 3.514 1 98.81 112 ILE B O 1
ATOM 2814 N N . MET B 1 113 ? -3.955 -4.723 5.094 1 98.88 113 MET B N 1
ATOM 2815 C CA . MET B 1 113 ? -2.584 -4.582 4.609 1 98.88 113 MET B CA 1
ATOM 2816 C C . MET B 1 113 ? -1.812 -5.887 4.781 1 98.88 113 MET B C 1
ATOM 2818 O O . MET B 1 113 ? -0.979 -6.238 3.945 1 98.88 113 MET B O 1
ATOM 2822 N N . ASP B 1 114 ? -2.088 -6.613 5.859 1 98.75 114 ASP B N 1
ATOM 2823 C CA . ASP B 1 114 ? -1.424 -7.891 6.102 1 98.75 114 ASP B CA 1
ATOM 2824 C C . ASP B 1 114 ? -1.763 -8.898 5.004 1 98.75 114 ASP B C 1
ATOM 2826 O O . ASP B 1 114 ? -0.872 -9.555 4.465 1 98.75 114 ASP B O 1
ATOM 2830 N N . VAL B 1 115 ? -2.982 -8.969 4.688 1 98.88 115 VAL B N 1
ATOM 2831 C CA . VAL B 1 115 ? -3.451 -9.992 3.756 1 98.88 115 VAL B CA 1
ATOM 2832 C C . VAL B 1 115 ? -3.182 -9.547 2.32 1 98.88 115 VAL B C 1
ATOM 2834 O O . VAL B 1 115 ? -2.648 -10.32 1.516 1 98.88 115 VAL B O 1
ATOM 2837 N N . ASN B 1 116 ? -3.518 -8.289 2.014 1 98.94 116 ASN B N 1
ATOM 2838 C CA . ASN B 1 116 ? -3.537 -7.852 0.623 1 98.94 116 ASN B CA 1
ATOM 2839 C C . ASN B 1 116 ? -2.15 -7.43 0.149 1 98.94 116 ASN B C 1
ATOM 2841 O O . ASN B 1 116 ? -1.912 -7.297 -1.053 1 98.94 116 ASN B O 1
ATOM 2845 N N . VAL B 1 117 ? -1.229 -7.137 1.084 1 98.94 117 VAL B N 1
ATOM 2846 C CA . VAL B 1 117 ? 0.04 -6.566 0.647 1 98.94 117 VAL B CA 1
ATOM 2847 C C . VAL B 1 117 ? 1.198 -7.387 1.211 1 98.94 117 VAL B C 1
ATOM 2849 O O . VAL B 1 117 ? 1.968 -7.984 0.457 1 98.94 117 VAL B O 1
ATOM 2852 N N . ILE B 1 118 ? 1.233 -7.484 2.529 1 98.94 118 ILE B N 1
ATOM 2853 C CA . ILE B 1 118 ? 2.383 -8.109 3.172 1 98.94 118 ILE B CA 1
ATOM 2854 C C . ILE B 1 118 ? 2.453 -9.586 2.779 1 98.94 118 ILE B C 1
ATOM 2856 O O . ILE B 1 118 ? 3.531 -10.102 2.479 1 98.94 118 ILE B O 1
ATOM 2860 N N . ALA B 1 119 ? 1.334 -10.258 2.787 1 98.94 119 ALA B N 1
ATOM 2861 C CA . ALA B 1 119 ? 1.288 -11.664 2.402 1 98.94 119 ALA B CA 1
ATOM 2862 C C . ALA B 1 119 ? 1.842 -11.867 0.994 1 98.94 119 ALA B C 1
ATOM 2864 O O . ALA B 1 119 ? 2.588 -12.82 0.744 1 98.94 119 ALA B O 1
ATOM 2865 N N . ILE B 1 120 ? 1.477 -10.992 0.095 1 98.94 120 ILE B N 1
ATOM 2866 C CA . ILE B 1 120 ? 1.921 -11.086 -1.292 1 98.94 120 ILE B CA 1
ATOM 2867 C C . ILE B 1 120 ? 3.436 -10.914 -1.361 1 98.94 120 ILE B C 1
ATOM 2869 O O . ILE B 1 120 ? 4.117 -11.633 -2.092 1 98.94 120 ILE B O 1
ATOM 2873 N N . ALA B 1 121 ? 3.957 -9.945 -0.618 1 98.94 121 ALA B N 1
ATOM 2874 C CA . ALA B 1 121 ? 5.402 -9.734 -0.573 1 98.94 121 ALA B CA 1
ATOM 2875 C C . ALA B 1 121 ? 6.121 -10.984 -0.072 1 98.94 121 ALA B C 1
ATOM 2877 O O . ALA B 1 121 ? 7.125 -11.406 -0.653 1 98.94 121 ALA B O 1
ATOM 2878 N N . ILE B 1 122 ? 5.605 -11.609 0.974 1 98.94 122 ILE B N 1
ATOM 2879 C CA . ILE B 1 122 ? 6.227 -12.789 1.57 1 98.94 122 ILE B CA 1
ATOM 2880 C C . ILE B 1 122 ? 6.156 -13.961 0.596 1 98.94 122 ILE B C 1
ATOM 2882 O O . ILE B 1 122 ? 7.156 -14.633 0.351 1 98.94 122 ILE B O 1
ATOM 2886 N N . CYS B 1 123 ? 4.965 -14.188 0.022 1 98.94 123 CYS B N 1
ATOM 2887 C CA . CYS B 1 123 ? 4.801 -15.273 -0.938 1 98.94 123 CYS B CA 1
ATOM 2888 C C . CYS B 1 123 ? 5.715 -15.086 -2.141 1 98.94 123 CYS B C 1
ATOM 2890 O O . CYS B 1 123 ? 6.324 -16.047 -2.621 1 98.94 123 CYS B O 1
ATOM 2892 N N . THR B 1 124 ? 5.777 -13.852 -2.607 1 98.94 124 THR B N 1
ATOM 2893 C CA . THR B 1 124 ? 6.625 -13.531 -3.752 1 98.94 124 THR B CA 1
ATOM 2894 C C . THR B 1 124 ? 8.086 -13.812 -3.436 1 98.94 124 THR B C 1
ATOM 2896 O O . THR B 1 124 ? 8.789 -14.445 -4.23 1 98.94 124 THR B O 1
ATOM 2899 N N . ARG B 1 125 ? 8.508 -13.352 -2.275 1 98.81 125 ARG B N 1
ATOM 2900 C CA . ARG B 1 125 ? 9.883 -13.594 -1.844 1 98.81 125 ARG B CA 1
ATOM 2901 C C . ARG B 1 125 ? 10.195 -15.086 -1.831 1 98.81 125 ARG B C 1
ATOM 2903 O O . ARG B 1 125 ? 11.18 -15.523 -2.43 1 98.81 125 ARG B O 1
ATOM 2910 N N . GLU B 1 126 ? 9.352 -15.875 -1.203 1 98.69 126 GLU B N 1
ATOM 2911 C CA . GLU B 1 126 ? 9.594 -17.312 -1.045 1 98.69 126 GLU B CA 1
ATOM 2912 C C . GLU B 1 126 ? 9.5 -18.031 -2.385 1 98.69 126 GLU B C 1
ATOM 2914 O O . GLU B 1 126 ? 10.273 -18.953 -2.65 1 98.69 126 GLU B O 1
ATOM 2919 N N . ALA B 1 127 ? 8.562 -17.625 -3.223 1 98.75 127 ALA B N 1
ATOM 2920 C CA . ALA B 1 127 ? 8.43 -18.25 -4.543 1 98.75 127 ALA B CA 1
ATOM 2921 C C . ALA B 1 127 ? 9.664 -17.984 -5.398 1 98.75 127 ALA B C 1
ATOM 2923 O O . ALA B 1 127 ? 10.172 -18.891 -6.059 1 98.75 127 ALA B O 1
ATOM 2924 N N . VAL B 1 128 ? 10.117 -16.719 -5.398 1 98.44 128 VAL B N 1
ATOM 2925 C CA . VAL B 1 128 ? 11.281 -16.359 -6.199 1 98.44 128 VAL B CA 1
ATOM 2926 C C . VAL B 1 128 ? 12.492 -17.156 -5.734 1 98.44 128 VAL B C 1
ATOM 2928 O O . VAL B 1 128 ? 13.281 -17.641 -6.555 1 98.44 128 VAL B O 1
ATOM 2931 N N . ARG B 1 129 ? 12.625 -17.359 -4.449 1 96.31 129 ARG B N 1
ATOM 2932 C CA . ARG B 1 129 ? 13.734 -18.125 -3.895 1 96.31 129 ARG B CA 1
ATOM 2933 C C . ARG B 1 129 ? 13.719 -19.562 -4.43 1 96.31 129 ARG B C 1
ATOM 2935 O O . ARG B 1 129 ? 14.766 -20.109 -4.793 1 96.31 129 ARG B O 1
ATOM 2942 N N . LEU B 1 130 ? 12.578 -20.109 -4.508 1 96.56 130 LEU B N 1
ATOM 2943 C CA . LEU B 1 130 ? 12.461 -21.469 -5.004 1 96.56 130 LEU B CA 1
ATOM 2944 C C . LEU B 1 130 ? 12.602 -21.516 -6.52 1 96.56 130 LEU B C 1
ATOM 2946 O O . LEU B 1 130 ? 13.258 -22.406 -7.062 1 96.56 130 LEU B O 1
ATOM 2950 N N . MET B 1 131 ? 12.008 -20.547 -7.195 1 97.44 131 MET B N 1
ATOM 2951 C CA . MET B 1 131 ? 12.031 -20.484 -8.656 1 97.44 131 MET B CA 1
ATOM 2952 C C . MET B 1 131 ? 13.445 -20.281 -9.172 1 97.44 131 MET B C 1
ATOM 2954 O O . MET B 1 131 ? 13.797 -20.766 -10.242 1 97.44 131 MET B O 1
ATOM 2958 N N . SER B 1 132 ? 14.172 -19.516 -8.445 1 95.06 132 SER B N 1
ATOM 2959 C CA . SER B 1 132 ? 15.531 -19.188 -8.875 1 95.06 132 SER B CA 1
ATOM 2960 C C . SER B 1 132 ? 16.406 -20.422 -8.961 1 95.06 132 SER B C 1
ATOM 2962 O O . SER B 1 132 ? 17.422 -20.438 -9.648 1 95.06 132 SER B O 1
ATOM 2964 N N . LYS B 1 133 ? 15.984 -21.469 -8.336 1 90.94 133 LYS B N 1
ATOM 2965 C CA . LYS B 1 133 ? 16.734 -22.734 -8.344 1 90.94 133 LYS B CA 1
ATOM 2966 C C . LYS B 1 133 ? 16.234 -23.656 -9.453 1 90.94 133 LYS B C 1
ATOM 2968 O O . LYS B 1 133 ? 16.891 -24.625 -9.797 1 90.94 133 LYS B O 1
ATOM 2973 N N . SER B 1 134 ? 15.125 -23.297 -9.938 1 85.81 134 SER B N 1
ATOM 2974 C CA . SER B 1 134 ? 14.484 -24.125 -10.953 1 85.81 134 SER B CA 1
ATOM 2975 C C . SER B 1 134 ? 15.078 -23.875 -12.328 1 85.81 134 SER B C 1
ATOM 2977 O O . SER B 1 134 ? 15.562 -22.781 -12.609 1 85.81 134 SER B O 1
ATOM 2979 N N . LYS B 1 135 ? 15.07 -24.828 -13.141 1 84.44 135 LYS B N 1
ATOM 2980 C CA . LYS B 1 135 ? 15.539 -24.688 -14.516 1 84.44 135 LYS B CA 1
ATOM 2981 C C . LYS B 1 135 ? 14.422 -24.188 -15.43 1 84.44 135 LYS B C 1
ATOM 2983 O O . LYS B 1 135 ? 14.672 -23.859 -16.594 1 84.44 135 LYS B O 1
ATOM 2988 N N . THR B 1 136 ? 13.305 -24.141 -14.945 1 88.44 136 THR B N 1
ATOM 2989 C CA . THR B 1 136 ? 12.148 -23.672 -15.703 1 88.44 136 THR B CA 1
ATOM 2990 C C . THR B 1 136 ? 11.812 -22.219 -15.367 1 88.44 136 THR B C 1
ATOM 2992 O O . THR B 1 136 ? 12.102 -21.766 -14.258 1 88.44 136 THR B O 1
ATOM 2995 N N . GLN B 1 137 ? 11.266 -21.562 -16.344 1 94 137 GLN B N 1
ATOM 2996 C CA . GLN B 1 137 ? 10.852 -20.188 -16.141 1 94 137 GLN B CA 1
ATOM 2997 C C . GLN B 1 137 ? 9.695 -20.094 -15.141 1 94 137 GLN B C 1
ATOM 2999 O O . GLN B 1 137 ? 8.742 -20.875 -15.227 1 94 137 GLN B O 1
ATOM 3004 N N . GLY B 1 138 ? 9.844 -19.172 -14.164 1 97.81 138 GLY B N 1
ATOM 3005 C CA . GLY B 1 138 ? 8.789 -18.953 -13.195 1 97.81 138 GLY B CA 1
ATOM 3006 C C . GLY B 1 138 ? 7.797 -17.891 -13.633 1 97.81 138 GLY B C 1
ATOM 3007 O O . GLY B 1 138 ? 8.086 -17.094 -14.523 1 97.81 138 GLY B O 1
ATOM 3008 N N . HIS B 1 139 ? 6.625 -17.891 -13.062 1 98.75 139 HIS B N 1
ATOM 3009 C CA . HIS B 1 139 ? 5.613 -16.875 -13.344 1 98.75 139 HIS B CA 1
ATOM 3010 C C . HIS B 1 139 ? 4.828 -16.516 -12.094 1 98.75 139 HIS B C 1
ATOM 3012 O O . HIS B 1 139 ? 4.184 -17.375 -11.484 1 98.75 139 HIS B O 1
ATOM 3018 N N . ILE B 1 140 ? 4.953 -15.266 -11.695 1 98.88 140 ILE B N 1
ATOM 3019 C CA . ILE B 1 140 ? 4.191 -14.727 -10.578 1 98.88 140 ILE B CA 1
ATOM 3020 C C . ILE B 1 140 ? 3.018 -13.898 -11.102 1 98.88 140 ILE B C 1
ATOM 3022 O O . ILE B 1 140 ? 3.203 -12.984 -11.906 1 98.88 140 ILE B O 1
ATOM 3026 N N . ILE B 1 141 ? 1.848 -14.242 -10.688 1 98.94 141 ILE B N 1
ATOM 3027 C CA . ILE B 1 141 ? 0.644 -13.516 -11.078 1 98.94 141 ILE B CA 1
ATOM 3028 C C . ILE B 1 141 ? -0.046 -12.961 -9.836 1 98.94 141 ILE B C 1
ATOM 3030 O O . ILE B 1 141 ? -0.343 -13.703 -8.891 1 98.94 141 ILE B O 1
ATOM 3034 N N . ASN B 1 142 ? -0.208 -11.664 -9.758 1 98.94 142 ASN B N 1
ATOM 3035 C CA . ASN B 1 142 ? -0.929 -10.984 -8.688 1 98.94 142 ASN B CA 1
ATOM 3036 C C . ASN B 1 142 ? -2.346 -10.609 -9.117 1 98.94 142 ASN B C 1
ATOM 3038 O O . ASN B 1 142 ? -2.533 -9.906 -10.109 1 98.94 142 ASN B O 1
ATOM 3042 N N . ILE B 1 143 ? -3.314 -11.125 -8.367 1 98.81 143 ILE B N 1
ATOM 3043 C CA . ILE B 1 143 ? -4.68 -10.664 -8.602 1 98.81 143 ILE B CA 1
ATOM 3044 C C . ILE B 1 143 ? -4.887 -9.305 -7.941 1 98.81 143 ILE B C 1
ATOM 3046 O O . ILE B 1 143 ? -5.086 -9.227 -6.727 1 98.81 143 ILE B O 1
ATOM 3050 N N . ASN B 1 144 ? -4.844 -8.328 -8.727 1 98.62 144 ASN B N 1
ATOM 3051 C CA . ASN B 1 144 ? -5.023 -6.941 -8.312 1 98.62 144 ASN B CA 1
ATOM 3052 C C . ASN B 1 144 ? -6.48 -6.508 -8.43 1 98.62 144 ASN B C 1
ATOM 3054 O O . ASN B 1 144 ? -7.375 -7.172 -7.902 1 98.62 144 ASN B O 1
ATOM 3058 N N . SER B 1 145 ? -6.797 -5.375 -8.891 1 98 145 SER B N 1
ATOM 3059 C CA . SER B 1 145 ? -8.133 -4.816 -9.07 1 98 145 SER B CA 1
ATOM 3060 C C . SER B 1 145 ? -8.086 -3.529 -9.891 1 98 145 SER B C 1
ATOM 3062 O O . SER B 1 145 ? -7.055 -2.861 -9.953 1 98 145 SER B O 1
ATOM 3064 N N . ILE B 1 146 ? -9.172 -3.213 -10.555 1 96.75 146 ILE B N 1
ATOM 3065 C CA . ILE B 1 146 ? -9.297 -1.891 -11.156 1 96.75 146 ILE B CA 1
ATOM 3066 C C . ILE B 1 146 ? -9.086 -0.817 -10.086 1 96.75 146 ILE B C 1
ATOM 3068 O O . ILE B 1 146 ? -8.609 0.278 -10.391 1 96.75 146 ILE B O 1
ATOM 3072 N N . SER B 1 147 ? -9.406 -1.145 -8.844 1 96.75 147 SER B N 1
ATOM 3073 C CA . SER B 1 147 ? -9.219 -0.228 -7.723 1 96.75 147 SER B CA 1
ATOM 3074 C C . SER B 1 147 ? -7.738 0.062 -7.484 1 96.75 147 SER B C 1
ATOM 3076 O O . SER B 1 147 ? -7.395 1.021 -6.793 1 96.75 147 SER B O 1
ATOM 3078 N N . GLY B 1 148 ? -6.832 -0.726 -8.008 1 98.06 148 GLY B N 1
ATOM 3079 C CA . GLY B 1 148 ? -5.402 -0.488 -7.902 1 98.06 148 GLY B CA 1
ATOM 3080 C C . GLY B 1 148 ? -4.891 0.535 -8.906 1 98.06 148 GLY B C 1
ATOM 3081 O O . GLY B 1 148 ? -3.717 0.903 -8.875 1 98.06 148 GLY B O 1
ATOM 3082 N N . HIS B 1 149 ? -5.816 1.027 -9.75 1 96.88 149 HIS B N 1
ATOM 3083 C CA . HIS B 1 149 ? -5.461 1.951 -10.82 1 96.88 149 HIS B CA 1
ATOM 3084 C C . HIS B 1 149 ? -6.336 3.197 -10.781 1 96.88 149 HIS B C 1
ATOM 3086 O O . HIS B 1 149 ? -5.977 4.23 -11.352 1 96.88 149 HIS B O 1
ATOM 3092 N N . ASP B 1 150 ? -7.484 3.035 -10.133 1 95.62 150 ASP B N 1
ATOM 3093 C CA . ASP B 1 150 ? -8.461 4.125 -10.156 1 95.62 150 ASP B CA 1
ATOM 3094 C C . ASP B 1 150 ? -9.273 4.16 -8.867 1 95.62 150 ASP B C 1
ATOM 3096 O O . ASP B 1 150 ? -10.484 3.906 -8.883 1 95.62 150 ASP B O 1
ATOM 3100 N N . ALA B 1 151 ? -8.719 4.617 -7.867 1 95.31 151 ALA B N 1
ATOM 3101 C CA . ALA B 1 151 ? -9.398 4.734 -6.578 1 95.31 151 ALA B CA 1
ATOM 3102 C C . ALA B 1 151 ? -10.398 5.891 -6.59 1 95.31 151 ALA B C 1
ATOM 3104 O O . ALA B 1 151 ? -11.375 5.883 -5.836 1 95.31 151 ALA B O 1
ATOM 3105 N N . LYS B 1 152 ? -10.211 6.863 -7.426 1 95.25 152 LYS B N 1
ATOM 3106 C CA . LYS B 1 152 ? -11.062 8.039 -7.516 1 95.25 152 LYS B CA 1
ATOM 3107 C C . LYS B 1 152 ? -12.492 7.656 -7.875 1 95.25 152 LYS B C 1
ATOM 3109 O O . LYS B 1 152 ? -13.453 8.258 -7.379 1 95.25 152 LYS B O 1
ATOM 3114 N N . SER B 1 153 ? -12.688 6.633 -8.656 1 94.12 153 SER B N 1
ATOM 3115 C CA . SER B 1 153 ? -14 6.258 -9.172 1 94.12 153 SER B CA 1
ATOM 3116 C C . SER B 1 153 ? -14.734 5.332 -8.211 1 94.12 153 SER B C 1
ATOM 3118 O O . SER B 1 153 ? -15.906 5.02 -8.414 1 94.12 153 SER B O 1
ATOM 3120 N N . ILE B 1 154 ? -14.047 4.906 -7.168 1 93.38 154 ILE B N 1
ATOM 3121 C CA . ILE B 1 154 ? -14.656 4.004 -6.195 1 93.38 154 ILE B CA 1
ATOM 3122 C C . ILE B 1 154 ? -15.289 4.809 -5.066 1 93.38 154 ILE B C 1
ATOM 3124 O O . ILE B 1 154 ? -14.594 5.305 -4.18 1 93.38 154 ILE B O 1
ATOM 3128 N N . LYS B 1 155 ? -16.594 4.816 -5.047 1 92.5 155 LYS B N 1
ATOM 3129 C CA . LYS B 1 155 ? -17.281 5.699 -4.109 1 92.5 155 LYS B CA 1
ATOM 3130 C C . LYS B 1 155 ? -17.703 4.945 -2.854 1 92.5 155 LYS B C 1
ATOM 3132 O O . LYS B 1 155 ? -17.984 5.559 -1.821 1 92.5 155 LYS B O 1
ATOM 3137 N N . LEU B 1 156 ? -17.781 3.627 -2.889 1 94.44 156 LEU B N 1
ATOM 3138 C CA . LEU B 1 156 ? -18.141 2.832 -1.721 1 94.44 156 LEU B CA 1
ATOM 3139 C C . LEU B 1 156 ? -17.031 2.848 -0.681 1 94.44 156 LEU B C 1
ATOM 3141 O O . LEU B 1 156 ? -15.852 2.861 -1.032 1 94.44 156 LEU B O 1
ATOM 3145 N N . PRO B 1 157 ? -17.391 2.859 0.557 1 96.81 157 PRO B N 1
ATOM 3146 C CA . PRO B 1 157 ? -16.375 2.812 1.612 1 96.81 157 PRO B CA 1
ATOM 3147 C C . PRO B 1 157 ? -15.742 1.433 1.759 1 96.81 157 PRO B C 1
ATOM 3149 O O . PRO B 1 157 ? -16.328 0.542 2.381 1 96.81 157 PRO B O 1
ATOM 3152 N N . PHE B 1 158 ? -14.578 1.319 1.265 1 97.31 158 PHE B N 1
ATOM 3153 C CA . PHE B 1 158 ? -13.914 0.023 1.243 1 97.31 158 PHE B CA 1
ATOM 3154 C C . PHE B 1 158 ? -12.633 0.057 2.074 1 97.31 158 PHE B C 1
ATOM 3156 O O . PHE B 1 158 ? -11.672 -0.653 1.773 1 97.31 158 PHE B O 1
ATOM 3163 N N . SER B 1 159 ? -12.633 0.975 3.055 1 98.25 159 SER B N 1
ATOM 3164 C CA . SER B 1 159 ? -11.461 1.076 3.914 1 98.25 159 SER B CA 1
ATOM 3165 C C . SER B 1 159 ? -10.18 1.162 3.094 1 98.25 159 SER B C 1
ATOM 3167 O O . SER B 1 159 ? -10.094 1.942 2.143 1 98.25 159 SER B O 1
ATOM 3169 N N . LEU B 1 160 ? -9.125 0.389 3.436 1 98.81 160 LEU B N 1
ATOM 3170 C CA . LEU B 1 160 ? -7.832 0.493 2.768 1 98.81 160 LEU B CA 1
ATOM 3171 C C . LEU B 1 160 ? -7.758 -0.455 1.576 1 98.81 160 LEU B C 1
ATOM 3173 O O . LEU B 1 160 ? -6.672 -0.726 1.059 1 98.81 160 LEU B O 1
ATOM 3177 N N . TYR B 1 161 ? -8.875 -0.953 1.105 1 98.69 161 TYR B N 1
ATOM 3178 C CA . TYR B 1 161 ? -8.828 -1.89 -0.011 1 98.69 161 TYR B CA 1
ATOM 3179 C C . TYR B 1 161 ? -8.219 -1.235 -1.247 1 98.69 161 TYR B C 1
ATOM 3181 O O . TYR B 1 161 ? -7.246 -1.741 -1.809 1 98.69 161 TYR B O 1
ATOM 3189 N N . PRO B 1 162 ? -8.758 -0.04 -1.752 1 98.69 162 PRO B N 1
ATOM 3190 C CA . PRO B 1 162 ? -8.094 0.581 -2.9 1 98.69 162 PRO B CA 1
ATOM 3191 C C . PRO B 1 162 ? -6.621 0.898 -2.633 1 98.69 162 PRO B C 1
ATOM 3193 O O . PRO B 1 162 ? -5.777 0.707 -3.51 1 98.69 162 PRO B O 1
ATOM 3196 N N . THR B 1 163 ? -6.336 1.367 -1.389 1 98.88 163 THR B N 1
ATOM 3197 C CA . THR B 1 163 ? -4.969 1.627 -0.955 1 98.88 163 THR B CA 1
ATOM 3198 C C . THR B 1 163 ? -4.098 0.39 -1.144 1 98.88 163 THR B C 1
ATOM 3200 O O . THR B 1 163 ? -3.004 0.474 -1.71 1 98.88 163 THR B O 1
ATOM 3203 N N . SER B 1 164 ? -4.555 -0.763 -0.723 1 98.88 164 SER B N 1
ATOM 3204 C CA . SER B 1 164 ? -3.812 -2.016 -0.81 1 98.88 164 SER B CA 1
ATOM 3205 C C . SER B 1 164 ? -3.602 -2.434 -2.262 1 98.88 164 SER B C 1
ATOM 3207 O O . SER B 1 164 ? -2.549 -2.975 -2.609 1 98.88 164 SER B O 1
ATOM 3209 N N . LYS B 1 165 ? -4.582 -2.213 -3.068 1 98.88 165 LYS B N 1
ATOM 3210 C CA . LYS B 1 165 ? -4.473 -2.639 -4.461 1 98.88 165 LYS B CA 1
ATOM 3211 C C . LYS B 1 165 ? -3.559 -1.707 -5.25 1 98.88 165 LYS B C 1
ATOM 3213 O O . LYS B 1 165 ? -2.852 -2.148 -6.16 1 98.88 165 LYS B O 1
ATOM 3218 N N . TYR B 1 166 ? -3.527 -0.389 -4.922 1 98.88 166 TYR B N 1
ATOM 3219 C CA . TYR B 1 166 ? -2.477 0.483 -5.438 1 98.88 166 TYR B CA 1
ATOM 3220 C C . TYR B 1 166 ? -1.098 -0.031 -5.043 1 98.88 166 TYR B C 1
ATOM 3222 O O . TYR B 1 166 ? -0.172 -0.032 -5.855 1 98.88 166 TYR B O 1
ATOM 3230 N N . ALA B 1 167 ? -1.014 -0.442 -3.809 1 98.94 167 ALA B N 1
ATOM 3231 C CA . ALA B 1 167 ? 0.249 -0.99 -3.32 1 98.94 167 ALA B CA 1
ATOM 3232 C C . ALA B 1 167 ? 0.73 -2.133 -4.207 1 98.94 167 ALA B C 1
ATOM 3234 O O . ALA B 1 167 ? 1.912 -2.203 -4.559 1 98.94 167 ALA B O 1
ATOM 3235 N N . ILE B 1 168 ? -0.161 -3.018 -4.582 1 98.88 168 ILE B N 1
ATOM 3236 C CA . ILE B 1 168 ? 0.177 -4.168 -5.414 1 98.88 168 ILE B CA 1
ATOM 3237 C C . ILE B 1 168 ? 0.681 -3.695 -6.773 1 98.88 168 ILE B C 1
ATOM 3239 O O . ILE B 1 168 ? 1.626 -4.262 -7.324 1 98.88 168 ILE B O 1
ATOM 3243 N N . THR B 1 169 ? 0.048 -2.672 -7.344 1 98.81 169 THR B N 1
ATOM 3244 C CA . THR B 1 169 ? 0.481 -2.121 -8.625 1 98.81 169 THR B CA 1
ATOM 3245 C C . THR B 1 169 ? 1.944 -1.694 -8.562 1 98.81 169 THR B C 1
ATOM 3247 O O . THR B 1 169 ? 2.734 -2.035 -9.445 1 98.81 169 THR B O 1
ATOM 3250 N N . GLY B 1 170 ? 2.283 -0.947 -7.543 1 98.75 170 GLY B N 1
ATOM 3251 C CA . GLY B 1 170 ? 3.67 -0.549 -7.367 1 98.75 170 GLY B CA 1
ATOM 3252 C C . GLY B 1 170 ? 4.602 -1.722 -7.113 1 98.75 170 GLY B C 1
ATOM 3253 O O . GLY B 1 170 ? 5.719 -1.757 -7.633 1 98.75 170 GLY B O 1
ATOM 3254 N N . MET B 1 171 ? 4.152 -2.695 -6.355 1 98.81 171 MET B N 1
ATOM 3255 C CA . MET B 1 171 ? 4.973 -3.848 -5.996 1 98.81 171 MET B CA 1
ATOM 3256 C C . MET B 1 171 ? 5.344 -4.66 -7.23 1 98.81 171 MET B C 1
ATOM 3258 O O . MET B 1 171 ? 6.465 -5.156 -7.34 1 98.81 171 MET B O 1
ATOM 3262 N N . CYS B 1 172 ? 4.363 -4.82 -8.141 1 98.75 172 CYS B N 1
ATOM 3263 C CA . CYS B 1 172 ? 4.617 -5.57 -9.367 1 98.75 172 CYS B CA 1
ATOM 3264 C C . CYS B 1 172 ? 5.812 -4.996 -10.117 1 98.75 172 CYS B C 1
ATOM 3266 O O . CYS B 1 172 ? 6.695 -5.742 -10.555 1 98.75 172 CYS B O 1
ATOM 3268 N N . GLU B 1 173 ? 5.875 -3.699 -10.195 1 98.44 173 GLU B N 1
ATOM 3269 C CA . GLU B 1 173 ? 6.965 -3.047 -10.914 1 98.44 173 GLU B CA 1
ATOM 3270 C C . GLU B 1 173 ? 8.289 -3.195 -10.172 1 98.44 173 GLU B C 1
ATOM 3272 O O . GLU B 1 173 ? 9.328 -3.43 -10.789 1 98.44 173 GLU B O 1
ATOM 3277 N N . SER B 1 174 ? 8.234 -3.027 -8.852 1 98.5 174 SER B N 1
ATOM 3278 C CA . SER B 1 174 ? 9.445 -3.174 -8.055 1 98.5 174 SER B CA 1
ATOM 3279 C C . SER B 1 174 ? 10.016 -4.582 -8.172 1 98.5 174 SER B C 1
ATOM 3281 O O . SER B 1 174 ? 11.227 -4.754 -8.359 1 98.5 174 SER B O 1
ATOM 3283 N N . VAL B 1 175 ? 9.164 -5.559 -8.078 1 98.75 175 VAL B N 1
ATOM 3284 C CA . VAL B 1 175 ? 9.602 -6.949 -8.164 1 98.75 175 VAL B CA 1
ATOM 3285 C C . VAL B 1 175 ? 10.148 -7.234 -9.555 1 98.75 175 VAL B C 1
ATOM 3287 O O . VAL B 1 175 ? 11.172 -7.902 -9.703 1 98.75 175 VAL B O 1
ATOM 3290 N N . ARG B 1 176 ? 9.477 -6.762 -10.594 1 98.38 176 ARG B N 1
ATOM 3291 C CA . ARG B 1 176 ? 9.961 -6.926 -11.961 1 98.38 176 ARG B CA 1
ATOM 3292 C C . ARG B 1 176 ? 11.375 -6.371 -12.109 1 98.38 176 ARG B C 1
ATOM 3294 O O . ARG B 1 176 ? 12.242 -7.02 -12.703 1 98.38 176 ARG B O 1
ATOM 3301 N N . ASN B 1 177 ? 11.586 -5.145 -11.57 1 97.94 177 ASN B N 1
ATOM 3302 C CA . ASN B 1 177 ? 12.914 -4.539 -11.617 1 97.94 177 ASN B CA 1
ATOM 3303 C C . ASN B 1 177 ? 13.953 -5.426 -10.945 1 97.94 177 ASN B C 1
ATOM 3305 O O . ASN B 1 177 ? 15.055 -5.613 -11.477 1 97.94 177 ASN B O 1
ATOM 3309 N N . GLU B 1 178 ? 13.625 -5.961 -9.828 1 98.25 178 GLU B N 1
ATOM 3310 C CA . GLU B 1 178 ? 14.57 -6.777 -9.078 1 98.25 178 GLU B CA 1
ATOM 3311 C C . GLU B 1 178 ? 14.883 -8.078 -9.805 1 98.25 178 GLU B C 1
ATOM 3313 O O . GLU B 1 178 ? 16.031 -8.516 -9.844 1 98.25 178 GLU B O 1
ATOM 3318 N N . ILE B 1 179 ? 13.836 -8.656 -10.344 1 98 179 ILE B N 1
ATOM 3319 C CA . ILE B 1 179 ? 14.008 -9.883 -11.117 1 98 179 ILE B CA 1
ATOM 3320 C C . ILE B 1 179 ? 14.93 -9.625 -12.297 1 98 179 ILE B C 1
ATOM 3322 O O . ILE B 1 179 ? 15.859 -10.398 -12.555 1 98 179 ILE B O 1
ATOM 3326 N N . MET B 1 180 ? 14.672 -8.555 -13 1 96.94 180 MET B N 1
ATOM 3327 C CA . MET B 1 180 ? 15.484 -8.172 -14.148 1 96.94 180 MET B CA 1
ATOM 3328 C C . MET B 1 180 ? 16.938 -7.922 -13.727 1 96.94 180 MET B C 1
ATOM 3330 O O . MET B 1 180 ? 17.859 -8.414 -14.367 1 96.94 180 MET B O 1
ATOM 3334 N N . ASN B 1 181 ? 17.078 -7.227 -12.656 1 96.69 181 ASN B N 1
ATOM 3335 C CA . ASN B 1 181 ? 18.422 -6.867 -12.18 1 96.69 181 ASN B CA 1
ATOM 3336 C C . ASN B 1 181 ? 19.203 -8.102 -11.75 1 96.69 181 ASN B C 1
ATOM 3338 O O . ASN B 1 181 ? 20.438 -8.141 -11.891 1 96.69 181 ASN B O 1
ATOM 3342 N N . ASP B 1 182 ? 18.531 -9.133 -11.266 1 96.75 182 ASP B N 1
ATOM 3343 C CA . ASP B 1 182 ? 19.188 -10.344 -10.797 1 96.75 182 ASP B CA 1
ATOM 3344 C C . ASP B 1 182 ? 19.328 -11.359 -11.922 1 96.75 182 ASP B C 1
ATOM 3346 O O . ASP B 1 182 ? 19.891 -12.445 -11.727 1 96.75 182 ASP B O 1
ATOM 3350 N N . GLY B 1 183 ? 18.797 -11.062 -13.094 1 96.62 183 GLY B N 1
ATOM 3351 C CA . GLY B 1 183 ? 18.906 -11.938 -14.242 1 96.62 183 GLY B CA 1
ATOM 3352 C C . GLY B 1 183 ? 18.094 -13.211 -14.109 1 96.62 183 GLY B C 1
ATOM 3353 O O . GLY B 1 183 ? 18.516 -14.273 -14.57 1 96.62 183 GLY B O 1
ATOM 3354 N N . LEU B 1 184 ? 16.984 -13.094 -13.406 1 96.94 184 LEU B N 1
ATOM 3355 C CA . LEU B 1 184 ? 16.141 -14.281 -13.18 1 96.94 184 LEU B CA 1
ATOM 3356 C C . LEU B 1 184 ? 15.133 -14.453 -14.305 1 96.94 184 LEU B C 1
ATOM 3358 O O . LEU B 1 184 ? 14.648 -13.469 -14.867 1 96.94 184 LEU B O 1
ATOM 3362 N N . ASP B 1 185 ? 14.82 -15.68 -14.586 1 96.69 185 ASP B N 1
ATOM 3363 C CA . ASP B 1 185 ? 13.836 -16 -15.609 1 96.69 185 ASP B CA 1
ATOM 3364 C C . ASP B 1 185 ? 12.445 -16.188 -14.992 1 96.69 185 ASP B C 1
ATOM 3366 O O . ASP B 1 185 ? 11.914 -17.297 -14.992 1 96.69 185 ASP B O 1
ATOM 3370 N N . ILE B 1 186 ? 11.914 -15.188 -14.508 1 98.25 186 ILE B N 1
ATOM 3371 C CA . ILE B 1 186 ? 10.625 -15.188 -13.836 1 98.25 186 ILE B CA 1
ATOM 3372 C C . ILE B 1 186 ? 9.773 -14.023 -14.359 1 98.25 186 ILE B C 1
ATOM 3374 O O . ILE B 1 186 ? 10.25 -12.898 -14.469 1 98.25 186 ILE B O 1
ATOM 3378 N N . LYS B 1 187 ? 8.586 -14.297 -14.789 1 98.56 187 LYS B N 1
ATOM 3379 C CA . LYS B 1 187 ? 7.645 -13.273 -15.242 1 98.56 187 LYS B CA 1
ATOM 3380 C C . LYS B 1 187 ? 6.773 -12.781 -14.086 1 98.56 187 LYS B C 1
ATOM 3382 O O . LYS B 1 187 ? 6.543 -13.516 -13.125 1 98.56 187 LYS B O 1
ATOM 3387 N N . VAL B 1 188 ? 6.352 -11.5 -14.172 1 98.81 188 VAL B N 1
ATOM 3388 C CA . VAL B 1 188 ? 5.41 -10.906 -13.227 1 98.81 188 VAL B CA 1
ATOM 3389 C C . VAL B 1 188 ? 4.223 -10.32 -13.984 1 98.81 188 VAL B C 1
ATOM 3391 O O . VAL B 1 188 ? 4.395 -9.469 -14.859 1 98.81 188 VAL B O 1
ATOM 3394 N N . THR B 1 189 ? 3.033 -10.797 -13.672 1 98.88 189 THR B N 1
ATOM 3395 C CA . THR B 1 189 ? 1.815 -10.297 -14.297 1 98.88 189 THR B CA 1
ATOM 3396 C C . THR B 1 189 ? 0.832 -9.797 -13.242 1 98.88 189 THR B C 1
ATOM 3398 O O . THR B 1 189 ? 0.647 -10.438 -12.203 1 98.88 189 THR B O 1
ATOM 3401 N N . SER B 1 190 ? 0.297 -8.641 -13.453 1 98.81 190 SER B N 1
ATOM 3402 C CA . SER B 1 190 ? -0.826 -8.141 -12.672 1 98.81 190 SER B CA 1
ATOM 3403 C C . SER B 1 190 ? -2.143 -8.305 -13.422 1 98.81 190 SER B C 1
ATOM 3405 O O . SER B 1 190 ? -2.258 -7.902 -14.578 1 98.81 190 SER B O 1
ATOM 3407 N N . ILE B 1 191 ? -3.117 -8.992 -12.828 1 98.81 191 ILE B N 1
ATOM 3408 C CA . ILE B 1 191 ? -4.484 -9.094 -13.336 1 98.81 191 ILE B CA 1
ATOM 3409 C C . ILE B 1 191 ? -5.395 -8.172 -12.531 1 98.81 191 ILE B C 1
ATOM 3411 O O . ILE B 1 191 ? -5.527 -8.32 -11.312 1 98.81 191 ILE B O 1
ATOM 3415 N N . SER B 1 192 ? -6.016 -7.246 -13.18 1 98.56 192 SER B N 1
ATOM 3416 C CA . SER B 1 192 ? -6.84 -6.254 -12.5 1 98.56 192 SER B CA 1
ATOM 3417 C C . SER B 1 192 ? -8.289 -6.316 -12.984 1 98.56 192 SER B C 1
ATOM 3419 O O . SER B 1 192 ? -8.68 -5.566 -13.883 1 98.56 192 SER B O 1
ATOM 3421 N N . PRO B 1 193 ? -9.086 -7.105 -12.32 1 98.12 193 PRO B N 1
ATOM 3422 C CA . PRO B 1 193 ? -10.492 -7.215 -12.719 1 98.12 193 PRO B CA 1
ATOM 3423 C C . PRO B 1 193 ? -11.344 -6.07 -12.18 1 98.12 193 PRO B C 1
ATOM 3425 O O . PRO B 1 193 ? -11.016 -5.477 -11.148 1 98.12 193 PRO B O 1
ATOM 3428 N N . GLY B 1 194 ? -12.453 -5.785 -12.922 1 96.69 194 GLY B N 1
ATOM 3429 C CA . GLY B 1 194 ? -13.555 -5.051 -12.328 1 96.69 194 GLY B CA 1
ATOM 3430 C C . GLY B 1 194 ? -14.344 -5.867 -11.32 1 96.69 194 GLY B C 1
ATOM 3431 O O . GLY B 1 194 ? -13.789 -6.754 -10.664 1 96.69 194 GLY B O 1
ATOM 3432 N N . ILE B 1 195 ? -15.547 -5.551 -11.102 1 95.69 195 ILE B N 1
ATOM 3433 C CA . ILE B 1 195 ? -16.359 -6.27 -10.133 1 95.69 195 ILE B CA 1
ATOM 3434 C C . ILE B 1 195 ? -16.594 -7.699 -10.609 1 95.69 195 ILE B C 1
ATOM 3436 O O . ILE B 1 195 ? -16.984 -7.918 -11.758 1 95.69 195 ILE B O 1
ATOM 3440 N N . VAL B 1 196 ? -16.25 -8.625 -9.828 1 97.06 196 VAL B N 1
ATOM 3441 C CA . VAL B 1 196 ? -16.406 -10.039 -10.141 1 97.06 196 VAL B CA 1
ATOM 3442 C C . VAL B 1 196 ? -17.469 -10.656 -9.234 1 97.06 196 VAL B C 1
ATOM 3444 O O . VAL B 1 196 ? -17.516 -10.375 -8.039 1 97.06 196 VAL B O 1
ATOM 3447 N N . LYS B 1 197 ? -18.328 -11.461 -9.852 1 95.62 197 LYS B N 1
ATOM 3448 C CA . LYS B 1 197 ? -19.375 -12.125 -9.078 1 95.62 197 LYS B CA 1
ATOM 3449 C C . LYS B 1 197 ? -18.797 -13.195 -8.156 1 95.62 197 LYS B C 1
ATOM 3451 O O . LYS B 1 197 ? -18.656 -14.352 -8.547 1 95.62 197 LYS B O 1
ATOM 3456 N N . THR B 1 198 ? -18.469 -12.836 -6.949 1 95.69 198 THR B N 1
ATOM 3457 C CA . THR B 1 198 ? -17.969 -13.695 -5.887 1 95.69 198 THR B CA 1
ATOM 3458 C C . THR B 1 198 ? -18.562 -13.305 -4.539 1 95.69 198 THR B C 1
ATOM 3460 O O . THR B 1 198 ? -19.297 -12.32 -4.441 1 95.69 198 THR B O 1
ATOM 3463 N N . ASP B 1 199 ? -18.219 -14.062 -3.5 1 93.31 199 ASP B N 1
ATOM 3464 C CA . ASP B 1 199 ? -18.703 -13.758 -2.156 1 93.31 199 ASP B CA 1
ATOM 3465 C C . ASP B 1 199 ? -18.219 -12.383 -1.698 1 93.31 199 ASP B C 1
ATOM 3467 O O . ASP B 1 199 ? -18.781 -11.789 -0.779 1 93.31 199 ASP B O 1
ATOM 3471 N N . MET B 1 200 ? -17.219 -11.836 -2.291 1 92.62 200 MET B N 1
ATOM 3472 C CA . MET B 1 200 ? -16.672 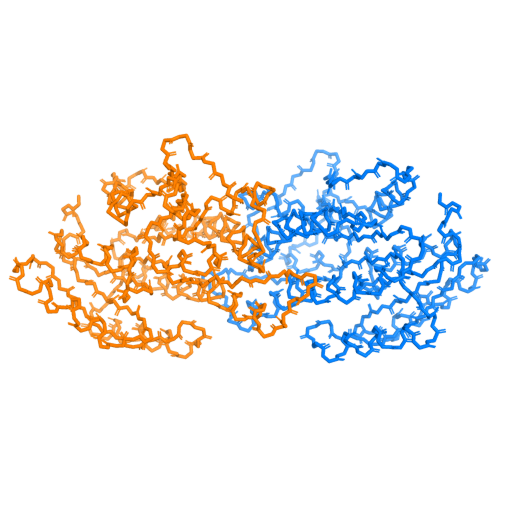-10.539 -1.918 1 92.62 200 MET B CA 1
ATOM 3473 C C . MET B 1 200 ? -17.703 -9.43 -2.104 1 92.62 200 MET B C 1
ATOM 3475 O O . MET B 1 200 ? -17.703 -8.445 -1.36 1 92.62 200 MET B O 1
ATOM 3479 N N . VAL B 1 201 ? -18.625 -9.586 -3.053 1 93.62 201 VAL B N 1
ATOM 3480 C CA . VAL B 1 201 ? -19.641 -8.586 -3.363 1 93.62 201 VAL B CA 1
ATOM 3481 C C . VAL B 1 201 ? -20.547 -8.383 -2.152 1 93.62 201 VAL B C 1
ATOM 3483 O O . VAL B 1 201 ? -21.141 -7.312 -1.982 1 93.62 201 VAL B O 1
ATOM 3486 N N . ASP B 1 202 ? -20.641 -9.438 -1.355 1 92.81 202 ASP B N 1
ATOM 3487 C CA . ASP B 1 202 ? -21.469 -9.336 -0.153 1 92.81 202 ASP B CA 1
ATOM 3488 C C . ASP B 1 202 ? -20.953 -8.234 0.771 1 92.81 202 ASP B C 1
ATOM 3490 O O . ASP B 1 202 ? -21.719 -7.648 1.54 1 92.81 202 ASP B O 1
ATOM 3494 N N . HIS B 1 203 ? -19.734 -7.902 0.661 1 92.94 203 HIS B N 1
ATOM 3495 C CA . HIS B 1 203 ? -19.109 -6.91 1.535 1 92.94 203 HIS B CA 1
ATOM 3496 C C . HIS B 1 203 ? -19.375 -5.496 1.032 1 92.94 203 HIS B C 1
ATOM 3498 O O . HIS B 1 203 ? -19.031 -4.52 1.71 1 92.94 203 HIS B O 1
ATOM 3504 N N . PHE B 1 204 ? -19.906 -5.441 -0.145 1 93.12 204 PHE B N 1
ATOM 3505 C CA . PHE B 1 204 ? -20.234 -4.109 -0.642 1 93.12 204 PHE B CA 1
ATOM 3506 C C . PHE B 1 204 ? -21.359 -3.494 0.172 1 93.12 204 PHE B C 1
ATOM 3508 O O . PHE B 1 204 ? -21.547 -2.275 0.164 1 93.12 204 PHE B O 1
ATOM 3515 N N . AS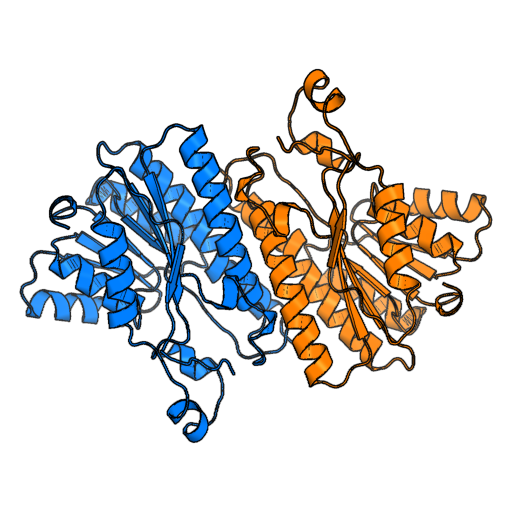N B 1 205 ? -22.156 -4.383 0.877 1 93.69 205 ASN B N 1
ATOM 3516 C CA . ASN B 1 205 ? -23.281 -3.98 1.723 1 93.69 205 ASN B CA 1
ATOM 3517 C C . ASN B 1 205 ? -24.297 -3.158 0.944 1 93.69 205 ASN B C 1
ATOM 3519 O O . ASN B 1 205 ? -24.75 -2.107 1.413 1 93.69 205 ASN B O 1
ATOM 3523 N N . LEU B 1 206 ? -24.547 -3.59 -0.246 1 91.94 206 LEU B N 1
ATOM 3524 C CA . LEU B 1 206 ? -25.594 -3.033 -1.092 1 91.94 206 LEU B CA 1
ATOM 3525 C C . LEU B 1 206 ? -26.844 -3.928 -1.079 1 91.94 206 LEU B C 1
ATOM 3527 O O . LEU B 1 206 ? -26.734 -5.121 -0.78 1 91.94 206 LEU B O 1
ATOM 3531 N N . SER B 1 207 ? -27.969 -3.262 -1.371 1 92.69 207 SER B N 1
ATOM 3532 C CA . SER B 1 207 ? -29.188 -4.059 -1.463 1 92.69 207 SER B CA 1
ATOM 3533 C C . SER B 1 207 ? -29.125 -5.027 -2.639 1 92.69 207 SER B C 1
ATOM 3535 O O . SER B 1 207 ? -28.422 -4.777 -3.621 1 92.69 207 SER B O 1
ATOM 3537 N N . GLN B 1 208 ? -29.828 -6.035 -2.457 1 91.56 208 GLN B N 1
ATOM 3538 C CA . GLN B 1 208 ? -29.859 -7.043 -3.512 1 91.56 208 GLN B CA 1
ATOM 3539 C C . GLN B 1 208 ? -30.344 -6.445 -4.832 1 91.56 208 GLN B C 1
ATOM 3541 O O . GLN B 1 208 ? -29.891 -6.848 -5.902 1 91.56 208 GLN B O 1
ATOM 3546 N N . ASP B 1 209 ? -31.219 -5.43 -4.766 1 92 209 ASP B N 1
ATOM 3547 C CA . ASP B 1 209 ? -31.734 -4.773 -5.957 1 92 209 ASP B CA 1
ATOM 3548 C C . ASP B 1 209 ? -30.625 -4.023 -6.699 1 92 209 ASP B C 1
ATOM 3550 O O . ASP B 1 209 ? -30.594 -4.023 -7.93 1 92 209 ASP B O 1
ATOM 3554 N N . VAL B 1 210 ? -29.781 -3.453 -5.879 1 90.31 210 VAL B N 1
ATOM 3555 C CA . VAL B 1 210 ? -28.672 -2.715 -6.469 1 90.31 210 VAL B CA 1
ATOM 3556 C C . VAL B 1 210 ? -27.641 -3.693 -7.035 1 90.31 210 VAL B C 1
ATOM 3558 O O . VAL B 1 210 ? -27.141 -3.514 -8.148 1 90.31 210 VAL B O 1
ATOM 3561 N N . ILE B 1 211 ? -27.359 -4.738 -6.324 1 90.88 211 ILE B N 1
ATOM 3562 C CA . ILE B 1 211 ? -26.375 -5.738 -6.711 1 90.88 211 ILE B CA 1
ATOM 3563 C C . ILE B 1 211 ? -26.797 -6.395 -8.023 1 90.88 211 ILE B C 1
ATOM 3565 O O . ILE B 1 211 ? -25.953 -6.664 -8.891 1 90.88 211 ILE B O 1
ATOM 3569 N N . ASN B 1 212 ? -28.062 -6.547 -8.203 1 89.62 212 ASN B N 1
ATOM 3570 C CA . ASN B 1 212 ? -28.578 -7.211 -9.391 1 89.62 212 ASN B CA 1
ATOM 3571 C C . ASN B 1 212 ? -28.391 -6.355 -10.641 1 89.62 212 ASN B C 1
ATOM 3573 O O . ASN B 1 212 ? -28.438 -6.863 -11.766 1 89.62 212 ASN B O 1
ATOM 3577 N N . LYS B 1 213 ? -28.25 -5.066 -10.422 1 89.25 213 LYS B N 1
ATOM 3578 C CA . LYS B 1 213 ? -28.141 -4.145 -11.555 1 89.25 213 LYS B CA 1
ATOM 3579 C C . LYS B 1 213 ? -26.672 -3.891 -11.914 1 89.25 213 LYS B C 1
ATOM 3581 O O . LYS B 1 213 ? -26.391 -3.309 -12.961 1 89.25 213 LYS B O 1
ATOM 3586 N N . ILE B 1 214 ? -25.781 -4.391 -11.055 1 90.69 214 ILE B N 1
ATOM 3587 C CA . ILE B 1 214 ? -24.359 -4.172 -11.297 1 90.69 214 ILE B CA 1
ATOM 3588 C C . ILE B 1 214 ? -23.844 -5.199 -12.297 1 90.69 214 ILE B C 1
ATOM 3590 O O . ILE B 1 214 ? -24.078 -6.398 -12.148 1 90.69 214 ILE B O 1
ATOM 3594 N N . LEU B 1 215 ? -23.219 -4.691 -13.406 1 92.94 215 LEU B N 1
ATOM 3595 C CA . LEU B 1 215 ? -22.547 -5.59 -14.336 1 92.94 215 LEU B CA 1
ATOM 3596 C C . LEU B 1 215 ? -21.281 -6.172 -13.703 1 92.94 215 LEU B C 1
ATOM 3598 O O . LEU B 1 215 ? -20.453 -5.434 -13.172 1 92.94 215 LEU B O 1
ATOM 3602 N N . MET B 1 216 ? -21.141 -7.504 -13.734 1 96.12 216 MET B N 1
ATOM 3603 C CA . MET B 1 216 ? -20.031 -8.172 -13.07 1 96.12 216 MET B CA 1
ATOM 3604 C C . MET B 1 216 ? -19.375 -9.188 -14 1 96.12 216 MET B C 1
ATOM 3606 O O . MET B 1 216 ? -20.031 -9.742 -14.883 1 96.12 216 MET B O 1
ATOM 3610 N N . LEU B 1 217 ? -18.109 -9.344 -13.82 1 97.31 217 LEU B N 1
ATOM 3611 C CA . LEU B 1 217 ? -17.406 -10.461 -14.438 1 97.31 217 LEU B CA 1
ATOM 3612 C C . LEU B 1 217 ? -17.719 -11.766 -13.711 1 97.31 217 LEU B C 1
ATOM 3614 O O . LEU B 1 217 ? -18 -11.758 -12.508 1 97.31 217 LEU B O 1
ATOM 3618 N N . SER B 1 218 ? -17.672 -12.852 -14.453 1 97.19 218 SER B N 1
ATOM 3619 C CA . SER B 1 218 ? -17.641 -14.156 -13.797 1 97.19 218 SER B CA 1
ATOM 3620 C C . SER B 1 218 ? -16.219 -14.531 -13.375 1 97.19 218 SER B C 1
ATOM 3622 O O . SER B 1 218 ? -15.25 -14 -13.914 1 97.19 218 SER B O 1
ATOM 3624 N N . ASP B 1 219 ? -16.078 -15.414 -12.383 1 97.69 219 ASP B N 1
ATOM 3625 C CA . ASP B 1 219 ? -14.758 -15.922 -11.992 1 97.69 219 ASP B CA 1
ATOM 3626 C C . ASP B 1 219 ? -14.078 -16.625 -13.164 1 97.69 219 ASP B C 1
ATOM 3628 O O . ASP B 1 219 ? -12.852 -16.562 -13.297 1 97.69 219 ASP B O 1
ATOM 3632 N N . GLU B 1 220 ? -14.828 -17.172 -14.102 1 97.62 220 GLU B N 1
ATOM 3633 C CA . GLU B 1 220 ? -14.297 -17.828 -15.289 1 97.62 220 GLU B CA 1
ATOM 3634 C C . GLU B 1 220 ? -13.609 -16.828 -16.219 1 97.62 220 GLU B C 1
ATOM 3636 O O . GLU B 1 220 ? -12.547 -17.109 -16.766 1 97.62 220 GLU B O 1
ATOM 3641 N N . GLU B 1 221 ? -14.25 -15.734 -16.359 1 97.62 221 GLU B N 1
ATOM 3642 C CA . GLU B 1 221 ? -13.703 -14.703 -17.234 1 97.62 221 GLU B CA 1
ATOM 3643 C C . GLU B 1 221 ? -12.383 -14.172 -16.703 1 97.62 221 GLU B C 1
ATOM 3645 O O . GLU B 1 221 ? -11.484 -13.836 -17.469 1 97.62 221 GLU B O 1
ATOM 3650 N N . VAL B 1 222 ? -12.242 -14.086 -15.375 1 98.19 222 VAL B N 1
ATOM 3651 C CA . VAL B 1 222 ? -10.977 -13.68 -14.773 1 98.19 222 VAL B CA 1
ATOM 3652 C C . VAL B 1 222 ? -9.938 -14.781 -14.969 1 98.19 222 VAL B C 1
ATOM 3654 O O . VAL B 1 222 ? -8.797 -14.5 -15.352 1 98.19 222 VAL B O 1
ATOM 3657 N N . ALA B 1 223 ? -10.328 -16.062 -14.742 1 98.31 223 ALA B N 1
ATOM 3658 C CA . ALA B 1 223 ? -9.422 -17.188 -14.891 1 98.31 223 ALA B CA 1
ATOM 3659 C C . ALA B 1 223 ? -8.891 -17.281 -16.328 1 98.31 223 ALA B C 1
ATOM 3661 O O . ALA B 1 223 ? -7.738 -17.656 -16.547 1 98.31 223 ALA B O 1
ATOM 3662 N N . GLU B 1 224 ? -9.734 -16.891 -17.297 1 98.06 224 GLU B N 1
ATOM 3663 C CA . GLU B 1 224 ? -9.312 -16.891 -18.703 1 98.06 224 GLU B CA 1
ATOM 3664 C C . GLU B 1 224 ? -8.156 -15.93 -18.938 1 98.06 224 GLU B C 1
ATOM 3666 O O . GLU B 1 224 ? -7.262 -16.203 -19.734 1 98.06 224 GLU B O 1
ATOM 3671 N N . GLY B 1 225 ? -8.242 -14.789 -18.281 1 98.38 225 GLY B N 1
ATOM 3672 C CA . GLY B 1 225 ? -7.133 -13.852 -18.359 1 98.38 225 GLY B CA 1
ATOM 3673 C C . GLY B 1 225 ? -5.832 -14.414 -17.828 1 98.38 225 GLY B C 1
ATOM 3674 O O . GLY B 1 225 ? -4.766 -14.188 -18.391 1 98.38 225 GLY B O 1
ATOM 3675 N N . ILE B 1 226 ? -5.922 -15.18 -16.75 1 98.44 226 ILE B N 1
ATOM 3676 C CA . ILE B 1 226 ? -4.754 -15.805 -16.141 1 98.44 226 ILE B CA 1
ATOM 3677 C C . ILE B 1 226 ? -4.18 -16.859 -17.078 1 98.44 226 ILE B C 1
ATOM 3679 O O . ILE B 1 226 ? -2.967 -16.922 -17.281 1 98.44 226 ILE B O 1
ATOM 3683 N N . ILE B 1 227 ? -5.051 -17.703 -17.688 1 98.62 227 ILE B N 1
ATOM 3684 C CA . ILE B 1 227 ? -4.625 -18.734 -18.625 1 98.62 227 ILE B CA 1
ATOM 3685 C C . ILE B 1 227 ? -3.979 -18.078 -19.859 1 98.62 227 ILE B C 1
ATOM 3687 O O . ILE B 1 227 ? -2.961 -18.578 -20.359 1 98.62 227 ILE B O 1
ATOM 3691 N N . TYR B 1 228 ? -4.574 -16.969 -20.312 1 98.69 228 TYR B N 1
ATOM 3692 C CA . TYR B 1 228 ? -3.977 -16.219 -21.406 1 98.69 228 TYR B CA 1
ATOM 3693 C C . TYR B 1 228 ? -2.547 -15.805 -21.078 1 98.69 228 TYR B C 1
ATOM 3695 O O . TYR B 1 228 ? -1.63 -16.031 -21.875 1 98.69 228 TYR B O 1
ATOM 3703 N N . ALA B 1 229 ? -2.348 -15.234 -19.891 1 98.38 229 ALA B N 1
ATOM 3704 C CA . ALA B 1 229 ? -1.021 -14.781 -19.484 1 98.38 229 ALA B CA 1
ATOM 3705 C C . ALA B 1 229 ? -0.042 -15.945 -19.406 1 98.38 229 ALA B C 1
ATOM 3707 O O . ALA B 1 229 ? 1.093 -15.852 -19.875 1 98.38 229 ALA B O 1
ATOM 3708 N N . LEU B 1 230 ? -0.457 -17.062 -18.875 1 98.25 230 LEU B N 1
ATOM 3709 C CA . LEU B 1 230 ? 0.391 -18.234 -18.688 1 98.25 230 LEU B CA 1
ATOM 3710 C C . LEU B 1 230 ? 0.716 -18.891 -20.031 1 98.25 230 LEU B C 1
ATOM 3712 O O . LEU B 1 230 ? 1.775 -19.5 -20.203 1 98.25 230 LEU B O 1
ATOM 3716 N N . SER B 1 231 ? -0.155 -18.719 -21 1 98.06 231 SER B N 1
ATOM 3717 C CA . SER B 1 231 ? -0.026 -19.406 -22.266 1 98.06 231 SER B CA 1
ATOM 3718 C C . SER B 1 231 ? 0.933 -18.688 -23.203 1 98.06 231 SER B C 1
ATOM 3720 O O . SER B 1 231 ? 1.32 -19.219 -24.25 1 98.06 231 SER B O 1
ATOM 3722 N N . ARG B 1 232 ? 1.27 -17.453 -22.844 1 97.25 232 ARG B N 1
ATOM 3723 C CA . ARG B 1 232 ? 2.172 -16.703 -23.719 1 97.25 232 ARG B CA 1
ATOM 3724 C C . ARG B 1 232 ? 3.523 -17.406 -23.828 1 97.25 232 ARG B C 1
ATOM 3726 O O . ARG B 1 232 ? 3.945 -18.109 -22.906 1 97.25 232 ARG B O 1
ATOM 3733 N N . SER B 1 233 ? 4.203 -17.156 -24.938 1 95.94 233 SER B N 1
ATOM 3734 C CA . SER B 1 233 ? 5.531 -17.719 -25.125 1 95.94 233 SER B CA 1
ATOM 3735 C C . SER B 1 233 ? 6.5 -17.234 -24.047 1 95.94 233 SER B C 1
ATOM 3737 O O . SER B 1 233 ? 6.266 -16.203 -23.422 1 95.94 233 SER B O 1
ATOM 3739 N N . PRO B 1 234 ? 7.613 -18 -23.812 1 93.62 234 PRO B N 1
ATOM 3740 C CA . PRO B 1 234 ? 8.586 -17.625 -22.781 1 93.62 234 PRO B CA 1
ATOM 3741 C C . PRO B 1 234 ? 9.141 -16.219 -22.969 1 93.62 234 PR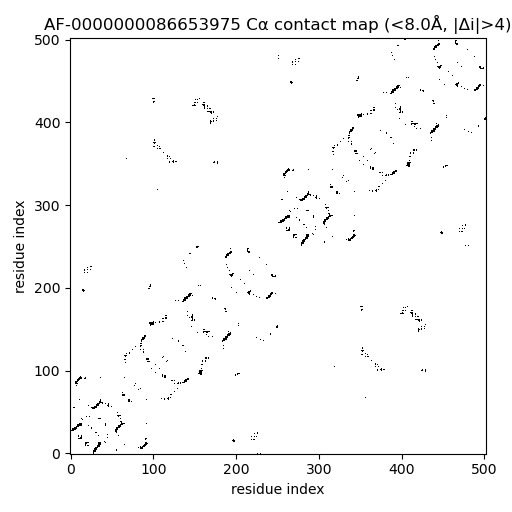O B C 1
ATOM 3743 O O . PRO B 1 234 ? 9.594 -15.594 -22 1 93.62 234 PRO B O 1
ATOM 3746 N N . ASN B 1 235 ? 9.031 -15.68 -24.141 1 95.31 235 ASN B N 1
ATOM 3747 C CA . ASN B 1 235 ? 9.648 -14.383 -24.406 1 95.31 235 ASN B CA 1
ATOM 3748 C C . ASN B 1 235 ? 8.648 -13.242 -24.219 1 95.31 235 ASN B C 1
ATOM 3750 O O . ASN B 1 235 ? 8.992 -12.078 -24.422 1 95.31 235 ASN B O 1
ATOM 3754 N N . VAL B 1 236 ? 7.363 -13.531 -23.828 1 97.25 236 VAL B N 1
ATOM 3755 C CA . VAL B 1 236 ? 6.328 -12.516 -23.688 1 97.25 236 VAL B CA 1
ATOM 3756 C C . VAL B 1 236 ? 5.891 -12.414 -22.234 1 97.25 236 VAL B C 1
ATOM 3758 O O . VAL B 1 236 ? 5.461 -13.406 -21.641 1 97.25 236 VAL B O 1
ATOM 3761 N N . GLU B 1 237 ? 6.02 -11.266 -21.688 1 97.5 237 GLU B N 1
ATOM 3762 C CA . GLU B 1 237 ? 5.535 -10.969 -20.344 1 97.5 237 GLU B CA 1
ATOM 3763 C C . GLU B 1 237 ? 4.344 -10.016 -20.391 1 97.5 237 GLU B C 1
ATOM 3765 O O . GLU B 1 237 ? 4.477 -8.875 -20.844 1 97.5 237 GLU B O 1
ATOM 3770 N N . VAL B 1 238 ? 3.215 -10.477 -20 1 98.19 238 VAL B N 1
ATOM 3771 C CA . VAL B 1 238 ? 2.061 -9.602 -19.812 1 98.19 238 VAL B CA 1
ATOM 3772 C C . VAL B 1 238 ? 2.18 -8.852 -18.484 1 98.19 238 VAL B C 1
ATOM 3774 O O . VAL B 1 238 ? 1.968 -9.43 -17.422 1 98.19 238 VAL B O 1
ATOM 3777 N N . ASN B 1 239 ? 2.477 -7.602 -18.562 1 98.25 239 ASN B N 1
ATOM 3778 C CA . ASN B 1 239 ? 2.717 -6.859 -17.328 1 98.25 239 ASN B CA 1
ATOM 3779 C C . ASN B 1 239 ? 1.417 -6.578 -16.578 1 98.25 239 ASN B C 1
ATOM 3781 O O . ASN B 1 239 ? 1.365 -6.684 -15.352 1 98.25 239 ASN B O 1
ATOM 3785 N N . GLU B 1 240 ? 0.401 -6.199 -17.359 1 98.44 240 GLU B N 1
ATOM 3786 C CA . GLU B 1 240 ? -0.883 -5.793 -16.797 1 98.44 240 GLU B CA 1
ATOM 3787 C C . GLU B 1 240 ? -2.039 -6.203 -17.703 1 98.44 240 GLU B C 1
ATOM 3789 O O . GLU B 1 240 ? -1.949 -6.074 -18.922 1 98.44 240 GLU B O 1
ATOM 3794 N N . LEU B 1 241 ? -3.008 -6.824 -17.156 1 98.12 241 LEU B N 1
ATOM 3795 C CA . LEU B 1 241 ? -4.285 -7.078 -17.812 1 98.12 241 LEU B CA 1
ATOM 3796 C C . LEU B 1 241 ? -5.438 -6.488 -17.016 1 98.12 241 LEU B C 1
ATOM 3798 O O . LEU B 1 241 ? -5.773 -6.992 -15.945 1 98.12 241 LEU B O 1
ATOM 3802 N N . ILE B 1 242 ? -6.004 -5.352 -17.406 1 98.06 242 ILE B N 1
ATOM 3803 C CA . ILE B 1 242 ? -7.188 -4.754 -16.812 1 98.06 242 ILE B CA 1
ATOM 3804 C C . ILE B 1 242 ? -8.438 -5.227 -17.547 1 98.06 242 ILE B C 1
ATOM 3806 O O . ILE B 1 242 ? -8.594 -4.977 -18.75 1 98.06 242 ILE B O 1
ATOM 3810 N N . ILE B 1 243 ? -9.352 -5.953 -16.875 1 97.06 243 ILE B N 1
ATOM 3811 C CA . ILE B 1 243 ? -10.531 -6.539 -17.5 1 97.06 243 ILE B CA 1
ATOM 3812 C C . ILE B 1 243 ? -11.781 -6.094 -16.75 1 97.06 243 ILE B C 1
ATOM 3814 O O . ILE B 1 243 ? -11.805 -6.094 -15.516 1 97.06 243 ILE B O 1
ATOM 3818 N N . ALA B 1 244 ? -12.719 -5.656 -17.438 1 96.25 244 ALA B N 1
ATOM 3819 C CA . ALA B 1 244 ? -13.953 -5.148 -16.844 1 96.25 244 ALA B CA 1
ATOM 3820 C C . ALA B 1 244 ? -15.172 -5.555 -17.656 1 96.25 244 ALA B C 1
ATOM 3822 O O . ALA B 1 244 ? -15.055 -5.867 -18.844 1 96.25 244 ALA B O 1
ATOM 3823 N N . PRO B 1 245 ? -16.328 -5.605 -17.031 1 94.38 245 PRO B N 1
ATOM 3824 C CA . PRO B 1 245 ? -17.547 -5.781 -17.828 1 94.38 245 PRO B CA 1
ATOM 3825 C C . PRO B 1 245 ? -17.734 -4.68 -18.859 1 94.38 245 PRO B C 1
ATOM 3827 O O . PRO B 1 245 ? -17.328 -3.539 -18.641 1 94.38 245 PRO B O 1
ATOM 3830 N N . LEU B 1 246 ? -18.359 -5.125 -19.922 1 91.75 246 LEU B N 1
ATOM 3831 C CA . LEU B 1 246 ? -18.703 -4.121 -20.938 1 91.75 246 LEU B CA 1
ATOM 3832 C C . LEU B 1 246 ? -19.531 -3.004 -20.328 1 91.75 246 LEU B C 1
ATOM 3834 O O . LEU B 1 246 ? -20.562 -3.266 -19.688 1 91.75 246 LEU B O 1
ATOM 3838 N N . HIS B 1 247 ? -19.188 -1.752 -20.359 1 87.06 247 HIS B N 1
ATOM 3839 C CA . HIS B 1 247 ? -19.875 -0.561 -19.875 1 87.06 247 HIS B CA 1
ATOM 3840 C C . HIS B 1 247 ? -19.969 -0.564 -18.359 1 87.06 247 HIS B C 1
ATOM 3842 O O . HIS B 1 247 ? -21 -0.168 -17.797 1 87.06 247 HIS B O 1
ATOM 3848 N N . GLN B 1 248 ? -18.938 -1.03 -17.766 1 85.44 248 GLN B N 1
ATOM 3849 C CA . GLN B 1 248 ? -18.953 -1.108 -16.312 1 85.44 248 GLN B CA 1
ATOM 3850 C C . GLN B 1 248 ? -19.094 0.276 -15.688 1 85.44 248 GLN B C 1
ATOM 3852 O O . GLN B 1 248 ? -18.453 1.231 -16.125 1 85.44 248 GLN B O 1
ATOM 3857 N N . THR B 1 249 ? -20.062 0.373 -14.766 1 79.69 249 THR B N 1
ATOM 3858 C CA . THR B 1 249 ? -20.172 1.516 -13.867 1 79.69 249 THR B CA 1
ATOM 3859 C C . THR B 1 249 ? -19.812 1.119 -12.445 1 79.69 249 THR B C 1
ATOM 3861 O O . THR B 1 249 ? -20.328 0.131 -11.914 1 79.69 249 THR B O 1
ATOM 3864 N N . LEU B 1 250 ? -18.875 1.853 -11.836 1 80.62 250 LEU B N 1
ATOM 3865 C CA . LEU B 1 250 ? -18.438 1.546 -10.484 1 80.62 250 LEU B CA 1
ATOM 3866 C C . LEU B 1 250 ? -19.297 2.275 -9.453 1 80.62 250 LEU B C 1
ATOM 3868 O O . LEU B 1 250 ? -19.672 3.434 -9.656 1 80.62 250 LEU B O 1
ATOM 3872 N N . PRO B 1 251 ? -19.688 1.526 -8.547 1 75.75 251 PRO B N 1
ATOM 3873 C CA . PRO B 1 251 ? -20.5 2.186 -7.523 1 75.75 251 PRO B CA 1
ATOM 3874 C C . PRO B 1 251 ? -19.688 3.117 -6.629 1 75.75 251 PRO B C 1
ATOM 3876 O O . PRO B 1 251 ? -18.469 2.949 -6.504 1 75.75 251 PRO B O 1
#

pLDDT: mean 96.92, std 3.26, range [75.75, 98.94]

InterPro domains:
  IPR002347 Short-chain dehydrogenase/reductase SDR [PF00106] (7-205)
  IPR002347 Short-chain dehydrogenase/reductase SDR [PR00080] (84-95)
  IPR002347 Short-chain dehydrogenase/reductase SDR [PR00080] (138-146)
  IPR002347 Short-chain dehydrogenase/reductase SDR [PR00080] (161-180)
  IPR002347 Short-chain dehydrogenase/reductase SDR [PR00081] (8-25)
  IPR002347 Short-chain dehydrogenase/reductase SDR [PR00081] (84-95)
  IPR002347 Short-chain dehydrogenase/reductase SDR [PR00081] (132-148)
  IPR002347 Short-chain dehydrogenase/reductase SDR [PR00081] (161-180)
  IPR002347 Short-chain dehydrogenase/reductase SDR [PR00081] (184-201)
  IPR036291 NAD(P)-binding domain superfamily [SSF51735] (2-235)

Solvent-accessible surface area (backbone atoms only — not comparable to full-atom values): 24998 Å² total; per-residue (Å²): 82,71,89,45,42,71,35,30,29,40,33,33,33,20,48,46,49,51,28,30,44,36,49,51,53,42,16,61,49,19,16,34,27,39,33,24,17,73,50,47,70,45,24,49,49,49,33,50,53,47,57,74,65,64,41,73,24,42,61,45,59,41,69,30,50,55,68,37,64,69,46,48,52,49,52,56,51,47,36,43,74,75,67,61,50,47,35,33,41,35,44,44,42,66,67,73,48,65,34,42,56,62,75,48,54,68,67,57,48,50,51,39,40,31,35,40,38,51,27,44,48,52,51,48,16,55,44,47,59,41,19,71,72,45,93,55,68,22,36,39,34,38,56,53,27,42,39,27,78,42,22,69,62,43,66,59,46,36,39,55,36,33,15,29,24,11,17,44,54,21,38,51,33,41,50,47,44,51,35,58,75,68,70,51,64,56,42,54,27,36,38,16,42,44,57,52,66,38,77,70,56,66,43,68,74,64,52,68,74,57,55,71,69,51,67,52,32,49,34,63,62,54,33,49,53,52,51,52,54,66,45,44,56,96,89,53,70,55,57,68,47,80,47,64,37,89,85,59,74,70,83,82,72,89,43,43,71,35,31,30,40,32,32,34,22,47,47,48,50,27,30,44,36,49,51,55,43,16,61,50,18,15,35,28,40,33,23,19,72,50,47,68,44,24,48,49,51,32,51,54,48,57,74,67,65,41,74,24,42,63,46,62,41,68,30,49,56,67,36,64,68,45,48,53,49,51,54,50,47,34,44,73,74,68,61,50,47,35,32,40,36,44,45,43,67,65,75,49,66,34,41,55,62,74,49,55,68,66,58,48,50,52,38,40,32,33,40,38,50,28,45,48,52,52,47,16,55,46,46,58,41,20,71,72,44,94,55,70,24,39,38,35,37,58,52,27,43,39,27,78,43,22,70,62,44,65,60,46,35,40,55,35,31,17,29,24,10,16,45,53,21,37,53,34,40,49,45,44,50,34,58,74,68,69,50,65,56,41,54,26,37,37,17,43,44,58,49,67,37,78,68,55,65,44,68,73,63,53,69,73,56,56,70,69,51,69,52,32,49,34,64,62,54,34,48,52,53,51,52,53,66,44,42,55,96,90,53,71,55,57,69,46,78,45,63,35,89,84,61,76,71,85

Secondary structure (DSSP, 8-state):
-GGGTT-EEEEESTTSHHHHHHHHHHHHTT-EEEEEES-HHHHHHHHHHHHHTT-SSEEEEEE--TTSHHHHHHHHHHIIIII----EEEE-------B-STT--HHHHHHHHIIIIIHHHHHHHHHHHHHTT-SSPEEEEEE--GGGT-GGG--S-BTTHHHHHHHHHHHHHHHHHHHHHHT--EEEEEEEES-BSSGGGGGG---HHHHTTS--B-HHHHHHHHHHHHHS-TT----EEEE--TT----/-GGGTT-EEEEESTTSHHHHHHHHHHHHTT-EEEEEES-HHHHHHHHHHHHHTT-SSEEEEEE--TT-HHHHHHHHHHIIIII----EEEE-------B-STT--HHHHHHHHIIIIIHHHHHHHHHHHHHTT-SSPEEEEEE--GGGT-GGG--S-BTTHHHHHHHHHHHHHHHHHHHHHHT--EEEEEEEES-BSSGGGGGG---HHHHTTS--B-HHHHHHHHHHHHHS-TT----EEEE--TT----

Sequence (502 aa):
MERWSGKIALVTGASAGIGAKIAEELAKYGLKVVAIARRLNKLEELKTKVEAQKLPGKIYPMKCDVSKEEEILNIFKWIKEELGEVNVLINNAGIIVNEKIIDGSTENFRNIMDVNVIAIAICTREAVRLMSKSKTQGHIININSISGHDAKSIKLPFSLYPTSKYAITGMCESVRNEIMNDGLDIKVTSISPGIVKTDMVDHFNLSQDVINKILMLSDEEVAEGIIYALSRSPNVEVNELIIAPLHQTLPMERWSGKIALVTGASAGIGAKIAEELAKYGLKVVAIARRLNKLEELKTKVEAQKLPGKIYPMKCDVSKEEEILNIFKWIKEELGEVNVLINNAGIIVNEKIIDGSTENFRNIMDVNVIAIAICTREAVRLMSKSKTQGHIININSISGHDAKSIKLPFSLYPTSKYAITGMCESVRNEIMNDGLDIKVTSISPGIVKTDMVDHFNLSQDVINKILMLSDEEVAEGIIYALSRSPNVEVNELIIAPLHQTLP